Protein 6SEN (pdb70)

InterPro domains:
  IPR000818 TEA/ATTS domain [PF01285] (40-106)
  IPR000818 TEA/ATTS domain [PR00065] (43-57)
  IPR000818 TEA/ATTS domain [PR00065] (76-90)
  IPR000818 TEA/ATTS domain [PR00065] (91-105)
  IPR000818 TEA/ATTS domain [PS00554] (76-104)
  IPR000818 TEA/ATTS domain [PS51088] (36-112)
  IPR000818 TEA/ATTS domain [SM00426] (34-105)
  IPR016361 Transcriptional enhancer factor, metazoa [PIRSF002603] (3-434)
  IPR027255 Transcriptional enhancer factor TEF-3 (TEAD4) [PIRSF500722] (8-434)
  IPR038096 TEA/ATTS domain superfamily [G3DSA:6.10.20.40] (35-116)
  IPR041086 YAP binding domain [PF17725] (222-431)

Foldseek 3Di:
DFLFAQFKGWQKKWKWKWADPDPVDIDIDTFWMHNPPVAAEDACVVCQQLAADDCVTPVNLCVVDPLRQEKEKEKQTALDDDVMFIFMKIKMKGLDFFWKWKKKFKFFSRHGPDMIDIWGWDDDPNITMTMDPGHGDDPVVVVVSVVLVPDPDLVVSQVRQQRIKMWIWMARVVPRHTRHIYIYGYHHDPDPVGMDMGMHRYDD/DAQFFQFKFWQKKWKWKWADPDVPDIDIDTFAMDNPDDDPVPDPPFAEDEVVVCQQLAADDCVTDVNLCVVDDLRQEKEKEKQTALDDDVMFIFMKIKMKGLDFFWKKKKKFKFFRRHTDDMIDIWGWDDDPNITMTIDPGHTDDPVVVVLSVVLVVDPDQVVSQVRQQRIKMWIWMARVPPRRTRHIYIYGYGHDPDPVGMDMGMHRHDND/DPPVPDPDDPCVPPDD/DPPVVDPDDPCVPPDD

Solvent-accessible surface area: 21270 Å² total

Secondary structure (DSSP, 8-state):
--EE-SS-EEEEEEEEEEEEEETTEEEEEEEEEES---PPEEEGGGTGGGS--STTSHHHHHHHS-GGGEEEEEEEE------EEEEEEEEEEESS---EEEEEEEEETTEEEE--EEE--EEETTEEEEEEEEEEPPHHHHHHHHHHHTSS-HHHHHHHHTTEEEEEEEEETTT--EEEEEEEEEEE---TT--EEEEEEEE-/--SB-SS-EEEEEEEEEEEEEETTEEEEEEEEEES-SPP-----S--EEEGGGTGGGS--STTSHHHHHHHS-GGGEEEEEEEE------EEEEEEEEEEESS---EEEEEEEEETTEEEE--EEE--EEETTEEEEEEEEEEPPHHHHHHHHHHHHSS-HHHHHHHHTTEEEEEEEEETTT--EEEEEEEEEEE---SS--EEEEEEEE--/--GGGSS--GGGG---/--GGGSS--GGGG---

Structure (mmCIF, N/CA/C/O backbone):
data_6SEN
#
_entry.id   6SEN
#
_cell.length_a   66.490
_cell.length_b   132.070
_cell.length_c   62.020
_cell.angle_alpha   90.000
_cell.angle_beta   115.870
_cell.angle_gamma   90.000
#
_symmetry.space_group_name_H-M   'C 1 2 1'
#
loop_
_entity.id
_entity.type
_entity.pdbx_description
1 polymer 'Transcriptional enhancer factor TEF-3'
2 polymer 'Protein FAM181A'
3 non-polymer 'SULFATE ION'
4 water water
#
loop_
_atom_site.group_PDB
_atom_site.id
_atom_site.type_symbol
_atom_site.label_atom_id
_atom_site.label_alt_id
_atom_site.label_comp_id
_atom_site.label_asym_id
_atom_site.label_entity_id
_atom_site.label_seq_id
_atom_site.pdbx_PDB_ins_code
_atom_site.Cartn_x
_atom_site.Cartn_y
_atom_site.Cartn_z
_atom_site.occupancy
_atom_site.B_iso_or_equiv
_atom_site.auth_seq_id
_atom_site.auth_comp_id
_atom_site.auth_asym_id
_atom_site.auth_atom_id
_atom_site.pdbx_PDB_model_num
ATOM 1 N N . ARG A 1 3 ? -10.111 16.260 12.188 1.00 51.13 217 ARG A N 1
ATOM 2 C CA . ARG A 1 3 ? -8.968 15.359 12.072 1.00 50.55 217 ARG A CA 1
ATOM 3 C C . ARG A 1 3 ? -7.743 16.015 12.715 1.00 52.24 217 ARG A C 1
ATOM 4 O O . ARG A 1 3 ? -6.634 16.028 12.162 1.00 53.05 217 ARG A O 1
ATOM 6 N N . SER A 1 4 ? -7.951 16.524 13.930 1.00 44.50 218 SER A N 1
ATOM 7 C CA . SER A 1 4 ? -6.937 17.263 14.645 1.00 40.13 218 SER A CA 1
ATOM 8 C C . SER A 1 4 ? -6.633 16.807 16.055 1.00 34.37 218 SER A C 1
ATOM 9 O O . SER A 1 4 ? -7.432 16.137 16.717 1.00 30.76 218 SER A O 1
ATOM 12 N N . VAL A 1 5 ? -5.483 17.286 16.532 1.00 26.51 219 VAL A N 1
ATOM 13 C CA . VAL A 1 5 ? -5.007 17.065 17.894 1.00 25.74 219 VAL A CA 1
ATOM 14 C C . VAL A 1 5 ? -5.700 18.158 18.682 1.00 28.55 219 VAL A C 1
ATOM 15 O O . VAL A 1 5 ? -5.177 19.279 18.809 1.00 27.11 219 VAL A O 1
ATOM 19 N N . ALA A 1 6 ? -6.922 17.863 19.105 1.00 25.45 220 ALA A N 1
ATOM 20 C CA . ALA A 1 6 ? -7.775 18.816 19.808 1.00 24.89 220 ALA A CA 1
ATOM 21 C C . ALA A 1 6 ? -8.685 18.133 20.808 1.00 29.00 220 ALA A C 1
ATOM 22 O O . ALA A 1 6 ? -9.404 17.179 20.465 1.00 27.19 220 ALA A O 1
ATOM 24 N N . SER A 1 7 ? -8.653 18.622 22.067 1.00 25.86 221 SER A N 1
ATOM 25 C CA . SER A 1 7 ? -9.533 18.139 23.144 1.00 25.24 221 SER A CA 1
ATOM 26 C C . SER A 1 7 ? -10.692 19.152 23.248 1.00 29.73 221 SER A C 1
ATOM 27 O O . SER A 1 7 ? -10.916 19.886 22.297 1.00 28.73 221 SER A O 1
ATOM 30 N N . SER A 1 8 ? -11.402 19.213 24.390 1.00 27.05 222 SER A N 1
ATOM 31 C CA . SER A 1 8 ? -12.506 20.168 24.584 1.00 27.79 222 SER A CA 1
ATOM 32 C C . SER A 1 8 ? -11.968 21.584 24.720 1.00 33.49 222 SER A C 1
ATOM 33 O O . SER A 1 8 ? -12.626 22.529 24.301 1.00 33.66 222 SER A O 1
ATOM 36 N N . LYS A 1 9 ? -10.779 21.726 25.313 1.00 29.40 223 LYS A N 1
ATOM 37 C CA . LYS A 1 9 ? -10.248 23.040 25.638 1.00 29.10 223 LYS A CA 1
ATOM 38 C C . LYS A 1 9 ? -8.981 23.459 24.931 1.00 27.72 223 LYS A C 1
ATOM 39 O O . LYS A 1 9 ? -8.533 24.577 25.163 1.00 26.64 223 LYS A O 1
ATOM 45 N N . LEU A 1 10 ? -8.342 22.588 24.141 1.00 22.01 224 LEU A N 1
ATOM 46 C CA . LEU A 1 10 ? -7.073 22.986 23.523 1.00 21.99 224 LEU A CA 1
ATOM 47 C C . LEU A 1 10 ? -6.820 22.235 22.232 1.00 26.77 224 LEU A C 1
ATOM 48 O O . LEU A 1 10 ? -7.074 21.036 22.178 1.00 25.75 224 LEU A O 1
ATOM 53 N N . TRP A 1 11 ? -6.318 22.952 21.204 1.00 23.38 225 TRP A N 1
ATOM 54 C CA . TRP A 1 11 ? -6.040 22.415 19.867 1.00 24.69 225 TRP A CA 1
ATOM 55 C C . TRP A 1 11 ? -4.608 22.711 19.524 1.00 25.38 225 TRP A C 1
ATOM 56 O O . TRP A 1 11 ? -4.193 23.869 19.645 1.00 22.09 225 TRP A O 1
ATOM 67 N N . MET A 1 12 ? -3.840 21.686 19.142 1.00 21.81 226 MET A N 1
ATOM 68 C CA . MET A 1 12 ? -2.461 21.927 18.698 1.00 22.11 226 MET A CA 1
ATOM 69 C C . MET A 1 12 ? -2.520 22.114 17.193 1.00 26.28 226 MET A C 1
ATOM 70 O O . MET A 1 12 ? -2.748 21.131 16.462 1.00 26.27 226 MET A O 1
ATOM 75 N N . LEU A 1 13 ? -2.388 23.371 16.748 1.00 23.10 227 LEU A N 1
ATOM 76 C CA . LEU A 1 13 ? -2.464 23.761 15.325 1.00 25.84 227 LEU A CA 1
ATOM 77 C C . LEU A 1 13 ? -1.174 23.470 14.570 1.00 26.53 227 LEU A C 1
ATOM 78 O O . LEU A 1 13 ? -1.228 23.204 13.372 1.00 26.54 227 LEU A O 1
ATOM 83 N N A GLU A 1 14 ? -0.019 23.609 15.232 0.50 21.69 228 GLU A N 1
ATOM 84 N N B GLU A 1 14 ? -0.021 23.601 15.244 0.50 22.15 228 GLU A N 1
ATOM 85 C CA A GLU A 1 14 ? 1.278 23.432 14.575 0.50 20.49 228 GLU A CA 1
ATOM 86 C CA B GLU A 1 14 ? 1.295 23.470 14.619 0.50 21.24 228 GLU A CA 1
ATOM 87 C C A GLU A 1 14 ? 2.265 22.776 15.514 0.50 21.56 228 GLU A C 1
ATOM 88 C C B GLU A 1 14 ? 2.271 22.771 15.539 0.50 21.83 228 GLU A C 1
ATOM 89 O O A GLU A 1 14 ? 2.244 23.012 16.729 0.50 19.23 228 GLU A O 1
ATOM 90 O O B GLU A 1 14 ? 2.246 22.962 16.763 0.50 19.27 228 GLU A O 1
ATOM 101 N N . PHE A 1 15 ? 3.181 22.007 14.936 1.00 19.58 229 PHE A N 1
ATOM 102 C CA . PHE A 1 15 ? 4.240 21.350 15.673 1.00 19.06 229 PHE A CA 1
ATOM 103 C C . PHE A 1 15 ? 5.338 21.075 14.623 1.00 22.36 229 PHE A C 1
ATOM 104 O O . PHE A 1 15 ? 5.027 20.681 13.497 1.00 20.67 229 PHE A O 1
ATOM 112 N N . SER A 1 16 ? 6.574 21.345 14.976 1.00 20.46 230 SER A N 1
ATOM 113 C CA . SER A 1 16 ? 7.691 21.029 14.092 1.00 22.12 230 SER A CA 1
ATOM 114 C C . SER A 1 16 ? 8.963 20.899 14.906 1.00 25.14 230 SER A C 1
ATOM 115 O O . SER A 1 16 ? 9.114 21.540 15.946 1.00 23.88 230 SER A O 1
ATOM 118 N N . ALA A 1 17 ? 9.853 20.056 14.455 1.00 21.58 231 ALA A N 1
ATOM 119 C CA . ALA A 1 17 ? 11.190 19.916 15.024 1.00 20.51 231 ALA A CA 1
ATOM 120 C C . ALA A 1 17 ? 12.111 20.033 13.819 1.00 23.67 231 ALA A C 1
ATOM 121 O O . ALA A 1 17 ? 11.788 19.558 12.717 1.00 20.44 231 ALA A O 1
ATOM 123 N N . PHE A 1 18 ? 13.161 20.806 13.978 1.00 22.94 232 PHE A N 1
ATOM 124 C CA . PHE A 1 18 ? 13.978 21.178 12.844 1.00 22.99 232 PHE A CA 1
ATOM 125 C C . PHE A 1 18 ? 15.443 21.398 13.180 1.00 25.66 232 PHE A C 1
ATOM 126 O O . PHE A 1 18 ? 15.807 21.547 14.345 1.00 24.65 232 PHE A O 1
ATOM 134 N N . LEU A 1 19 ? 16.263 21.503 12.131 1.00 22.37 233 LEU A N 1
ATOM 135 C CA . LEU A 1 19 ? 17.676 21.890 12.205 1.00 22.86 233 LEU A CA 1
ATOM 136 C C . LEU A 1 19 ? 17.812 23.144 11.345 1.00 27.48 233 LEU A C 1
ATOM 137 O O . LEU A 1 19 ? 17.483 23.114 10.162 1.00 27.84 233 LEU A O 1
ATOM 142 N N . GLU A 1 20 ? 18.278 24.255 11.947 1.00 24.12 234 GLU A N 1
ATOM 143 C CA . GLU A 1 20 ? 18.541 25.494 11.228 1.00 25.52 234 GLU A CA 1
ATOM 144 C C . GLU A 1 20 ? 20.044 25.713 11.181 1.00 31.48 234 GLU A C 1
ATOM 145 O O . GLU A 1 20 ? 20.711 25.658 12.221 1.00 30.97 234 GLU A O 1
ATOM 151 N N . GLN A 1 21 ? 20.581 25.921 9.965 1.00 28.95 235 GLN A N 1
ATOM 152 C CA . GLN A 1 21 ? 21.986 26.193 9.736 1.00 29.82 235 GLN A CA 1
ATOM 153 C C . GLN A 1 21 ? 22.170 27.630 9.279 1.00 33.70 235 GLN A C 1
ATOM 154 O O . GLN A 1 21 ? 21.526 28.049 8.318 1.00 30.94 235 GLN A O 1
ATOM 160 N N . GLN A 1 22 ? 23.037 28.372 9.976 1.00 32.69 236 GLN A N 1
ATOM 161 C CA . GLN A 1 22 ? 23.335 29.759 9.623 1.00 33.55 236 GLN A CA 1
ATOM 162 C C . GLN A 1 22 ? 24.582 29.754 8.748 1.00 39.98 236 GLN A C 1
ATOM 163 O O . GLN A 1 22 ? 25.673 29.460 9.242 1.00 41.54 236 GLN A O 1
ATOM 169 N N . GLN A 1 23 ? 24.417 30.020 7.443 1.00 37.26 237 GLN A N 1
ATOM 170 C CA . GLN A 1 23 ? 25.519 30.059 6.473 1.00 39.34 237 GLN A CA 1
ATOM 171 C C . GLN A 1 23 ? 26.353 31.334 6.688 1.00 43.50 237 GLN A C 1
ATOM 172 O O . GLN A 1 23 ? 27.594 31.295 6.649 1.00 44.59 237 GLN A O 1
ATOM 178 N N . ASP A 1 24 ? 25.657 32.468 6.907 1.00 38.60 238 ASP A N 1
ATOM 179 C CA . ASP A 1 24 ? 26.226 33.785 7.210 1.00 38.19 238 ASP A CA 1
ATOM 180 C C . ASP A 1 24 ? 25.168 34.569 7.991 1.00 39.70 238 ASP A C 1
ATOM 181 O O . ASP A 1 24 ? 24.030 34.081 8.055 1.00 34.98 238 ASP A O 1
ATOM 186 N N . PRO A 1 25 ? 25.450 35.774 8.576 1.00 36.45 239 PRO A N 1
ATOM 187 C CA . PRO A 1 25 ? 24.395 36.444 9.353 1.00 35.42 239 PRO A CA 1
ATOM 188 C C . PRO A 1 25 ? 23.097 36.716 8.598 1.00 34.75 239 PRO A C 1
ATOM 189 O O . PRO A 1 25 ? 22.076 36.890 9.250 1.00 35.07 239 PRO A O 1
ATOM 193 N N . ASP A 1 26 ? 23.109 36.716 7.245 1.00 27.78 240 ASP A N 1
ATOM 194 C CA . ASP A 1 26 ? 21.858 36.947 6.485 1.00 25.24 240 ASP A CA 1
ATOM 195 C C . ASP A 1 26 ? 21.302 35.726 5.790 1.00 30.61 240 ASP A C 1
ATOM 196 O O . ASP A 1 26 ? 20.291 35.853 5.097 1.00 29.87 240 ASP A O 1
ATOM 201 N N . THR A 1 27 ? 21.901 34.539 5.993 1.00 27.51 241 THR A N 1
ATOM 202 C CA . THR A 1 27 ? 21.476 33.363 5.257 1.00 27.39 241 THR A CA 1
ATOM 203 C C . THR A 1 27 ? 21.289 32.191 6.193 1.00 29.41 241 THR A C 1
ATOM 204 O O . THR A 1 27 ? 22.242 31.791 6.874 1.00 28.79 241 THR A O 1
ATOM 208 N N . TYR A 1 28 ? 20.089 31.615 6.156 1.00 27.94 242 TYR A N 1
ATOM 209 C CA . TYR A 1 28 ? 19.693 30.483 6.985 1.00 27.47 242 TYR A CA 1
ATOM 210 C C . TYR A 1 28 ? 19.063 29.398 6.133 1.00 30.66 242 TYR A C 1
ATOM 211 O O . TYR A 1 28 ? 18.318 29.701 5.209 1.00 31.12 242 TYR A O 1
ATOM 220 N N . ASN A 1 29 ? 19.337 28.146 6.470 1.00 25.32 243 ASN A N 1
ATOM 221 C CA . ASN A 1 29 ? 18.729 26.976 5.803 1.00 25.20 243 ASN A CA 1
ATOM 222 C C . ASN A 1 29 ? 18.043 26.208 6.912 1.00 30.04 243 ASN A C 1
ATOM 223 O O . ASN A 1 29 ? 18.644 26.012 7.969 1.00 32.06 243 ASN A O 1
ATOM 228 N N . LYS A 1 30 ? 16.773 25.853 6.726 1.00 23.85 244 LYS A N 1
ATOM 229 C CA . LYS A 1 30 ? 16.049 25.133 7.769 1.00 22.87 244 LYS A CA 1
ATOM 230 C C . LYS A 1 30 ? 15.536 23.821 7.191 1.00 26.09 244 LYS A C 1
ATOM 231 O O . LYS A 1 30 ? 14.913 23.827 6.128 1.00 25.40 244 LYS A O 1
ATOM 237 N N . HIS A 1 31 ? 15.797 22.724 7.902 1.00 21.83 245 HIS A N 1
ATOM 238 C CA . HIS A 1 31 ? 15.343 21.372 7.517 1.00 20.60 245 HIS A CA 1
ATOM 239 C C . HIS A 1 31 ? 14.328 20.919 8.564 1.00 24.37 245 HIS A C 1
ATOM 240 O O . HIS A 1 31 ? 14.681 20.845 9.740 1.00 25.05 245 HIS A O 1
ATOM 247 N N . LEU A 1 32 ? 13.105 20.558 8.152 1.00 21.00 246 LEU A N 1
ATOM 248 C CA . LEU A 1 32 ? 12.104 20.062 9.095 1.00 20.62 246 LEU A CA 1
ATOM 249 C C . LEU A 1 32 ? 12.255 18.534 9.164 1.00 23.82 246 LEU A C 1
ATOM 250 O O . LEU A 1 32 ? 12.226 17.874 8.130 1.00 23.33 246 LEU A O 1
ATOM 255 N N . PHE A 1 33 ? 12.441 17.994 10.367 1.00 19.93 247 PHE A N 1
ATOM 256 C CA . PHE A 1 33 ? 12.441 16.549 10.596 1.00 19.78 247 PHE A CA 1
ATOM 257 C C . PHE A 1 33 ? 11.021 15.998 10.568 1.00 21.93 247 PHE A C 1
ATOM 258 O O . PHE A 1 33 ? 10.775 14.939 9.982 1.00 21.95 247 PHE A O 1
ATOM 266 N N . VAL A 1 34 ? 10.094 16.696 11.251 1.00 19.99 248 VAL A N 1
ATOM 267 C CA . VAL A 1 34 ? 8.687 16.285 11.400 1.00 19.85 248 VAL A CA 1
ATOM 268 C C . VAL A 1 34 ? 7.874 17.574 11.452 1.00 22.99 248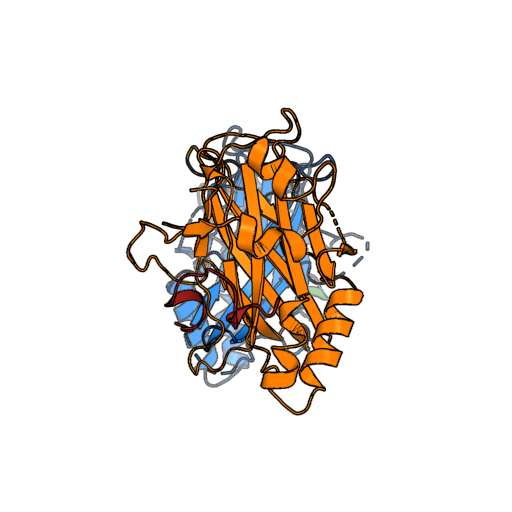 VAL A C 1
ATOM 269 O O . VAL A 1 34 ? 8.400 18.628 11.846 1.00 21.28 248 VAL A O 1
ATOM 273 N N . HIS A 1 35 ? 6.614 17.496 11.061 1.00 19.74 249 HIS A N 1
ATOM 274 C CA . HIS A 1 35 ? 5.758 18.684 11.107 1.00 20.02 249 HIS A CA 1
ATOM 275 C C . HIS A 1 35 ? 4.283 18.322 11.019 1.00 23.98 249 HIS A C 1
ATOM 276 O O . HIS A 1 35 ? 3.887 17.426 10.269 1.00 22.39 249 HIS A O 1
ATOM 283 N N . ILE A 1 36 ? 3.468 19.137 11.707 1.00 20.44 250 ILE A N 1
ATOM 284 C CA . ILE A 1 36 ? 2.014 19.078 11.641 1.00 19.68 250 ILE A CA 1
ATOM 285 C C . ILE A 1 36 ? 1.584 20.548 11.431 1.00 25.28 250 ILE A C 1
ATOM 286 O O . ILE A 1 36 ? 2.157 21.434 12.063 1.00 24.66 250 ILE A O 1
ATOM 291 N N . GLY A 1 37 ? 0.588 20.776 10.586 1.00 25.58 251 GLY A N 1
ATOM 292 C CA . GLY A 1 37 ? 0.005 22.119 10.423 1.00 27.77 251 GLY A CA 1
ATOM 293 C C . GLY A 1 37 ? 0.632 23.059 9.418 1.00 40.30 251 GLY A C 1
ATOM 294 O O . GLY A 1 37 ? 0.285 24.246 9.383 1.00 41.41 251 GLY A O 1
ATOM 295 N N . GLN A 1 38 ? 1.543 22.551 8.593 1.00 41.93 252 GLN A N 1
ATOM 296 C CA . GLN A 1 38 ? 2.224 23.342 7.562 1.00 44.95 252 GLN A CA 1
ATOM 297 C C . GLN A 1 38 ? 1.239 23.662 6.432 1.00 54.27 252 GLN A C 1
ATOM 298 O O . GLN A 1 38 ? 1.263 24.777 5.898 1.00 56.27 252 GLN A O 1
ATOM 304 N N . SER A 1 39 ? 0.347 22.701 6.112 1.00 51.59 253 SER A N 1
ATOM 305 C CA . SER A 1 39 ? -0.680 22.818 5.071 1.00 86.83 253 SER A CA 1
ATOM 306 C C . SER A 1 39 ? -1.913 21.980 5.420 1.00 113.37 253 SER A C 1
ATOM 307 O O . SER A 1 39 ? -2.681 22.338 6.311 1.00 73.86 253 SER A O 1
ATOM 310 N N . TYR A 1 47 ? -13.193 11.189 10.453 1.00 42.23 261 TYR A N 1
ATOM 311 C CA . TYR A 1 47 ? -12.885 10.940 11.859 1.00 40.90 261 TYR A CA 1
ATOM 312 C C . TYR A 1 47 ? -11.498 10.324 12.026 1.00 41.51 261 TYR A C 1
ATOM 313 O O . TYR A 1 47 ? -11.009 9.644 11.118 1.00 42.54 261 TYR A O 1
ATOM 322 N N . LEU A 1 48 ? -10.843 10.585 13.162 1.00 33.44 262 LEU A N 1
ATOM 323 C CA . LEU A 1 48 ? -9.514 10.018 13.396 1.00 30.02 262 LEU A CA 1
ATOM 324 C C . LEU A 1 48 ? -9.644 8.573 13.785 1.00 31.91 262 LEU A C 1
ATOM 325 O O . LEU A 1 48 ? -10.513 8.210 14.570 1.00 30.37 262 LEU A O 1
ATOM 330 N N . GLU A 1 49 ? -8.772 7.736 13.244 1.00 27.81 263 GLU A N 1
ATOM 331 C CA . GLU A 1 49 ? -8.757 6.334 13.625 1.00 28.32 263 GLU A CA 1
ATOM 332 C C . GLU A 1 49 ? -8.326 6.218 15.093 1.00 28.69 263 GLU A C 1
ATOM 333 O O . GLU A 1 49 ? -7.524 7.025 15.580 1.00 25.80 263 GLU A O 1
ATOM 339 N N . ALA A 1 50 ? -8.806 5.190 15.764 1.00 28.71 264 ALA A N 1
ATOM 340 C CA . ALA A 1 50 ? -8.432 4.968 17.160 1.00 29.39 264 ALA A CA 1
ATOM 341 C C . ALA A 1 50 ? -7.284 3.983 17.237 1.00 33.40 264 ALA A C 1
ATOM 342 O O . ALA A 1 50 ? -7.191 3.090 16.384 1.00 32.71 264 ALA A O 1
ATOM 344 N N . VAL A 1 51 ? -6.426 4.120 18.280 1.00 29.06 265 VAL A N 1
ATOM 345 C CA . VAL A 1 51 ? -5.376 3.170 18.649 1.00 28.49 265 VAL A CA 1
ATOM 346 C C . VAL A 1 51 ? -5.642 2.746 20.103 1.00 29.09 265 VAL A C 1
ATOM 347 O O . VAL A 1 51 ? -5.815 3.585 20.990 1.00 27.39 265 VAL A O 1
ATOM 351 N N . ASP A 1 52 ? -5.634 1.433 20.348 1.00 24.68 266 ASP A N 1
ATOM 352 C CA . ASP A 1 52 ? -5.843 0.892 21.680 1.00 24.84 266 ASP A CA 1
ATOM 353 C C . ASP A 1 52 ? -4.595 1.204 22.495 1.00 27.84 266 ASP A C 1
ATOM 354 O O . ASP A 1 52 ? -3.492 0.786 22.130 1.00 26.39 266 ASP A O 1
ATOM 359 N N . ILE A 1 53 ? -4.786 1.910 23.604 1.00 28.10 267 ILE A N 1
ATOM 360 C CA . ILE A 1 53 ? -3.685 2.383 24.470 1.00 30.17 267 ILE A CA 1
ATOM 361 C C . ILE A 1 53 ? -2.865 1.241 25.078 1.00 34.89 267 ILE A C 1
ATOM 362 O O . ILE A 1 53 ? -1.671 1.410 25.351 1.00 36.29 267 ILE A O 1
ATOM 367 N N . ARG A 1 54 ? -3.487 0.066 25.264 1.00 30.86 268 ARG A N 1
ATOM 368 C CA . ARG A 1 54 ? -2.845 -1.104 25.829 1.00 31.06 268 ARG A CA 1
ATOM 369 C C . ARG A 1 54 ? -1.762 -1.608 24.894 1.00 33.63 268 ARG A C 1
ATOM 370 O O . ARG A 1 54 ? -0.787 -2.200 25.337 1.00 35.28 268 ARG A O 1
ATOM 378 N N . GLN A 1 55 ? -1.880 -1.280 23.613 1.00 29.00 269 GLN A N 1
ATOM 379 C CA . GLN A 1 55 ? -0.911 -1.673 22.604 1.00 29.22 269 GLN A CA 1
ATOM 380 C C . GLN A 1 55 ? 0.396 -0.847 22.609 1.00 30.77 269 GLN A C 1
ATOM 381 O O . GLN A 1 55 ? 1.350 -1.238 21.944 1.00 30.91 269 GLN A O 1
ATOM 387 N N . ILE A 1 56 ? 0.404 0.322 23.271 1.00 28.01 270 ILE A N 1
ATOM 388 C CA . ILE A 1 56 ? 1.577 1.209 23.311 1.00 28.83 270 ILE A CA 1
ATOM 389 C C . ILE A 1 56 ? 2.055 1.531 24.721 1.00 35.43 270 ILE A C 1
ATOM 390 O O . ILE A 1 56 ? 3.070 2.230 24.841 1.00 32.32 270 ILE A O 1
ATOM 395 N N . TYR A 1 57 ? 1.317 1.097 25.783 1.00 34.15 271 TYR A N 1
ATOM 396 C CA . TYR A 1 57 ? 1.673 1.429 27.177 1.00 35.97 271 TYR A CA 1
ATOM 397 C C . TYR A 1 57 ? 3.190 1.234 27.504 1.00 39.77 271 TYR A C 1
ATOM 398 O O . TYR A 1 57 ? 3.801 2.156 28.036 1.00 39.97 271 TYR A O 1
ATOM 407 N N . ASP A 1 58 ? 3.794 0.097 27.108 1.00 34.36 272 ASP A N 1
ATOM 408 C CA . ASP A 1 58 ? 5.205 -0.255 27.393 1.00 34.24 272 ASP A CA 1
ATOM 409 C C . ASP A 1 58 ? 6.263 0.583 26.604 1.00 36.67 272 ASP A C 1
ATOM 410 O O . ASP A 1 58 ? 7.464 0.367 26.759 1.00 36.58 272 ASP A O 1
ATOM 415 N N . LYS A 1 59 ? 5.815 1.498 25.740 1.00 30.05 273 LYS A N 1
ATOM 416 C CA . LYS A 1 59 ? 6.731 2.341 24.969 1.00 28.19 273 LYS A CA 1
ATOM 417 C C . LYS A 1 59 ? 6.799 3.707 25.609 1.00 30.13 273 LYS A C 1
ATOM 418 O O . LYS A 1 59 ? 7.471 4.598 25.101 1.00 28.38 273 LYS A O 1
ATOM 424 N N . PHE A 1 60 ? 6.061 3.891 26.709 1.00 25.19 274 PHE A N 1
ATOM 425 C CA . PHE A 1 60 ? 5.985 5.162 27.416 1.00 25.96 274 PHE A CA 1
ATOM 426 C C . PHE A 1 60 ? 6.185 4.923 28.919 1.00 31.67 274 PHE A C 1
ATOM 427 O O . PHE A 1 60 ? 6.058 3.780 29.334 1.00 32.72 274 PHE A O 1
ATOM 435 N N . PRO A 1 61 ? 6.513 5.953 29.737 1.00 31.24 275 PRO A N 1
ATOM 436 C CA . PRO A 1 61 ? 6.677 5.721 31.197 1.00 31.33 275 PRO A CA 1
ATOM 437 C C . PRO A 1 61 ? 5.381 5.233 31.830 1.00 36.15 275 PRO A C 1
ATOM 438 O O . PRO A 1 61 ? 4.316 5.781 31.496 1.00 35.89 275 PRO A O 1
ATOM 442 N N . GLU A 1 62 ? 5.458 4.146 32.646 1.00 32.26 276 GLU A N 1
ATOM 443 C CA . GLU A 1 62 ? 4.317 3.516 33.322 1.00 33.25 276 GLU A CA 1
ATOM 444 C C . GLU A 1 62 ? 4.614 3.275 34.786 1.00 40.48 276 GLU A C 1
ATOM 445 O O . GLU A 1 62 ? 5.456 2.437 35.134 1.00 40.74 276 GLU A O 1
ATOM 451 N N . LYS A 1 63 ? 3.922 4.044 35.631 1.00 37.16 277 LYS A N 1
ATOM 452 C CA . LYS A 1 63 ? 4.013 4.151 37.090 1.00 39.22 277 LYS A CA 1
ATOM 453 C C . LYS A 1 63 ? 3.078 5.351 37.415 1.00 45.79 277 LYS A C 1
ATOM 454 O O . LYS A 1 63 ? 2.342 5.777 36.530 1.00 44.99 277 LYS A O 1
ATOM 456 N N . LYS A 1 64 ? 3.095 5.884 38.659 1.00 43.96 278 LYS A N 1
ATOM 457 C CA . LYS A 1 64 ? 2.292 7.054 39.045 1.00 43.48 278 LYS A CA 1
ATOM 458 C C . LYS A 1 64 ? 2.672 8.220 38.121 1.00 45.34 278 LYS A C 1
ATOM 459 O O . LYS A 1 64 ? 3.857 8.477 37.926 1.00 45.51 278 LYS A O 1
ATOM 461 N N . GLY A 1 65 ? 1.679 8.831 37.478 1.00 40.33 279 GLY A N 1
ATOM 462 C CA . GLY A 1 65 ? 1.910 9.929 36.533 1.00 38.93 279 GLY A CA 1
ATOM 463 C C . GLY A 1 65 ? 2.299 9.492 35.129 1.00 38.24 279 GLY A C 1
ATOM 464 O O . GLY A 1 65 ? 2.571 10.332 34.266 1.00 36.41 279 GLY A O 1
ATOM 465 N N . GLY A 1 66 ? 2.355 8.176 34.910 1.00 34.69 280 GLY A N 1
ATOM 466 C CA . GLY A 1 66 ? 2.673 7.594 33.616 1.00 32.65 280 GLY A CA 1
ATOM 467 C C . GLY A 1 66 ? 1.515 7.741 32.643 1.00 35.07 280 GLY A C 1
ATOM 468 O O . GLY A 1 66 ? 0.463 8.283 33.009 1.00 32.26 280 GLY A O 1
ATOM 469 N N . LEU A 1 67 ? 1.720 7.293 31.394 1.00 30.99 281 LEU A N 1
ATOM 470 C CA . LEU A 1 67 ? 0.691 7.413 30.358 1.00 29.67 281 LEU A CA 1
ATOM 471 C C . LEU A 1 67 ? -0.620 6.730 30.765 1.00 31.18 281 LEU A C 1
ATOM 472 O O . LEU A 1 67 ? -1.671 7.373 30.706 1.00 28.73 281 LEU A O 1
ATOM 477 N N . LYS A 1 68 ? -0.552 5.460 31.216 1.00 29.07 282 LYS A N 1
ATOM 478 C CA . LYS A 1 68 ? -1.749 4.727 31.629 1.00 29.57 282 LYS A CA 1
ATOM 479 C C . LYS A 1 68 ? -2.450 5.467 32.752 1.00 34.48 282 LYS A C 1
ATOM 480 O O . LYS A 1 68 ? -3.652 5.695 32.670 1.00 34.64 282 LYS A O 1
ATOM 486 N N . ASP A 1 69 ? -1.686 5.908 33.760 1.00 34.17 283 ASP A N 1
ATOM 487 C CA . ASP A 1 69 ? -2.188 6.655 34.897 1.00 34.71 283 ASP A CA 1
ATOM 488 C C . ASP A 1 69 ? -2.866 7.982 34.482 1.00 35.85 283 ASP A C 1
ATOM 489 O O . ASP A 1 69 ? -3.953 8.311 34.970 1.00 32.57 283 ASP A O 1
ATOM 494 N N . LEU A 1 70 ? -2.238 8.731 33.569 1.00 31.35 284 LEU A N 1
ATOM 495 C CA . LEU A 1 70 ? -2.846 9.961 33.066 1.00 29.84 284 LEU A CA 1
ATOM 496 C C . LEU A 1 70 ? -4.108 9.658 32.263 1.00 29.42 284 LEU A C 1
ATOM 497 O O . LEU A 1 70 ? -5.084 10.383 32.387 1.00 27.34 284 LEU A O 1
ATOM 502 N N . PHE A 1 71 ? -4.061 8.631 31.401 1.00 25.12 285 PHE A N 1
ATOM 503 C CA . PHE A 1 71 ? -5.202 8.234 30.581 1.00 24.90 285 PHE A CA 1
ATOM 504 C C . PHE A 1 71 ? -6.389 7.880 31.451 1.00 30.20 285 PHE A C 1
ATOM 505 O O . PHE A 1 71 ? -7.492 8.335 31.160 1.00 27.82 285 PHE A O 1
ATOM 513 N N . GLU A 1 72 ? -6.167 7.120 32.538 1.00 29.07 286 GLU A N 1
ATOM 514 C CA . GLU A 1 72 ? -7.233 6.757 33.477 1.00 30.29 286 GLU A CA 1
ATOM 515 C C . GLU A 1 72 ? -7.861 7.987 34.153 1.00 34.49 286 GLU A C 1
ATOM 516 O O . GLU A 1 72 ? -9.053 7.965 34.424 1.00 33.32 286 GLU A O 1
ATOM 522 N N A ARG A 1 73 ? -7.058 9.038 34.433 0.50 32.35 287 ARG A N 1
ATOM 523 N N B ARG A 1 73 ? -7.062 9.033 34.442 0.50 32.23 287 ARG A N 1
ATOM 524 C CA A ARG A 1 73 ? -7.529 10.278 35.059 0.50 32.38 287 ARG A CA 1
ATOM 525 C CA B ARG A 1 73 ? -7.560 10.262 35.060 0.50 32.18 287 ARG A CA 1
ATOM 526 C C A ARG A 1 73 ? -8.358 11.070 34.047 0.50 36.43 287 ARG A C 1
ATOM 527 C C B ARG A 1 73 ? -8.433 10.992 34.031 0.50 36.74 287 ARG A C 1
ATOM 528 O O A ARG A 1 73 ? -9.241 11.838 34.437 0.50 36.28 287 ARG A O 1
ATOM 529 O O B ARG A 1 73 ? -9.444 11.600 34.390 0.50 37.21 287 ARG A O 1
ATOM 544 N N . GLY A 1 74 ? -8.042 10.883 32.767 1.00 32.05 288 GLY A N 1
ATOM 545 C CA . GLY A 1 74 ? -8.726 11.519 31.656 1.00 32.02 288 GLY A CA 1
ATOM 546 C C . GLY A 1 74 ? -8.577 13.040 31.596 1.00 32.47 288 GLY A C 1
ATOM 547 O O . GLY A 1 74 ? -7.714 13.617 32.264 1.00 31.48 288 GLY A O 1
ATOM 548 N N . PRO A 1 75 ? -9.469 13.722 30.839 1.00 29.50 289 PRO A N 1
ATOM 549 C CA . PRO A 1 75 ? -10.535 13.136 30.007 1.00 30.01 289 PRO A CA 1
ATOM 550 C C . PRO A 1 75 ? -9.952 12.375 28.824 1.00 33.59 289 PRO A C 1
ATOM 551 O O . PRO A 1 75 ? -8.948 12.784 28.265 1.00 31.69 289 PRO A O 1
ATOM 555 N N . SER A 1 76 ? -10.596 11.280 28.445 1.00 33.59 290 SER A N 1
ATOM 556 C CA . SER A 1 76 ? -10.115 10.425 27.355 1.00 34.61 290 SER A CA 1
ATOM 557 C C . SER A 1 76 ? -10.034 11.133 25.969 1.00 36.76 290 SER A C 1
ATOM 558 O O . SER A 1 76 ? -9.122 10.800 25.208 1.00 37.57 290 SER A O 1
ATOM 561 N N . ASN A 1 77 ? -10.868 12.186 25.711 1.00 28.71 291 ASN A N 1
ATOM 562 C CA . ASN A 1 77 ? -10.834 12.947 24.442 1.00 27.54 291 ASN A CA 1
ATOM 563 C C . ASN A 1 77 ? -9.586 13.868 24.341 1.00 27.02 291 ASN A C 1
ATOM 564 O O . ASN A 1 77 ? -9.434 14.595 23.371 1.00 26.83 291 ASN A O 1
ATOM 569 N N . ALA A 1 78 ? -8.690 13.827 25.342 1.00 24.34 292 ALA A N 1
ATOM 570 C CA . ALA A 1 78 ? -7.493 14.674 25.329 1.00 23.44 292 ALA A CA 1
ATOM 571 C C . ALA A 1 78 ? -6.246 13.905 24.875 1.00 25.06 292 ALA A C 1
ATOM 572 O O . ALA A 1 78 ? -5.173 14.509 24.753 1.00 24.48 292 ALA A O 1
ATOM 574 N N . PHE A 1 79 ? -6.381 12.573 24.644 1.00 21.21 293 PHE A N 1
ATOM 575 C CA . PHE A 1 79 ? -5.236 11.686 24.377 1.00 22.05 293 PHE A CA 1
ATOM 576 C C . PHE A 1 79 ? -5.119 11.280 22.937 1.00 24.34 293 PHE A C 1
ATOM 577 O O . PHE A 1 79 ? -6.069 10.696 22.369 1.00 24.22 293 PHE A O 1
ATOM 585 N N . PHE A 1 80 ? -3.931 11.563 22.364 1.00 20.71 294 PHE A N 1
ATOM 586 C CA . PHE A 1 80 ? -3.628 11.299 20.963 1.00 19.66 294 PHE A CA 1
ATOM 587 C C . PHE A 1 80 ? -2.323 10.565 20.800 1.00 22.31 294 PHE A C 1
ATOM 588 O O . PHE A 1 80 ? -1.414 10.731 21.618 1.00 22.73 294 PHE A O 1
ATOM 596 N N . LEU A 1 81 ? -2.246 9.763 19.744 1.00 18.76 295 LEU A N 1
ATOM 597 C CA . LEU A 1 81 ? -0.995 9.097 19.365 1.00 19.85 295 LEU A CA 1
ATOM 598 C C . LEU A 1 81 ? -0.619 9.575 17.955 1.00 19.97 295 LEU A C 1
ATOM 599 O O . LEU A 1 81 ? -1.454 9.514 17.035 1.00 23.04 295 LEU A O 1
ATOM 604 N N . VAL A 1 82 ? 0.561 10.171 17.805 1.00 19.48 296 VAL A N 1
ATOM 605 C CA . VAL A 1 82 ? 1.001 10.618 16.502 1.00 18.14 296 VAL A CA 1
ATOM 606 C C . VAL A 1 82 ? 2.097 9.688 16.047 1.00 20.92 296 VAL A C 1
ATOM 607 O O . VAL A 1 82 ? 3.072 9.505 16.767 1.00 21.22 296 VAL A O 1
ATOM 611 N N . LYS A 1 83 ? 1.958 9.113 14.865 1.00 19.60 297 LYS A N 1
ATOM 612 C CA . LYS A 1 83 ? 3.084 8.350 14.327 1.00 19.50 297 LYS A CA 1
ATOM 613 C C . LYS A 1 83 ? 3.753 9.260 13.301 1.00 21.81 297 LYS A C 1
ATOM 614 O O . LYS A 1 83 ? 3.088 9.682 12.345 1.00 22.48 297 LYS A O 1
ATOM 620 N N . PHE A 1 84 ? 5.025 9.601 13.510 1.00 19.57 298 PHE A N 1
ATOM 621 C CA . PHE A 1 84 ? 5.766 10.406 12.530 1.00 18.70 298 PHE A CA 1
ATOM 622 C C . PHE A 1 84 ? 6.640 9.528 11.659 1.00 23.65 298 PHE A C 1
ATOM 623 O O . PHE A 1 84 ? 7.384 8.703 12.194 1.00 24.30 298 PHE A O 1
ATOM 631 N N . TRP A 1 85 ? 6.661 9.795 10.352 1.00 21.62 299 TRP A N 1
ATOM 632 C CA . TRP A 1 85 ? 7.670 9.263 9.436 1.00 22.67 299 TRP A CA 1
ATOM 633 C C . TRP A 1 85 ? 8.604 10.484 9.272 1.00 25.43 299 TRP A C 1
ATOM 634 O O . TRP A 1 85 ? 8.232 11.487 8.632 1.00 22.04 299 TRP A O 1
ATOM 645 N N . ALA A 1 86 ? 9.746 10.434 9.972 1.00 22.18 300 ALA A N 1
ATOM 646 C CA . ALA A 1 86 ? 10.718 11.529 10.023 1.00 22.15 300 ALA A CA 1
ATOM 647 C C . ALA A 1 86 ? 11.622 11.628 8.796 1.00 24.46 300 ALA A C 1
ATOM 648 O O . ALA A 1 86 ? 12.133 10.632 8.282 1.00 25.55 300 ALA A O 1
ATOM 650 N N . ASP A 1 87 ? 11.847 12.865 8.352 1.00 22.86 301 ASP A N 1
ATOM 651 C CA . ASP A 1 87 ? 12.729 13.125 7.218 1.00 23.56 301 ASP A CA 1
ATOM 652 C C . ASP A 1 87 ? 14.127 13.360 7.819 1.00 26.69 301 ASP A C 1
ATOM 653 O O . ASP A 1 87 ? 14.400 14.431 8.359 1.00 24.38 301 ASP A O 1
ATOM 658 N N . LEU A 1 88 ? 15.004 12.366 7.715 1.00 26.48 302 LEU A N 1
ATOM 659 C CA . LEU A 1 88 ? 16.352 12.452 8.278 1.00 29.24 302 LEU A CA 1
ATOM 660 C C . LEU A 1 88 ? 17.390 12.860 7.220 1.00 36.59 302 LEU A C 1
ATOM 661 O O . LEU A 1 88 ? 18.599 12.810 7.474 1.00 35.78 302 LEU A O 1
ATOM 666 N N . ASN A 1 89 ? 16.906 13.260 6.035 1.00 35.35 303 ASN A N 1
ATOM 667 C CA . ASN A 1 89 ? 17.768 13.591 4.906 1.00 37.44 303 ASN A CA 1
ATOM 668 C C . ASN A 1 89 ? 18.194 15.059 4.923 1.00 43.28 303 ASN A C 1
ATOM 669 O O . ASN A 1 89 ? 17.562 15.916 4.302 1.00 43.74 303 ASN A O 1
ATOM 674 N N . THR A 1 90 ? 19.259 15.348 5.674 1.00 41.74 304 THR A N 1
ATOM 675 C CA . THR A 1 90 ? 19.815 16.699 5.759 1.00 43.92 304 THR A CA 1
ATOM 676 C C . THR A 1 90 ? 21.349 16.657 5.587 1.00 50.77 304 THR A C 1
ATOM 677 O O . THR A 1 90 ? 21.958 15.608 5.801 1.00 51.79 304 THR A O 1
ATOM 681 N N . ASN A 1 91 ? 21.944 17.785 5.142 1.00 48.38 305 ASN A N 1
ATOM 682 C CA . ASN A 1 91 ? 23.382 17.939 4.920 1.00 86.04 305 ASN A CA 1
ATOM 683 C C . ASN A 1 91 ? 23.947 19.025 5.832 1.00 118.76 305 ASN A C 1
ATOM 684 O O . ASN A 1 91 ? 24.879 18.772 6.594 1.00 83.04 305 ASN A O 1
ATOM 686 N N . SER A 1 97 ? 27.190 26.797 14.061 1.00 47.21 311 SER A N 1
ATOM 687 C CA . SER A 1 97 ? 26.276 27.390 13.090 1.00 45.03 311 SER A CA 1
ATOM 688 C C . SER A 1 97 ? 24.962 26.581 12.969 1.00 45.11 311 SER A C 1
ATOM 689 O O . SER A 1 97 ? 24.070 27.005 12.238 1.00 46.50 311 SER A O 1
ATOM 692 N N . SER A 1 98 ? 24.841 25.453 13.710 1.00 36.03 312 SER A N 1
ATOM 693 C CA . SER A 1 98 ? 23.642 24.600 13.745 1.00 34.69 312 SER A CA 1
ATOM 694 C C . SER A 1 98 ? 22.804 24.927 14.973 1.00 35.77 312 SER A C 1
ATOM 695 O O . SER A 1 98 ? 23.335 25.210 16.045 1.00 35.95 312 SER A O 1
ATOM 698 N N . PHE A 1 99 ? 21.490 24.923 14.807 1.00 28.67 313 PHE A N 1
ATOM 699 C CA . PHE A 1 99 ? 20.570 25.138 15.909 1.00 27.37 313 PHE A CA 1
ATOM 700 C C . PHE A 1 99 ? 19.453 24.124 15.708 1.00 29.61 313 PHE A C 1
ATOM 701 O O . PHE A 1 99 ? 18.840 24.140 14.658 1.00 28.55 313 PHE A O 1
ATOM 709 N N . TYR A 1 100 ? 19.247 23.215 16.669 1.00 26.89 314 TYR A N 1
ATOM 710 C CA . TYR A 1 100 ? 18.176 22.232 16.662 1.00 26.26 314 TYR A CA 1
ATOM 711 C C . TYR A 1 100 ? 17.074 22.782 17.533 1.00 27.30 314 TYR A C 1
ATOM 712 O O . TYR A 1 100 ? 17.293 23.095 18.716 1.00 26.77 314 TYR A O 1
ATOM 721 N N . GLY A 1 101 ? 15.900 22.911 16.951 1.00 22.45 315 GLY A N 1
ATOM 722 C CA . GLY A 1 101 ? 14.781 23.479 17.694 1.00 22.97 315 GLY A CA 1
ATOM 723 C C . GLY A 1 101 ? 13.432 22.832 17.484 1.00 24.51 315 GLY A C 1
ATOM 724 O O . GLY A 1 101 ? 13.257 22.011 16.573 1.00 22.86 315 GLY A O 1
ATOM 725 N N A VAL A 1 102 ? 12.461 23.213 18.332 0.50 21.69 316 VAL A N 1
ATOM 726 N N B VAL A 1 102 ? 12.468 23.207 18.332 0.50 20.39 316 VAL A N 1
ATOM 727 C CA A VAL A 1 102 ? 11.063 22.747 18.267 0.50 22.82 316 VAL A CA 1
ATOM 728 C CA B VAL A 1 102 ? 11.086 22.717 18.272 0.50 20.94 316 VAL A CA 1
ATOM 729 C C A VAL A 1 102 ? 10.184 23.978 18.311 0.50 25.26 316 VAL A C 1
ATOM 730 C C B VAL A 1 102 ? 10.139 23.920 18.394 0.50 24.58 316 VAL A C 1
ATOM 731 O O A VAL A 1 102 ? 10.493 24.929 19.027 0.50 24.82 316 VAL A O 1
ATOM 732 O O B VAL A 1 102 ? 10.392 24.817 19.198 0.50 24.14 316 VAL A O 1
ATOM 739 N N . SER A 1 103 ? 9.057 23.926 17.609 1.00 21.32 317 SER A N 1
ATOM 740 C CA . SER A 1 103 ? 8.059 24.982 17.641 1.00 20.82 317 SER A CA 1
ATOM 741 C C . SER A 1 103 ? 6.690 24.316 17.727 1.00 25.33 317 SER A C 1
ATOM 742 O O . SER A 1 103 ? 6.508 23.177 17.289 1.00 25.07 317 SER A O 1
ATOM 745 N N . SER A 1 104 ? 5.772 24.979 18.402 1.00 22.07 318 SER A N 1
ATOM 746 C CA . SER A 1 104 ? 4.415 24.479 18.515 1.00 21.24 318 SER A CA 1
ATOM 747 C C . SER A 1 104 ? 3.490 25.634 18.802 1.00 22.34 318 SER A C 1
ATOM 748 O O . SER A 1 104 ? 3.925 26.692 19.282 1.00 22.68 318 SER A O 1
ATOM 751 N N . GLN A 1 105 ? 2.240 25.472 18.379 1.00 20.96 319 GLN A N 1
ATOM 752 C CA . GLN A 1 105 ? 1.211 26.492 18.568 1.00 20.98 319 GLN A CA 1
ATOM 753 C C . GLN A 1 105 ? -0.070 25.801 18.990 1.00 24.93 319 GLN A C 1
ATOM 754 O O . GLN A 1 105 ? -0.405 24.729 18.476 1.00 21.28 319 GLN A O 1
ATOM 760 N N . TYR A 1 106 ? -0.780 26.424 19.918 1.00 23.03 320 TYR A N 1
ATOM 761 C CA . TYR A 1 106 ? -2.055 25.906 20.426 1.00 22.61 320 TYR A CA 1
ATOM 762 C C . TYR A 1 106 ? -3.066 27.004 20.460 1.00 23.28 320 TYR A C 1
ATOM 763 O O . TYR A 1 106 ? -2.714 28.180 20.579 1.00 21.40 320 TYR A O 1
ATOM 772 N N . GLU A 1 107 ? -4.328 26.631 20.365 1.00 20.84 321 GLU A N 1
ATOM 773 C CA . GLU A 1 107 ? -5.403 27.618 20.519 1.00 21.78 321 GLU A CA 1
ATOM 774 C C . GLU A 1 107 ? -6.440 27.044 21.456 1.00 22.92 321 GLU A C 1
ATOM 775 O O . GLU A 1 107 ? -6.613 25.825 21.537 1.00 20.53 321 GLU A O 1
ATOM 781 N N . SER A 1 108 ? -7.092 27.938 22.190 1.00 21.30 322 SER A N 1
ATOM 782 C CA . SER A 1 108 ? -8.171 27.590 23.098 1.00 21.78 322 SER A CA 1
ATOM 783 C C . SER A 1 108 ? -9.243 28.682 23.098 1.00 27.87 322 SER A C 1
ATOM 784 O O . SER A 1 108 ? -8.912 29.862 22.948 1.00 26.54 322 SER A O 1
ATOM 787 N N . PRO A 1 109 ? -10.529 28.333 23.392 1.00 28.49 323 PRO A N 1
ATOM 788 C CA . PRO A 1 109 ? -11.524 29.392 23.627 1.00 29.18 323 PRO A CA 1
ATOM 789 C C . PRO A 1 109 ? -11.222 30.093 24.972 1.00 31.98 323 PRO A C 1
ATOM 790 O O . PRO A 1 109 ? -11.732 31.186 25.200 1.00 31.88 323 PRO A O 1
ATOM 794 N N . GLU A 1 110 ? -10.374 29.485 25.848 1.00 26.13 324 GLU A N 1
ATOM 795 C CA . GLU A 1 110 ? -10.085 30.043 27.175 1.00 26.47 324 GLU A CA 1
ATOM 796 C C . GLU A 1 110 ? -8.701 30.593 27.378 1.00 30.98 324 GLU A C 1
ATOM 797 O O . GLU A 1 110 ? -7.741 30.123 26.776 1.00 26.82 324 GLU A O 1
ATOM 803 N N . ASN A 1 111 ? -8.616 31.549 28.318 1.00 28.73 325 ASN A N 1
ATOM 804 C CA . ASN A 1 111 ? -7.407 32.215 28.753 1.00 28.94 325 ASN A CA 1
ATOM 805 C C . ASN A 1 111 ? -6.873 31.462 29.998 1.00 31.42 325 ASN A C 1
ATOM 806 O O . ASN A 1 111 ? -7.329 31.682 31.113 1.00 32.88 325 ASN A O 1
ATOM 811 N N . MET A 1 112 ? -5.922 30.583 29.799 1.00 26.65 326 MET A N 1
ATOM 812 C CA . MET A 1 112 ? -5.380 29.757 30.872 1.00 25.59 326 MET A CA 1
ATOM 813 C C . MET A 1 112 ? -3.879 29.934 30.996 1.00 30.13 326 MET A C 1
ATOM 814 O O . MET A 1 112 ? -3.204 30.358 30.039 1.00 28.17 326 MET A O 1
ATOM 819 N N . ILE A 1 113 ? -3.341 29.521 32.155 1.00 26.34 327 ILE A N 1
ATOM 820 C CA . ILE A 1 113 ? -1.897 29.413 32.351 1.00 25.64 327 ILE A CA 1
ATOM 821 C C . ILE A 1 113 ? -1.648 27.928 32.125 1.00 29.93 327 ILE A C 1
ATOM 822 O O . ILE A 1 113 ? -2.244 27.098 32.815 1.00 29.85 327 ILE A O 1
ATOM 827 N N . ILE A 1 114 ? -0.835 27.585 31.117 1.00 24.46 328 ILE A N 1
ATOM 828 C CA . ILE A 1 114 ? -0.636 26.174 30.809 1.00 24.72 328 ILE A CA 1
ATOM 829 C C . ILE A 1 114 ? 0.809 25.729 31.029 1.00 26.95 328 ILE A C 1
ATOM 830 O O . ILE A 1 114 ? 1.728 26.542 30.954 1.00 27.30 328 ILE A O 1
ATOM 835 N N A THR A 1 115 ? 1.024 24.440 31.254 0.50 20.54 329 THR A N 1
ATOM 836 N N B THR A 1 115 ? 0.964 24.445 31.364 0.50 22.94 329 THR A N 1
ATOM 837 C CA A THR A 1 115 ? 2.392 23.921 31.375 0.50 20.38 329 THR A CA 1
ATOM 838 C CA B THR A 1 115 ? 2.232 23.745 31.581 0.50 23.93 329 THR A CA 1
ATOM 839 C C A THR A 1 115 ? 2.518 22.759 30.431 0.50 24.43 329 THR A C 1
ATOM 840 C C B THR A 1 115 ? 2.377 22.796 30.395 0.50 27.16 329 THR A C 1
ATOM 841 O O A THR A 1 115 ? 1.721 21.815 30.515 0.50 23.22 329 THR A O 1
ATOM 842 O O B THR A 1 115 ? 1.425 22.089 30.051 0.50 24.54 329 THR A O 1
ATOM 849 N N A CYS A 1 116 ? 3.478 22.839 29.508 0.50 22.35 330 CYS A N 1
ATOM 850 N N B CYS A 1 116 ? 3.562 22.777 29.791 0.50 25.83 330 CYS A N 1
ATOM 851 C CA A CYS A 1 116 ? 3.754 21.739 28.607 0.50 22.96 330 CYS A CA 1
ATOM 852 C CA B CYS A 1 116 ? 3.895 21.923 28.662 0.50 26.54 330 CYS A CA 1
ATOM 853 C C A CYS A 1 116 ? 4.992 21.017 29.117 0.50 27.17 330 CYS A C 1
ATOM 854 C C B CYS A 1 116 ? 5.087 21.024 29.059 0.50 28.75 330 CYS A C 1
ATOM 855 O O A CYS A 1 116 ? 6.051 21.617 29.298 0.50 25.86 330 CYS A O 1
ATOM 856 O O B CYS A 1 116 ? 6.217 21.506 29.122 0.50 27.61 330 CYS A O 1
ATOM 861 N N . SER A 1 117 ? 4.826 19.742 29.389 1.00 24.80 331 SER A N 1
ATOM 862 C CA . SER A 1 117 ? 5.879 18.820 29.799 1.00 25.36 331 SER A CA 1
ATOM 863 C C . SER A 1 117 ? 6.179 17.892 28.619 1.00 30.85 331 SER A C 1
ATOM 864 O O . SER A 1 117 ? 5.253 17.383 27.954 1.00 29.87 331 SER A O 1
ATOM 867 N N . THR A 1 118 ? 7.460 17.734 28.304 1.00 25.56 332 THR A N 1
ATOM 868 C CA . THR A 1 118 ? 7.888 16.834 27.248 1.00 24.02 332 THR A CA 1
ATOM 869 C C . THR A 1 118 ? 8.832 15.853 27.861 1.00 29.94 332 THR A C 1
ATOM 870 O O . THR A 1 118 ? 9.875 16.266 28.406 1.00 29.21 332 THR A O 1
ATOM 874 N N . LYS A 1 119 ? 8.500 14.550 27.726 1.00 24.32 333 LYS A N 1
ATOM 875 C CA . LYS A 1 119 ? 9.303 13.462 28.235 1.00 24.02 333 LYS A CA 1
ATOM 876 C C . LYS A 1 119 ? 9.881 12.690 27.076 1.00 29.25 333 LYS A C 1
ATOM 877 O O . LYS A 1 119 ? 9.141 12.240 26.187 1.00 28.75 333 LYS A O 1
ATOM 883 N N . VAL A 1 120 ? 11.209 12.617 27.027 1.00 25.57 334 VAL A N 1
ATOM 884 C CA . VAL A 1 120 ? 11.909 11.843 25.998 1.00 26.22 334 VAL A CA 1
ATOM 885 C C . VAL A 1 120 ? 12.125 10.483 26.665 1.00 30.83 334 VAL A C 1
ATOM 886 O O . VAL A 1 120 ? 12.562 10.422 27.832 1.00 28.83 334 VAL A O 1
ATOM 890 N N . CYS A 1 121 ? 11.792 9.407 25.937 1.00 27.62 335 CYS A N 1
ATOM 891 C CA . CYS A 1 121 ? 11.876 8.059 26.475 1.00 29.32 335 CYS A CA 1
ATOM 892 C C . CYS A 1 121 ? 12.728 7.124 25.629 1.00 33.34 335 CYS A C 1
ATOM 893 O O . CYS A 1 121 ? 12.800 7.272 24.408 1.00 32.01 335 CYS A O 1
ATOM 896 N N . SER A 1 122 ? 13.367 6.147 26.305 1.00 28.66 336 SER A N 1
ATOM 897 C CA . SER A 1 122 ? 14.192 5.146 25.646 1.00 27.66 336 SER A CA 1
ATOM 898 C C . SER A 1 122 ? 13.754 3.831 26.229 1.00 30.22 336 SER A C 1
ATOM 899 O O . SER A 1 122 ? 13.847 3.654 27.447 1.00 29.31 336 SER A O 1
ATOM 902 N N . PHE A 1 123 ? 13.206 2.932 25.389 1.00 29.61 337 PHE A N 1
ATOM 903 C CA . PHE A 1 123 ? 12.661 1.620 25.826 1.00 29.36 337 PHE A CA 1
ATOM 904 C C . PHE A 1 123 ? 11.566 1.839 26.892 1.00 34.96 337 PHE A C 1
ATOM 905 O O . PHE A 1 123 ? 11.490 1.117 27.899 1.00 36.01 337 PHE A O 1
ATOM 913 N N . GLY A 1 124 ? 10.772 2.891 26.664 1.00 32.40 338 GLY A N 1
ATOM 914 C CA . GLY A 1 124 ? 9.646 3.282 27.501 1.00 32.75 338 GLY A CA 1
ATOM 915 C C . GLY A 1 124 ? 9.989 3.865 28.854 1.00 37.61 338 GLY A C 1
ATOM 916 O O . GLY A 1 124 ? 9.089 4.075 29.672 1.00 39.06 338 GLY A O 1
ATOM 917 N N . LYS A 1 125 ? 11.279 4.172 29.090 1.00 31.15 339 LYS A N 1
ATOM 918 C CA . LYS A 1 125 ? 11.699 4.766 30.349 1.00 31.79 339 LYS A CA 1
ATOM 919 C C . LYS A 1 125 ? 12.068 6.205 30.093 1.00 32.91 339 LYS A C 1
ATOM 920 O O . LYS A 1 125 ? 12.745 6.493 29.117 1.00 31.78 339 LYS A O 1
ATOM 926 N N . GLN A 1 126 ? 11.618 7.108 30.961 1.00 29.97 340 GLN A N 1
ATOM 927 C CA . GLN A 1 126 ? 11.919 8.525 30.841 1.00 30.35 340 GLN A CA 1
ATOM 928 C C . GLN A 1 126 ? 13.418 8.773 31.010 1.00 31.30 340 GLN A C 1
ATOM 929 O O . GLN A 1 126 ? 14.007 8.321 31.992 1.00 30.69 340 GLN A O 1
ATOM 935 N N . VAL A 1 127 ? 14.022 9.488 30.065 1.00 27.30 341 VAL A N 1
ATOM 936 C CA . VAL A 1 127 ? 15.440 9.826 30.185 1.00 27.68 341 VAL A CA 1
ATOM 937 C C . VAL A 1 127 ? 15.612 11.352 30.332 1.00 30.88 341 VAL A C 1
ATOM 938 O O . VAL A 1 127 ? 16.626 11.828 30.839 1.00 27.72 341 VAL A O 1
ATOM 942 N N . VAL A 1 128 ? 14.597 12.121 29.893 1.00 29.40 342 VAL A N 1
ATOM 943 C CA . VAL A 1 128 ? 14.641 13.586 29.978 1.00 30.49 342 VAL A CA 1
ATOM 944 C C . VAL A 1 128 ? 13.213 14.079 30.239 1.00 34.01 342 VAL A C 1
ATOM 945 O O . VAL A 1 128 ? 12.255 13.531 29.684 1.00 31.67 342 VAL A O 1
ATOM 949 N N . GLU A 1 129 ? 13.082 15.142 31.032 1.00 32.51 343 GLU A N 1
ATOM 950 C CA . GLU A 1 129 ? 11.808 15.839 31.204 1.00 32.43 343 GLU A CA 1
ATOM 951 C C . GLU A 1 129 ? 12.077 17.331 31.096 1.00 38.14 343 GLU A C 1
ATOM 952 O O . GLU A 1 129 ? 12.962 17.868 31.776 1.00 36.78 343 GLU A O 1
ATOM 982 N N . VAL A 1 131 ? 10.035 21.100 30.986 1.00 33.90 345 VAL A N 1
ATOM 983 C CA . VAL A 1 131 ? 8.761 21.717 31.330 1.00 35.12 345 VAL A CA 1
ATOM 984 C C . VAL A 1 131 ? 8.825 23.189 30.974 1.00 38.43 345 VAL A C 1
ATOM 985 O O . VAL A 1 131 ? 9.828 23.854 31.270 1.00 37.11 345 VAL A O 1
ATOM 989 N N . GLU A 1 132 ? 7.746 23.701 30.357 1.00 32.64 346 GLU A N 1
ATOM 990 C CA . GLU A 1 132 ? 7.647 25.115 29.987 1.00 32.71 346 GLU A CA 1
ATOM 991 C C . GLU A 1 132 ? 6.279 25.646 30.405 1.00 33.76 346 GLU A C 1
ATOM 992 O O . GLU A 1 132 ? 5.283 24.940 30.239 1.00 32.10 346 GLU A O 1
ATOM 998 N N . THR A 1 133 ? 6.232 26.855 30.961 1.00 28.78 347 THR A N 1
ATOM 999 C CA . THR A 1 133 ? 4.972 27.480 31.333 1.00 28.87 347 THR A CA 1
ATOM 1000 C C . THR A 1 133 ? 4.643 28.398 30.168 1.00 32.31 347 THR A C 1
ATOM 1001 O O . THR A 1 133 ? 5.508 29.141 29.705 1.00 31.54 347 THR A O 1
ATOM 1005 N N . GLU A 1 134 ? 3.410 28.311 29.651 1.00 28.62 348 GLU A N 1
ATOM 1006 C CA . GLU A 1 134 ? 3.006 29.166 28.542 1.00 26.87 348 GLU A CA 1
ATOM 1007 C C . GLU A 1 134 ? 1.807 30.028 28.905 1.00 27.79 348 GLU A C 1
ATOM 1008 O O . GLU A 1 134 ? 0.861 29.569 29.561 1.00 25.41 348 GLU A O 1
ATOM 1014 N N . TYR A 1 135 ? 1.842 31.255 28.440 1.00 24.52 349 TYR A N 1
ATOM 1015 C CA . TYR A 1 135 ? 0.776 32.219 28.687 1.00 24.54 349 TYR A CA 1
ATOM 1016 C C . TYR A 1 135 ? 0.021 32.528 27.392 1.00 26.42 349 TYR A C 1
ATOM 1017 O O . TYR A 1 135 ? 0.575 32.382 26.306 1.00 26.78 349 TYR A O 1
ATOM 1026 N N . ALA A 1 136 ? -1.248 32.923 27.510 1.00 23.18 350 ALA A N 1
ATOM 1027 C CA . ALA A 1 136 ? -2.118 33.188 26.377 1.00 23.27 350 ALA A CA 1
ATOM 1028 C C . ALA A 1 136 ? -1.931 34.571 25.762 1.00 27.50 350 ALA A C 1
ATOM 1029 O O . ALA A 1 136 ? -1.644 35.551 26.462 1.00 27.61 350 ALA A O 1
ATOM 1031 N N . ARG A 1 137 ? -2.201 34.666 24.461 1.00 22.86 351 ARG A N 1
ATOM 1032 C CA . ARG A 1 137 ? -2.332 35.954 23.781 1.00 23.55 351 ARG A CA 1
ATOM 1033 C C . ARG A 1 137 ? -3.728 35.927 23.139 1.00 28.84 351 ARG A C 1
ATOM 1034 O O . ARG A 1 137 ? -4.071 34.933 22.476 1.00 30.15 351 ARG A O 1
ATOM 1042 N N . TYR A 1 138 ? -4.510 36.974 23.336 1.00 25.59 352 TYR A N 1
ATOM 1043 C CA . TYR A 1 138 ? -5.816 37.098 22.701 1.00 27.91 352 TYR A CA 1
ATOM 1044 C C . TYR A 1 138 ? -5.597 37.193 21.193 1.00 35.96 352 TYR A C 1
ATOM 1045 O O . TYR A 1 138 ? -4.673 37.881 20.739 1.00 35.32 352 TYR A O 1
ATOM 1054 N N . GLU A 1 139 ? -6.433 36.475 20.428 1.00 37.50 353 GLU A N 1
ATOM 1055 C CA . GLU A 1 139 ? -6.357 36.385 18.969 1.00 40.24 353 GLU A CA 1
ATOM 1056 C C . GLU A 1 139 ? -7.722 36.053 18.407 1.00 47.27 353 GLU A C 1
ATOM 1057 O O . GLU A 1 139 ? -8.234 34.967 18.678 1.00 48.49 353 GLU A O 1
ATOM 1063 N N . ASN A 1 140 ? -8.312 36.982 17.634 1.00 45.24 354 ASN A N 1
ATOM 1064 C CA . ASN A 1 140 ? -9.576 36.794 16.909 1.00 45.42 354 ASN A CA 1
ATOM 1065 C C . ASN A 1 140 ? -10.695 36.093 17.707 1.00 49.28 354 ASN A C 1
ATOM 1066 O O . ASN A 1 140 ? -11.289 35.129 17.221 1.00 50.62 354 ASN A O 1
ATOM 1071 N N . GLY A 1 141 ? -10.931 36.538 18.932 1.00 44.50 355 GLY A N 1
ATOM 1072 C CA . GLY A 1 141 ? -11.955 35.949 19.786 1.00 44.26 355 GLY A CA 1
ATOM 1073 C C . GLY A 1 141 ? -11.506 34.774 20.636 1.00 47.10 355 GLY A C 1
ATOM 1074 O O . GLY A 1 141 ? -12.173 34.460 21.627 1.00 48.86 355 GLY A O 1
ATOM 1075 N N . HIS A 1 142 ? -10.363 34.142 20.290 1.00 39.01 356 HIS A N 1
ATOM 1076 C CA . HIS A 1 142 ? -9.806 33.012 21.043 1.00 36.81 356 HIS A CA 1
ATOM 1077 C C . HIS A 1 142 ? -8.409 33.306 21.656 1.00 36.33 356 HIS A C 1
ATOM 1078 O O . HIS A 1 142 ? -7.945 34.448 21.631 1.00 36.22 356 HIS A O 1
ATOM 1085 N N . TYR A 1 143 ? -7.770 32.286 22.243 1.00 27.90 357 TYR A N 1
ATOM 1086 C CA . TYR A 1 143 ? -6.468 32.451 22.883 1.00 25.00 357 TYR A CA 1
ATOM 1087 C C . TYR A 1 143 ? -5.448 31.584 22.221 1.00 27.32 357 TYR A C 1
ATOM 1088 O O . TYR A 1 143 ? -5.720 30.420 21.957 1.00 25.47 357 TYR A O 1
ATOM 1097 N N A SER A 1 144 ? -4.271 32.157 21.963 0.50 22.98 358 SER A N 1
ATOM 1098 N N B SER A 1 144 ? -4.271 32.155 21.926 0.50 23.43 358 SER A N 1
ATOM 1099 C CA A SER A 1 144 ? -3.158 31.496 21.315 0.50 21.31 358 SER A CA 1
ATOM 1100 C CA B SER A 1 144 ? -3.164 31.456 21.290 0.50 22.08 358 SER A CA 1
ATOM 1101 C C A SER A 1 144 ? -1.996 31.285 22.285 0.50 24.44 358 SER A C 1
ATOM 1102 C C B SER A 1 144 ? -1.995 31.285 22.257 0.50 24.79 358 SER A C 1
ATOM 1103 O O A SER A 1 144 ? -1.743 32.137 23.145 0.50 24.62 358 SER A O 1
ATOM 1104 O O B SER A 1 144 ? -1.746 32.157 23.099 0.50 24.99 358 SER A O 1
ATOM 1109 N N . TYR A 1 145 ? -1.292 30.158 22.137 1.00 21.02 359 TYR A N 1
ATOM 1110 C CA . TYR A 1 145 ? -0.141 29.771 22.975 1.00 21.19 359 TYR A CA 1
ATOM 1111 C C . TYR A 1 145 ? 0.900 29.328 21.960 1.00 25.74 359 TYR A C 1
ATOM 1112 O O . TYR A 1 145 ? 0.553 28.678 20.956 1.00 26.30 359 TYR A O 1
ATOM 1121 N N . ARG A 1 146 ? 2.157 29.681 22.206 1.00 22.94 360 ARG A N 1
ATOM 1122 C CA . ARG A 1 146 ? 3.190 29.343 21.259 1.00 24.93 360 ARG A CA 1
ATOM 1123 C C . ARG A 1 146 ? 4.505 29.095 21.930 1.00 29.87 360 ARG A C 1
ATOM 1124 O O . ARG A 1 146 ? 4.893 29.832 22.857 1.00 27.71 360 ARG A O 1
ATOM 1132 N N . ILE A 1 147 ? 5.188 28.045 21.461 1.00 27.92 361 ILE A N 1
ATOM 1133 C CA . ILE A 1 147 ? 6.550 27.707 21.843 1.00 29.95 361 ILE A CA 1
ATOM 1134 C C . ILE A 1 147 ? 7.305 27.986 20.556 1.00 32.55 361 ILE A C 1
ATOM 1135 O O . ILE A 1 147 ? 7.040 27.339 19.534 1.00 28.08 361 ILE A O 1
ATOM 1140 N N . HIS A 1 148 ? 8.158 29.020 20.560 1.00 31.21 362 HIS A N 1
ATOM 1141 C CA . HIS A 1 148 ? 8.866 29.381 19.333 1.00 33.09 362 HIS A CA 1
ATOM 1142 C C . HIS A 1 148 ? 10.329 29.104 19.453 1.00 34.81 362 HIS A C 1
ATOM 1143 O O . HIS A 1 148 ? 11.006 29.660 20.329 1.00 34.47 362 HIS A O 1
ATOM 1150 N N . ARG A 1 149 ? 10.816 28.224 18.584 1.00 31.14 363 ARG A N 1
ATOM 1151 C CA . ARG A 1 149 ? 12.225 27.841 18.488 1.00 30.27 363 ARG A CA 1
ATOM 1152 C C . ARG A 1 149 ? 12.814 27.463 19.850 1.00 32.65 363 ARG A C 1
ATOM 1153 O O . ARG A 1 149 ? 13.822 28.031 20.256 1.00 32.68 363 ARG A O 1
ATOM 1161 N N . SER A 1 150 ? 12.158 26.564 20.582 1.00 29.10 364 SER A N 1
ATOM 1162 C CA . SER A 1 150 ? 12.713 26.142 21.870 1.00 29.36 364 SER A CA 1
ATOM 1163 C C . SER A 1 150 ? 13.878 25.182 21.521 1.00 32.14 364 SER A C 1
ATOM 1164 O O . SER A 1 150 ? 13.721 24.349 20.616 1.00 29.75 364 SER A O 1
ATOM 1167 N N . PRO A 1 151 ? 15.053 25.309 22.164 1.00 29.66 365 PRO A N 1
ATOM 1168 C CA . PRO A 1 151 ? 16.167 24.397 21.812 1.00 29.49 365 PRO A CA 1
ATOM 1169 C C . PRO A 1 151 ? 15.871 22.929 22.144 1.00 32.90 365 PRO A C 1
ATOM 1170 O O . PRO A 1 151 ? 15.313 22.623 23.194 1.00 31.90 365 PRO A O 1
ATOM 1174 N N . LEU A 1 152 ? 16.199 22.022 21.216 1.00 29.23 366 LEU A N 1
ATOM 1175 C CA . LEU A 1 152 ? 16.095 20.576 21.438 1.00 30.09 366 LEU A CA 1
ATOM 1176 C C . LEU A 1 152 ? 17.185 20.263 22.513 1.00 32.95 366 LEU A C 1
ATOM 1177 O O . LEU A 1 152 ? 18.271 20.840 22.462 1.00 32.19 366 LEU A O 1
ATOM 1182 N N . CYS A 1 153 ? 16.891 19.383 23.476 1.00 32.20 367 CYS A N 1
ATOM 1183 C CA . CYS A 1 153 ? 17.871 19.033 24.506 1.00 34.45 367 CYS A CA 1
ATOM 1184 C C . CYS A 1 153 ? 19.044 18.274 23.889 1.00 35.50 367 CYS A C 1
ATOM 1185 O O . CYS A 1 153 ? 18.922 17.714 22.791 1.00 34.25 367 CYS A O 1
ATOM 1188 N N . GLU A 1 154 ? 20.169 18.265 24.595 1.00 32.42 368 GLU A N 1
ATOM 1189 C CA . GLU A 1 154 ? 21.397 17.619 24.143 1.00 31.47 368 GLU A CA 1
ATOM 1190 C C . GLU A 1 154 ? 21.211 16.137 23.880 1.00 34.26 368 GLU A C 1
ATOM 1191 O O . GLU A 1 154 ? 21.803 15.606 22.939 1.00 34.16 368 GLU A O 1
ATOM 1197 N N . TYR A 1 155 ? 20.341 15.480 24.682 1.00 31.14 369 TYR A N 1
ATOM 1198 C CA . TYR A 1 155 ? 20.066 14.066 24.511 1.00 31.02 369 TYR A CA 1
ATOM 1199 C C . TYR A 1 155 ? 19.525 13.835 23.108 1.00 34.10 369 TYR A C 1
ATOM 1200 O O . TYR A 1 155 ? 19.998 12.939 22.387 1.00 32.48 369 TYR A O 1
ATOM 1209 N N . MET A 1 156 ? 18.557 14.674 22.717 1.00 31.85 370 MET A N 1
ATOM 1210 C CA . MET A 1 156 ? 17.886 14.616 21.419 1.00 32.25 370 MET A CA 1
ATOM 1211 C C . MET A 1 156 ? 18.849 14.855 20.265 1.00 32.57 370 MET A C 1
ATOM 1212 O O . MET A 1 156 ? 18.863 14.075 19.304 1.00 31.07 370 MET A O 1
ATOM 1217 N N . ILE A 1 157 ? 19.676 15.893 20.385 1.00 29.57 371 ILE A N 1
ATOM 1218 C CA . ILE A 1 157 ? 20.714 16.229 19.402 1.00 29.91 371 ILE A CA 1
ATOM 1219 C C . ILE A 1 157 ? 21.646 15.016 19.216 1.00 35.34 371 ILE A C 1
ATOM 1220 O O . ILE A 1 157 ? 21.872 14.576 18.084 1.00 34.72 371 ILE A O 1
ATOM 1225 N N . ASN A 1 158 ? 22.127 14.429 20.338 1.00 32.84 372 ASN A N 1
ATOM 1226 C CA . ASN A 1 158 ? 23.012 13.244 20.275 1.00 31.05 372 ASN A CA 1
ATOM 1227 C C . ASN A 1 158 ? 22.312 12.051 19.595 1.00 33.29 372 ASN A C 1
ATOM 1228 O O . ASN A 1 158 ? 22.943 11.319 18.826 1.00 32.63 372 ASN A O 1
ATOM 1233 N N . PHE A 1 159 ? 21.017 11.877 19.876 1.00 29.45 373 PHE A N 1
ATOM 1234 C CA . PHE A 1 159 ? 20.212 10.796 19.317 1.00 29.98 373 PHE A CA 1
ATOM 1235 C C . PHE A 1 159 ? 20.111 10.929 17.785 1.00 32.88 373 PHE A C 1
ATOM 1236 O O . PHE A 1 159 ? 20.338 9.949 17.084 1.00 32.17 373 PHE A O 1
ATOM 1244 N N . ILE A 1 160 ? 19.832 12.145 17.285 1.00 31.28 374 ILE A N 1
ATOM 1245 C CA . ILE A 1 160 ? 19.764 12.412 15.838 1.00 31.65 374 ILE A CA 1
ATOM 1246 C C . ILE A 1 160 ? 21.107 12.075 15.152 1.00 37.66 374 ILE A C 1
ATOM 1247 O O . ILE A 1 160 ? 21.128 11.368 14.142 1.00 37.45 374 ILE A O 1
ATOM 1252 N N . HIS A 1 161 ? 22.213 12.488 15.770 1.00 36.73 375 HIS A N 1
ATOM 1253 C CA . HIS A 1 161 ? 23.567 12.228 15.273 1.00 38.93 375 HIS A CA 1
ATOM 1254 C C . HIS A 1 161 ? 23.850 10.733 15.164 1.00 42.79 375 HIS A C 1
ATOM 1255 O O . HIS A 1 161 ? 24.374 10.286 14.143 1.00 42.11 375 HIS A O 1
ATOM 1262 N N . LYS A 1 162 ? 23.450 9.964 16.196 1.00 39.38 376 LYS A N 1
ATOM 1263 C CA . LYS A 1 162 ? 23.626 8.517 16.287 1.00 39.75 376 LYS A CA 1
ATOM 1264 C C . LYS A 1 162 ? 22.893 7.782 15.146 1.00 45.09 376 LYS A C 1
ATOM 1265 O O . LYS A 1 162 ? 23.463 6.865 14.578 1.00 43.41 376 LYS A O 1
ATOM 1271 N N . LEU A 1 163 ? 21.632 8.182 14.819 1.00 42.72 377 LEU A N 1
ATOM 1272 C CA . LEU A 1 163 ? 20.836 7.554 13.759 1.00 42.80 377 LEU A CA 1
ATOM 1273 C C . LEU A 1 163 ? 21.494 7.648 12.391 1.00 51.04 377 LEU A C 1
ATOM 1274 O O . LEU A 1 163 ? 21.429 6.692 11.620 1.00 50.18 377 LEU A O 1
ATOM 1279 N N . LYS A 1 164 ? 22.106 8.802 12.091 1.00 52.15 378 LYS A N 1
ATOM 1280 C CA . LYS A 1 164 ? 22.799 9.085 10.834 1.00 54.62 378 LYS A CA 1
ATOM 1281 C C . LYS A 1 164 ? 24.065 8.210 10.649 1.00 64.79 378 LYS A C 1
ATOM 1282 O O . LYS A 1 164 ? 24.416 7.857 9.517 1.00 64.82 378 LYS A O 1
ATOM 1288 N N . HIS A 1 165 ? 24.730 7.851 11.760 1.00 65.00 379 HIS A N 1
ATOM 1289 C CA . HIS A 1 165 ? 25.964 7.070 11.725 1.00 66.31 379 HIS A CA 1
ATOM 1290 C C . HIS A 1 165 ? 25.716 5.562 11.879 1.00 71.43 379 HIS A C 1
ATOM 1291 O O . HIS A 1 165 ? 26.668 4.787 12.035 1.00 70.49 379 HIS A O 1
ATOM 1298 N N . LEU A 1 166 ? 24.439 5.139 11.749 1.00 69.75 380 LEU A N 1
ATOM 1299 C CA . LEU A 1 166 ? 24.055 3.726 11.742 1.00 70.37 380 LEU A CA 1
ATOM 1300 C C . LEU A 1 166 ? 24.316 3.198 10.314 1.00 76.51 380 LEU A C 1
ATOM 1301 O O . LEU A 1 166 ? 23.990 3.910 9.357 1.00 76.62 380 LEU A O 1
ATOM 1306 N N . PRO A 1 167 ? 24.898 1.983 10.139 1.00 73.92 381 PRO A N 1
ATOM 1307 C CA . PRO A 1 167 ? 25.171 1.482 8.773 1.00 74.22 381 PRO A CA 1
ATOM 1308 C C . PRO A 1 167 ? 23.973 1.442 7.808 1.00 78.86 381 PRO A C 1
ATOM 1309 O O . PRO A 1 167 ? 24.143 1.815 6.642 1.00 78.87 381 PRO A O 1
ATOM 1313 N N . GLU A 1 168 ? 22.770 1.033 8.287 1.00 74.75 382 GLU A N 1
ATOM 1314 C CA . GLU A 1 168 ? 21.570 0.930 7.446 1.00 74.21 382 GLU A CA 1
ATOM 1315 C C . GLU A 1 168 ? 20.308 1.572 8.033 1.00 77.34 382 GLU A C 1
ATOM 1316 O O . GLU A 1 168 ? 20.220 1.781 9.246 1.00 77.22 382 GLU A O 1
ATOM 1318 N N . LYS A 1 169 ? 19.317 1.858 7.158 1.00 72.44 383 LYS A N 1
ATOM 1319 C CA . LYS A 1 169 ? 18.029 2.443 7.539 1.00 71.25 383 LYS A CA 1
ATOM 1320 C C . LYS A 1 169 ? 17.108 1.382 8.142 1.00 71.91 383 LYS A C 1
ATOM 1321 O O . LYS A 1 169 ? 16.110 1.733 8.791 1.00 70.83 383 LYS A O 1
ATOM 1323 N N . TYR A 1 170 ? 17.451 0.079 7.931 1.00 65.69 384 TYR A N 1
ATOM 1324 C CA . TYR A 1 170 ? 16.735 -1.067 8.495 1.00 64.18 384 TYR A CA 1
ATOM 1325 C C . TYR A 1 170 ? 16.990 -1.041 9.999 1.00 64.78 384 TYR A C 1
ATOM 1326 O O . TYR A 1 170 ? 16.072 -1.289 10.793 1.00 64.69 384 TYR A O 1
ATOM 1328 N N . MET A 1 171 ? 18.243 -0.678 10.378 1.00 57.84 385 MET A N 1
ATOM 1329 C CA . MET A 1 171 ? 18.690 -0.511 11.756 1.00 55.56 385 MET A CA 1
ATOM 1330 C C . MET A 1 171 ? 18.033 0.747 12.349 1.00 53.51 385 MET A C 1
ATOM 1331 O O . MET A 1 171 ? 17.637 0.721 13.514 1.00 51.79 385 MET A O 1
ATOM 1333 N N . MET A 1 172 ? 17.896 1.832 11.537 1.00 46.46 386 MET A N 1
ATOM 1334 C CA . MET A 1 172 ? 17.271 3.097 11.978 1.00 44.06 386 MET A CA 1
ATOM 1335 C C . MET A 1 172 ? 15.854 2.864 12.518 1.00 42.69 386 MET A C 1
ATOM 1336 O O . MET A 1 172 ? 15.567 3.275 13.639 1.00 41.48 386 MET A O 1
ATOM 1341 N N . ASN A 1 173 ? 15.003 2.149 11.765 1.00 38.07 387 ASN A N 1
ATOM 1342 C CA . ASN A 1 173 ? 13.647 1.810 12.191 1.00 37.58 387 ASN A CA 1
ATOM 1343 C C . ASN A 1 173 ? 13.607 0.961 13.457 1.00 40.57 387 ASN A C 1
ATOM 1344 O O . ASN A 1 173 ? 12.802 1.241 14.334 1.00 37.74 387 ASN A O 1
ATOM 1349 N N . SER A 1 174 ? 14.517 -0.030 13.591 1.00 38.14 388 SER A N 1
ATOM 1350 C CA . SER A 1 174 ? 14.586 -0.835 14.810 1.00 38.75 388 SER A CA 1
ATOM 1351 C C . SER A 1 174 ? 14.989 0.029 16.028 1.00 41.71 388 SER A C 1
ATOM 1352 O O . SER A 1 174 ? 14.366 -0.095 17.084 1.00 41.98 388 SER A O 1
ATOM 1355 N N . VAL A 1 175 ? 15.975 0.948 15.852 1.00 37.94 389 VAL A N 1
ATOM 1356 C CA . VAL A 1 175 ? 16.430 1.896 16.888 1.00 37.56 389 VAL A CA 1
ATOM 1357 C C . VAL A 1 175 ? 15.271 2.870 17.240 1.00 38.48 389 VAL A C 1
ATOM 1358 O O . VAL A 1 175 ? 14.931 3.035 18.418 1.00 35.63 389 VAL A O 1
ATOM 1362 N N . LEU A 1 176 ? 14.605 3.416 16.207 1.00 34.71 390 LEU A N 1
ATOM 1363 C CA . LEU A 1 176 ? 13.470 4.339 16.378 1.00 33.22 390 LEU A CA 1
ATOM 1364 C C . LEU A 1 176 ? 12.273 3.722 17.075 1.00 35.22 390 LEU A C 1
ATOM 1365 O O . LEU A 1 176 ? 11.507 4.442 17.729 1.00 33.28 390 LEU A O 1
ATOM 1370 N N . GLU A 1 177 ? 12.122 2.393 16.982 1.00 32.70 391 GLU A N 1
ATOM 1371 C CA . GLU A 1 177 ? 11.030 1.695 17.655 1.00 33.77 391 GLU A CA 1
ATOM 1372 C C . GLU A 1 177 ? 11.056 1.844 19.171 1.00 36.59 391 GLU A C 1
ATOM 1373 O O . GLU A 1 177 ? 10.006 1.725 19.803 1.00 37.28 391 GLU A O 1
ATOM 1379 N N . ASN A 1 178 ? 12.245 2.094 19.747 1.00 31.24 392 ASN A N 1
ATOM 1380 C CA . ASN A 1 178 ? 12.423 2.240 21.188 1.00 31.15 392 ASN A CA 1
ATOM 1381 C C . ASN A 1 178 ? 12.682 3.703 21.602 1.00 32.91 392 ASN A C 1
ATOM 1382 O O . ASN A 1 178 ? 13.033 3.968 22.747 1.00 33.37 392 ASN A O 1
ATOM 1387 N N . PHE A 1 179 ? 12.462 4.649 20.676 1.00 27.82 393 PHE A N 1
ATOM 1388 C CA . PHE A 1 179 ? 12.580 6.076 20.932 1.00 26.91 393 PHE A CA 1
ATOM 1389 C C . PHE A 1 179 ? 11.178 6.676 20.853 1.00 28.71 393 PHE A C 1
ATOM 1390 O O . PHE A 1 179 ? 10.519 6.621 19.794 1.00 26.85 393 PHE A O 1
ATOM 1398 N N . THR A 1 180 ? 10.724 7.269 21.949 1.00 23.97 394 THR A N 1
ATOM 1399 C CA . THR A 1 180 ? 9.389 7.888 21.922 1.00 23.48 394 THR A CA 1
ATOM 1400 C C . THR A 1 180 ? 9.394 9.190 22.677 1.00 26.17 394 THR A C 1
ATOM 1401 O O . THR A 1 180 ? 10.262 9.407 23.519 1.00 25.48 394 THR A O 1
ATOM 1405 N N . ILE A 1 181 ? 8.368 10.009 22.453 1.00 22.06 395 ILE A N 1
ATOM 1406 C CA . ILE A 1 181 ? 8.200 11.278 23.162 1.00 21.84 395 ILE A CA 1
ATOM 1407 C C . ILE A 1 181 ? 6.777 11.320 23.681 1.00 23.97 395 ILE A C 1
ATOM 1408 O O . ILE A 1 181 ? 5.838 10.979 22.954 1.00 20.84 395 ILE A O 1
ATOM 1413 N N . LEU A 1 182 ? 6.607 11.801 24.909 1.00 22.44 396 LEU A N 1
ATOM 1414 C CA . LEU A 1 182 ? 5.287 12.006 25.496 1.00 21.62 396 LEU A CA 1
ATOM 1415 C C . LEU A 1 182 ? 5.154 13.457 25.891 1.00 25.88 396 LEU A C 1
ATOM 1416 O O . LEU A 1 182 ? 5.958 13.966 26.687 1.00 23.46 396 LEU A O 1
ATOM 1421 N N A GLN A 1 183 ? 4.142 14.141 25.330 0.50 23.12 397 GLN A N 1
ATOM 1422 N N B GLN A 1 183 ? 4.132 14.123 25.355 0.50 22.28 397 GLN A N 1
ATOM 1423 C CA A GLN A 1 183 ? 3.878 15.552 25.606 0.50 23.30 397 GLN A CA 1
ATOM 1424 C CA B GLN A 1 183 ? 3.874 15.502 25.726 0.50 22.06 397 GLN A CA 1
ATOM 1425 C C A GLN A 1 183 ? 2.559 15.682 26.393 0.50 27.12 397 GLN A C 1
ATOM 1426 C C B GLN A 1 183 ? 2.577 15.569 26.489 0.50 25.82 397 GLN A C 1
ATOM 1427 O O A GLN A 1 183 ? 1.523 15.195 25.927 0.50 26.11 397 GLN A O 1
ATOM 1428 O O B GLN A 1 183 ? 1.590 14.909 26.133 0.50 23.66 397 GLN A O 1
ATOM 1439 N N . VAL A 1 184 ? 2.616 16.307 27.591 1.00 23.31 398 VAL A N 1
ATOM 1440 C CA . VAL A 1 184 ? 1.466 16.501 28.476 1.00 22.78 398 VAL A CA 1
ATOM 1441 C C . VAL A 1 184 ? 1.287 18.007 28.687 1.00 25.08 398 VAL A C 1
ATOM 1442 O O . VAL A 1 184 ? 2.195 18.683 29.206 1.00 23.97 398 VAL A O 1
ATOM 1446 N N . VAL A 1 185 ? 0.098 18.497 28.324 1.00 21.38 399 VAL A N 1
ATOM 1447 C CA . VAL A 1 185 ? -0.239 19.908 28.438 1.00 21.80 399 VAL A CA 1
ATOM 1448 C C . VAL A 1 185 ? -1.311 19.997 29.493 1.00 25.32 399 VAL A C 1
ATOM 1449 O O . VAL A 1 185 ? -2.375 19.416 29.336 1.00 24.59 399 VAL A O 1
ATOM 1453 N N . THR A 1 186 ? -1.034 20.746 30.541 1.00 24.34 400 THR A N 1
ATOM 1454 C CA . THR A 1 186 ? -1.901 20.839 31.704 1.00 24.56 400 THR A CA 1
ATOM 1455 C C . THR A 1 186 ? -2.308 22.275 31.994 1.00 28.05 400 THR A C 1
ATOM 1456 O O . THR A 1 186 ? -1.521 23.195 31.755 1.00 25.96 400 THR A O 1
ATOM 1460 N N . ASN A 1 187 ? -3.534 22.464 32.536 1.00 27.57 401 ASN A N 1
ATOM 1461 C CA . ASN A 1 187 ? -3.982 23.776 33.012 1.00 27.52 401 ASN A CA 1
ATOM 1462 C C . ASN A 1 187 ? -3.273 23.866 34.354 1.00 34.51 401 ASN A C 1
ATOM 1463 O O . ASN A 1 187 ? -3.530 23.028 35.211 1.00 35.03 401 ASN A O 1
ATOM 1468 N N . ARG A 1 188 ? -2.343 24.831 34.524 1.00 33.03 402 ARG A N 1
ATOM 1469 C CA . ARG A 1 188 ? -1.565 24.963 35.765 1.00 34.70 402 ARG A CA 1
ATOM 1470 C C . ARG A 1 188 ? -2.423 25.208 37.023 1.00 41.89 402 ARG A C 1
ATOM 1471 O O . ARG A 1 188 ? -2.049 24.743 38.096 1.00 42.60 402 ARG A O 1
ATOM 1479 N N . ASP A 1 189 ? -3.550 25.918 36.890 1.00 39.95 403 ASP A N 1
ATOM 1480 C CA . ASP A 1 189 ? -4.406 26.259 38.032 1.00 41.06 403 ASP A CA 1
ATOM 1481 C C . ASP A 1 189 ? -5.444 25.180 38.398 1.00 46.44 403 ASP A C 1
ATOM 1482 O O . ASP A 1 189 ? -5.857 25.130 39.555 1.00 47.36 403 ASP A O 1
ATOM 1487 N N . THR A 1 190 ? -5.872 24.329 37.448 1.00 43.01 404 THR A N 1
ATOM 1488 C CA . THR A 1 190 ? -6.874 23.285 37.748 1.00 41.94 404 THR A CA 1
ATOM 1489 C C . THR A 1 190 ? -6.263 21.881 37.733 1.00 44.73 404 THR A C 1
ATOM 1490 O O . THR A 1 190 ? -6.917 20.919 38.150 1.00 43.80 404 THR A O 1
ATOM 1494 N N . GLN A 1 191 ? -5.026 21.757 37.196 1.00 40.79 405 GLN A N 1
ATOM 1495 C CA . GLN A 1 191 ? -4.291 20.494 36.998 1.00 39.37 405 GLN A CA 1
ATOM 1496 C C . GLN A 1 191 ? -4.986 19.549 35.983 1.00 38.76 405 GLN A C 1
ATOM 1497 O O . GLN A 1 191 ? -4.589 18.396 35.862 1.00 38.81 405 GLN A O 1
ATOM 1503 N N . GLU A 1 192 ? -5.974 20.061 35.223 1.00 32.27 406 GLU A N 1
ATOM 1504 C CA . GLU A 1 192 ? -6.669 19.336 34.170 1.00 30.80 406 GLU A CA 1
ATOM 1505 C C . GLU A 1 192 ? -5.691 19.033 33.012 1.00 30.60 406 GLU A C 1
ATOM 1506 O O . GLU A 1 192 ? -4.928 19.917 32.596 1.00 29.21 406 GLU A O 1
ATOM 1512 N N . THR A 1 193 ? -5.758 17.806 32.479 1.00 26.38 407 THR A N 1
ATOM 1513 C CA . THR A 1 193 ? -4.998 17.417 31.297 1.00 25.93 407 THR A CA 1
ATOM 1514 C C . THR A 1 193 ? -5.734 18.004 30.101 1.00 29.01 407 THR A C 1
ATOM 1515 O O . THR A 1 193 ? -6.853 17.592 29.756 1.00 30.12 407 THR A O 1
ATOM 1519 N N . LEU A 1 194 ? -5.084 18.960 29.463 1.00 23.82 408 LEU A N 1
ATOM 1520 C CA . LEU A 1 194 ? -5.634 19.637 28.287 1.00 22.31 408 LEU A CA 1
ATOM 1521 C C . LEU A 1 194 ? -5.328 18.849 27.035 1.00 23.78 408 LEU A C 1
ATOM 1522 O O . LEU A 1 194 ? -6.184 18.744 26.177 1.00 23.06 408 LEU A O 1
ATOM 1527 N N . LEU A 1 195 ? -4.132 18.294 26.918 1.00 21.02 409 LEU A N 1
ATOM 1528 C CA . LEU A 1 195 ? -3.769 17.439 25.790 1.00 22.02 409 LEU A CA 1
ATOM 1529 C C . LEU A 1 195 ? -2.682 16.529 26.236 1.00 24.86 409 LEU A C 1
ATOM 1530 O O . LEU A 1 195 ? -1.810 16.917 27.005 1.00 21.84 409 LEU A O 1
ATOM 1535 N N . CYS A 1 196 ? -2.677 15.343 25.686 1.00 22.53 410 CYS A N 1
ATOM 1536 C CA . CYS A 1 196 ? -1.589 14.400 25.908 1.00 22.23 410 CYS A CA 1
ATOM 1537 C C . CYS A 1 196 ? -1.301 13.733 24.577 1.00 25.96 410 CYS A C 1
ATOM 1538 O O . CYS A 1 196 ? -2.183 13.103 23.995 1.00 26.81 410 CYS A O 1
ATOM 1541 N N . ILE A 1 197 ? -0.109 13.933 24.057 1.00 20.52 411 ILE A N 1
ATOM 1542 C CA . ILE A 1 197 ? 0.262 13.379 22.746 1.00 19.74 411 ILE A CA 1
ATOM 1543 C C . ILE A 1 197 ? 1.451 12.449 22.920 1.00 22.16 411 ILE A C 1
ATOM 1544 O O . ILE A 1 197 ? 2.513 12.863 23.407 1.00 20.35 411 ILE A O 1
ATOM 1549 N N . ALA A 1 198 ? 1.263 11.216 22.521 1.00 21.25 412 ALA A N 1
ATOM 1550 C CA . ALA A 1 198 ? 2.303 10.208 22.561 1.00 21.36 412 ALA A CA 1
ATOM 1551 C C . ALA A 1 198 ? 2.827 10.122 21.112 1.00 24.93 412 ALA A C 1
ATOM 1552 O O . ALA A 1 198 ? 2.038 10.060 20.152 1.00 24.58 412 ALA A O 1
ATOM 1554 N N . TYR A 1 199 ? 4.145 10.221 20.944 1.00 20.95 413 TYR A N 1
ATOM 1555 C CA . TYR A 1 199 ? 4.766 10.238 19.604 1.00 19.10 413 TYR A CA 1
ATOM 1556 C C . TYR A 1 199 ? 5.625 9.009 19.409 1.00 22.20 413 TYR A C 1
ATOM 1557 O O . TYR A 1 199 ? 6.442 8.667 20.280 1.00 20.72 413 TYR A O 1
ATOM 1566 N N . VAL A 1 200 ? 5.435 8.357 18.262 1.00 20.58 414 VAL A N 1
ATOM 1567 C CA . VAL A 1 200 ? 6.194 7.195 17.787 1.00 21.40 414 VAL A CA 1
ATOM 1568 C C . VAL A 1 200 ? 6.763 7.526 16.416 1.00 23.10 414 VAL A C 1
ATOM 1569 O O . VAL A 1 200 ? 6.216 8.358 15.693 1.00 22.90 414 VAL A O 1
ATOM 1573 N N . PHE A 1 201 ? 7.854 6.870 16.058 1.00 20.38 415 PHE A N 1
ATOM 1574 C CA . PHE A 1 201 ? 8.627 7.224 14.899 1.00 19.93 415 PHE A CA 1
ATOM 1575 C C . PHE A 1 201 ? 9.072 6.091 14.013 1.00 27.56 415 PHE A C 1
ATOM 1576 O O . PHE A 1 201 ? 9.378 5.005 14.490 1.00 27.19 415 PHE A O 1
ATOM 1584 N N . GLU A 1 202 ? 9.252 6.431 12.731 1.00 23.03 416 GLU A N 1
ATOM 1585 C CA . GLU A 1 202 ? 9.789 5.567 11.693 1.00 23.44 416 GLU A CA 1
ATOM 1586 C C . GLU A 1 202 ? 10.505 6.539 10.770 1.00 29.98 416 GLU A C 1
ATOM 1587 O O . GLU A 1 202 ? 10.209 7.740 10.809 1.00 28.44 416 GLU A O 1
ATOM 1593 N N . VAL A 1 203 ? 11.423 6.028 9.929 1.00 28.13 417 VAL A N 1
ATOM 1594 C CA . VAL A 1 203 ? 12.147 6.851 8.962 1.00 28.61 417 VAL A CA 1
ATOM 1595 C C . VAL A 1 203 ? 11.211 7.008 7.791 1.00 29.24 417 VAL A C 1
ATOM 1596 O O . VAL A 1 203 ? 10.600 6.040 7.376 1.00 27.83 417 VAL A O 1
ATOM 1600 N N . SER A 1 204 ? 11.102 8.211 7.257 1.00 26.48 418 SER A N 1
ATOM 1601 C CA . SER A 1 204 ? 10.272 8.429 6.079 1.00 27.13 418 SER A CA 1
ATOM 1602 C C . SER A 1 204 ? 10.918 7.869 4.803 1.00 34.98 418 SER A C 1
ATOM 1603 O O . SER A 1 204 ? 12.133 7.945 4.643 1.00 34.78 418 SER A O 1
ATOM 1606 N N . ALA A 1 205 ? 10.089 7.375 3.873 1.00 34.27 419 ALA A N 1
ATOM 1607 C CA . ALA A 1 205 ? 10.536 6.934 2.544 1.00 35.69 419 ALA A CA 1
ATOM 1608 C C . ALA A 1 205 ? 9.775 7.766 1.488 1.00 40.49 419 ALA A C 1
ATOM 1609 O O . ALA A 1 205 ? 9.836 7.457 0.298 1.00 41.38 419 ALA A O 1
ATOM 1611 N N . SER A 1 206 ? 9.034 8.808 1.929 1.00 36.11 420 SER A N 1
ATOM 1612 C CA . SER A 1 206 ? 8.249 9.650 1.025 1.00 35.02 420 SER A CA 1
ATOM 1613 C C . SER A 1 206 ? 9.118 10.538 0.152 1.00 40.26 420 SER A C 1
A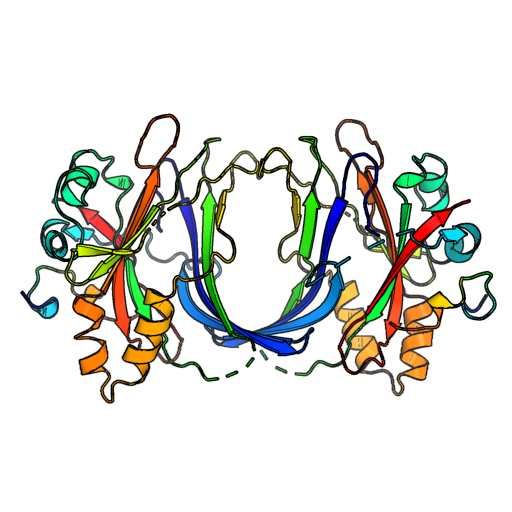TOM 1614 O O . SER A 1 206 ? 10.106 11.111 0.631 1.00 39.38 420 SER A O 1
ATOM 1617 N N . GLU A 1 207 ? 8.709 10.723 -1.112 1.00 37.71 421 GLU A N 1
ATOM 1618 C CA . GLU A 1 207 ? 9.414 11.660 -2.002 1.00 38.54 421 GLU A CA 1
ATOM 1619 C C . GLU A 1 207 ? 8.901 13.097 -1.719 1.00 42.57 421 GLU A C 1
ATOM 1620 O O . GLU A 1 207 ? 9.449 14.050 -2.268 1.00 43.19 421 GLU A O 1
ATOM 1626 N N . HIS A 1 208 ? 7.856 13.240 -0.851 1.00 36.81 422 HIS A N 1
ATOM 1627 C CA . HIS A 1 208 ? 7.203 14.509 -0.481 1.00 36.80 422 HIS A CA 1
ATOM 1628 C C . HIS A 1 208 ? 7.526 14.984 0.950 1.00 38.50 422 HIS A C 1
ATOM 1629 O O . HIS A 1 208 ? 6.801 15.814 1.510 1.00 37.77 422 HIS A O 1
ATOM 1636 N N . GLY A 1 209 ? 8.604 14.457 1.517 1.00 33.92 423 GLY A N 1
ATOM 1637 C CA . GLY A 1 209 ? 9.059 14.821 2.855 1.00 32.07 423 GLY A CA 1
ATOM 1638 C C . GLY A 1 209 ? 8.379 14.072 3.989 1.00 31.37 423 GLY A C 1
ATOM 1639 O O . GLY A 1 209 ? 7.681 13.075 3.765 1.00 31.25 423 GLY A O 1
ATOM 1640 N N . ALA A 1 210 ? 8.596 14.549 5.227 1.00 25.16 424 ALA A N 1
ATOM 1641 C CA . ALA A 1 210 ? 8.063 13.934 6.442 1.00 22.58 424 ALA A CA 1
ATOM 1642 C C . ALA A 1 210 ? 6.542 13.777 6.402 1.00 25.53 424 ALA A C 1
ATOM 1643 O O . ALA A 1 210 ? 5.830 14.619 5.838 1.00 24.91 424 ALA A O 1
ATOM 1645 N N . GLN A 1 211 ? 6.051 12.713 7.024 1.00 21.32 425 GLN A N 1
ATOM 1646 C CA . GLN A 1 211 ? 4.621 12.403 7.065 1.00 22.11 425 GLN A CA 1
ATOM 1647 C C . GLN A 1 211 ? 4.158 12.043 8.468 1.00 23.03 425 GLN A C 1
ATOM 1648 O O . GLN A 1 211 ? 4.980 11.822 9.365 1.00 21.74 425 GLN A O 1
ATOM 1654 N N . HIS A 1 212 ? 2.826 11.983 8.670 1.00 21.81 426 HIS A N 1
ATOM 1655 C CA . HIS A 1 212 ? 2.295 11.604 9.958 1.00 22.27 426 HIS A CA 1
ATOM 1656 C C . HIS A 1 212 ? 0.907 11.000 9.843 1.00 26.11 426 HIS A C 1
ATOM 1657 O O . HIS A 1 212 ? 0.194 11.231 8.853 1.00 23.92 426 HIS A O 1
ATOM 1664 N N . HIS A 1 213 ? 0.536 10.227 10.866 1.00 24.62 427 HIS A N 1
ATOM 1665 C CA . HIS A 1 213 ? -0.812 9.711 11.057 1.00 24.30 427 HIS A CA 1
ATOM 1666 C C . HIS A 1 213 ? -1.133 10.122 12.495 1.00 23.93 427 HIS A C 1
ATOM 1667 O O . HIS A 1 213 ? -0.329 9.905 13.402 1.00 22.89 427 HIS A O 1
ATOM 1674 N N . ILE A 1 214 ? -2.283 10.746 12.679 1.00 21.41 428 ILE A N 1
ATOM 1675 C CA . ILE A 1 214 ? -2.782 11.144 13.996 1.00 20.55 428 ILE A CA 1
ATOM 1676 C C . ILE A 1 214 ? -3.908 10.167 14.373 1.00 22.62 428 ILE A C 1
ATOM 1677 O O . ILE A 1 214 ? -4.880 10.019 13.619 1.00 21.72 428 ILE A O 1
ATOM 1682 N N . TYR A 1 215 ? -3.822 9.585 15.580 1.00 19.42 429 TYR A N 1
ATOM 1683 C CA . TYR A 1 215 ? -4.849 8.673 16.086 1.00 18.84 429 TYR A CA 1
ATOM 1684 C C . TYR A 1 215 ? -5.379 9.152 17.430 1.00 22.43 429 TYR A C 1
ATOM 1685 O O . TYR A 1 215 ? -4.654 9.785 18.202 1.00 22.73 429 TYR A O 1
ATOM 1694 N N . ARG A 1 216 ? -6.607 8.754 17.751 1.00 20.11 430 ARG A N 1
ATOM 1695 C CA . ARG A 1 216 ? -7.151 8.973 19.075 1.00 20.54 430 ARG A CA 1
ATOM 1696 C C . ARG A 1 216 ? -6.721 7.750 19.908 1.00 25.43 430 ARG A C 1
ATOM 1697 O O . ARG A 1 216 ? -6.743 6.625 19.412 1.00 25.55 430 ARG A O 1
ATOM 1705 N N . LEU A 1 217 ? -6.324 7.957 21.163 1.00 21.55 431 LEU A N 1
ATOM 1706 C CA . LEU A 1 217 ? -5.988 6.841 22.025 1.00 21.54 431 LEU A CA 1
ATOM 1707 C C . LEU A 1 217 ? -7.262 6.423 22.756 1.00 25.09 431 LEU A C 1
ATOM 1708 O O . LEU A 1 217 ? -7.992 7.292 23.238 1.00 24.71 431 LEU A O 1
ATOM 1713 N N . VAL A 1 218 ? -7.543 5.130 22.794 1.00 24.48 432 VAL A N 1
ATOM 1714 C CA . VAL A 1 218 ? -8.739 4.572 23.458 1.00 26.21 432 VAL A CA 1
ATOM 1715 C C . VAL A 1 218 ? -8.368 3.417 24.397 1.00 31.67 432 VAL A C 1
ATOM 1716 O O . VAL A 1 218 ? -7.320 2.806 24.209 1.00 31.22 432 VAL A O 1
ATOM 1720 N N . LYS A 1 219 ? -9.222 3.107 25.392 1.00 31.23 433 LYS A N 1
ATOM 1721 C CA . LYS A 1 219 ? -8.903 2.002 26.314 1.00 46.39 433 LYS A CA 1
ATOM 1722 C C . LYS A 1 219 ? -9.431 0.672 25.819 1.00 74.47 433 LYS A C 1
ATOM 1723 O O . LYS A 1 219 ? -10.616 0.570 25.551 1.00 41.78 433 LYS A O 1
ATOM 1729 N N . ARG B 1 3 ? 20.175 52.389 24.576 1.00 48.96 217 ARG B N 1
ATOM 1730 C CA . ARG B 1 3 ? 21.011 51.380 23.935 1.00 49.62 217 ARG B CA 1
ATOM 1731 C C . ARG B 1 3 ? 20.511 50.965 22.571 1.00 52.41 217 ARG B C 1
ATOM 1732 O O . ARG B 1 3 ? 21.300 50.723 21.654 1.00 53.02 217 ARG B O 1
ATOM 1734 N N . SER B 1 4 ? 19.189 50.814 22.465 1.00 45.55 218 SER B N 1
ATOM 1735 C CA . SER B 1 4 ? 18.520 50.299 21.297 1.00 41.65 218 SER B CA 1
ATOM 1736 C C . SER B 1 4 ? 17.192 51.040 21.088 1.00 37.90 218 SER B C 1
ATOM 1737 O O . SER B 1 4 ? 17.017 52.164 21.565 1.00 35.27 218 SER B O 1
ATOM 1740 N N . VAL B 1 5 ? 16.262 50.411 20.379 1.00 31.32 219 VAL B N 1
ATOM 1741 C CA . VAL B 1 5 ? 15.007 51.062 20.079 1.00 28.62 219 VAL B CA 1
ATOM 1742 C C . VAL B 1 5 ? 14.044 50.777 21.225 1.00 29.30 219 VAL B C 1
ATOM 1743 O O . VAL B 1 5 ? 13.421 49.707 21.280 1.00 25.33 219 VAL B O 1
ATOM 1747 N N . ALA B 1 6 ? 14.017 51.698 22.196 1.00 24.29 220 ALA B N 1
ATOM 1748 C CA . ALA B 1 6 ? 13.154 51.581 23.365 1.00 23.67 220 ALA B CA 1
ATOM 1749 C C . ALA B 1 6 ? 12.786 52.938 23.860 1.00 26.61 220 ALA B C 1
ATOM 1750 O O . ALA B 1 6 ? 13.661 53.791 24.054 1.00 24.45 220 ALA B O 1
ATOM 1752 N N . SER B 1 7 ? 11.496 53.111 24.136 1.00 21.81 221 SER B N 1
ATOM 1753 C CA . SER B 1 7 ? 10.971 54.301 24.776 1.00 20.41 221 SER B CA 1
ATOM 1754 C C . SER B 1 7 ? 10.807 53.937 26.262 1.00 26.53 221 SER B C 1
ATOM 1755 O O . SER B 1 7 ? 11.345 52.906 26.689 1.00 28.13 221 SER B O 1
ATOM 1758 N N . SER B 1 8 ? 10.069 54.750 27.051 1.00 23.59 222 SER B N 1
ATOM 1759 C CA . SER B 1 8 ? 9.783 54.390 28.442 1.00 25.29 222 SER B CA 1
ATOM 1760 C C . SER B 1 8 ? 8.780 53.243 28.521 1.00 30.27 222 SER B C 1
ATOM 1761 O O . SER B 1 8 ? 8.701 52.596 29.571 1.00 31.34 222 SER B O 1
ATOM 1764 N N . LYS B 1 9 ? 7.957 53.041 27.454 1.00 24.63 223 LYS B N 1
ATOM 1765 C CA . LYS B 1 9 ? 6.867 52.079 27.514 1.00 24.30 223 LYS B CA 1
ATOM 1766 C C . LYS B 1 9 ? 6.960 50.928 26.545 1.00 26.94 223 LYS B C 1
ATOM 1767 O O . LYS B 1 9 ? 6.127 50.030 26.632 1.00 26.07 223 LYS B O 1
ATOM 1773 N N . LEU B 1 10 ? 7.876 50.960 25.573 1.00 23.04 224 LEU B N 1
ATOM 1774 C CA . LEU B 1 10 ? 7.932 49.863 24.600 1.00 21.97 224 LEU B CA 1
ATOM 1775 C C . LEU B 1 10 ? 9.343 49.703 24.041 1.00 24.99 224 LEU B C 1
ATOM 1776 O O . LEU B 1 10 ? 9.977 50.693 23.661 1.00 23.52 224 LEU B O 1
ATOM 1781 N N . TRP B 1 11 ? 9.813 48.446 23.987 1.00 22.77 225 TRP B N 1
ATOM 1782 C CA . TRP B 1 11 ? 11.146 48.091 23.460 1.00 25.18 225 TRP B CA 1
ATOM 1783 C C . TRP B 1 11 ? 10.979 47.250 22.184 1.00 25.66 225 TRP B C 1
ATOM 1784 O O . TRP B 1 11 ? 10.202 46.309 22.213 1.00 23.67 225 TRP B O 1
ATOM 1795 N N . MET B 1 12 ? 11.650 47.597 21.066 1.00 21.64 226 MET B N 1
ATOM 1796 C CA . MET B 1 12 ? 11.585 46.772 19.871 1.00 22.17 226 MET B CA 1
ATOM 1797 C C . MET B 1 12 ? 12.805 45.876 19.985 1.00 26.23 226 MET B C 1
ATOM 1798 O O . MET B 1 12 ? 13.945 46.360 19.933 1.00 27.56 226 MET B O 1
ATOM 1803 N N . LEU B 1 13 ? 12.567 44.604 20.245 1.00 22.58 227 LEU B N 1
ATOM 1804 C CA . LEU B 1 13 ? 13.661 43.636 20.471 1.00 24.83 227 LEU B CA 1
ATOM 1805 C C . LEU B 1 13 ? 14.223 43.055 19.180 1.00 28.77 227 LEU B C 1
ATOM 1806 O O . LEU B 1 13 ? 15.398 42.670 19.121 1.00 29.10 227 LEU B O 1
ATOM 1811 N N . GLU B 1 14 ? 13.359 42.902 18.177 1.00 23.79 228 GLU B N 1
ATOM 1812 C CA . GLU B 1 14 ? 13.749 42.288 16.896 1.00 23.22 228 GLU B CA 1
ATOM 1813 C C . GLU B 1 14 ? 12.974 42.937 15.776 1.00 23.89 228 GLU B C 1
ATOM 1814 O O . GLU B 1 14 ? 11.814 43.322 15.943 1.00 22.66 228 GLU B O 1
ATOM 1820 N N . PHE B 1 15 ? 13.594 43.013 14.620 1.00 20.46 229 PHE B N 1
ATOM 1821 C CA . PHE B 1 15 ? 12.971 43.502 13.394 1.00 21.56 229 PHE B CA 1
ATOM 1822 C C . PHE B 1 15 ? 13.724 42.813 12.285 1.00 24.80 229 PHE B C 1
ATOM 1823 O O . PHE B 1 15 ? 14.952 42.753 12.359 1.00 25.45 229 PHE B O 1
ATOM 1831 N N . SER B 1 16 ? 13.012 42.303 11.266 1.00 20.79 230 SER B N 1
ATOM 1832 C CA . SER B 1 16 ? 13.670 41.707 10.093 1.00 19.96 230 SER B CA 1
ATOM 1833 C C . SER B 1 16 ? 12.763 41.675 8.896 1.00 26.00 230 SER B C 1
ATOM 1834 O O . SER B 1 16 ? 11.556 41.523 9.056 1.00 26.47 230 SER B O 1
ATOM 1837 N N . ALA B 1 17 ? 13.335 41.829 7.702 1.00 23.26 231 ALA B N 1
ATOM 1838 C CA . ALA B 1 17 ? 12.613 41.760 6.431 1.00 21.93 231 ALA B CA 1
ATOM 1839 C C . ALA B 1 17 ? 13.376 40.708 5.656 1.00 24.22 231 ALA B C 1
ATOM 1840 O O . ALA B 1 17 ? 14.586 40.685 5.681 1.00 22.72 231 ALA B O 1
ATOM 1842 N N . PHE B 1 18 ? 12.661 39.802 5.018 1.00 21.96 232 PHE B N 1
ATOM 1843 C CA . PHE B 1 18 ? 13.315 38.647 4.453 1.00 21.60 232 PHE B CA 1
ATOM 1844 C C . PHE B 1 18 ? 12.618 38.069 3.249 1.00 25.17 232 PHE B C 1
ATOM 1845 O O . PHE B 1 18 ? 11.437 38.339 2.987 1.00 24.42 232 PHE B O 1
ATOM 1853 N N . LEU B 1 19 ? 13.347 37.220 2.544 1.00 22.50 233 LEU B N 1
ATOM 1854 C CA . LEU B 1 19 ? 12.804 36.427 1.444 1.00 23.20 233 LEU B CA 1
ATOM 1855 C C . LEU B 1 19 ? 13.096 34.951 1.844 1.00 28.00 233 LEU B C 1
ATOM 1856 O O . LEU B 1 19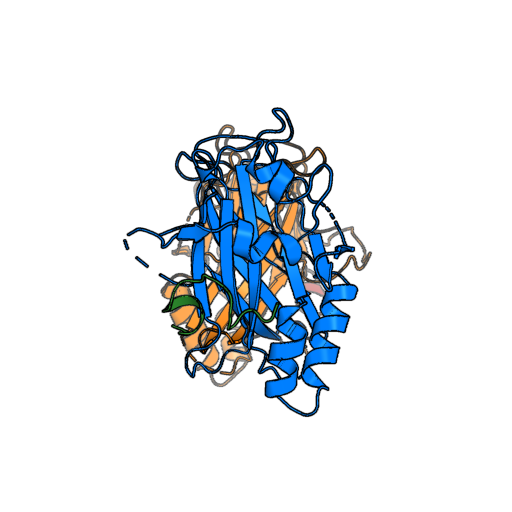 ? 14.245 34.598 2.122 1.00 26.57 233 LEU B O 1
ATOM 1861 N N . GLU B 1 20 ? 12.047 34.141 1.908 1.00 25.17 234 GLU B N 1
ATOM 1862 C CA . GLU B 1 20 ? 12.113 32.722 2.244 1.00 26.83 234 GLU B CA 1
ATOM 1863 C C . GLU B 1 20 ? 11.700 31.932 1.037 1.00 32.44 234 GLU B C 1
ATOM 1864 O O . GLU B 1 20 ? 10.661 32.232 0.424 1.00 32.43 234 GLU B O 1
ATOM 1870 N N . GLN B 1 21 ? 12.529 30.942 0.656 1.00 29.17 235 GLN B N 1
ATOM 1871 C CA . GLN B 1 21 ? 12.250 30.121 -0.500 1.00 29.46 235 GLN B CA 1
ATOM 1872 C C . GLN B 1 21 ? 12.090 28.695 -0.024 1.00 37.20 235 GLN B C 1
ATOM 1873 O O . GLN B 1 21 ? 12.907 28.226 0.779 1.00 35.75 235 GLN B O 1
ATOM 1879 N N . GLN B 1 22 ? 10.975 28.074 -0.431 1.00 36.13 236 GLN B N 1
ATOM 1880 C CA . GLN B 1 22 ? 10.601 26.706 -0.091 1.00 39.01 236 GLN B CA 1
ATOM 1881 C C . GLN B 1 22 ? 11.079 25.819 -1.219 1.00 47.20 236 GLN B C 1
ATOM 1882 O O . GLN B 1 22 ? 10.496 25.830 -2.310 1.00 46.94 236 GLN B O 1
ATOM 1888 N N . GLN B 1 23 ? 12.194 25.109 -0.978 1.00 45.92 237 GLN B N 1
ATOM 1889 C CA . GLN B 1 23 ? 12.809 24.190 -1.933 1.00 46.86 237 GLN B CA 1
ATOM 1890 C C . GLN B 1 23 ? 11.908 22.926 -2.052 1.00 51.41 237 GLN B C 1
ATOM 1891 O O . GLN B 1 23 ? 11.584 22.497 -3.168 1.00 52.43 237 GLN B O 1
ATOM 1897 N N . ASP B 1 24 ? 11.457 22.376 -0.898 1.00 46.31 238 ASP B N 1
ATOM 1898 C CA . ASP B 1 24 ? 10.545 21.215 -0.798 1.00 45.23 238 ASP B CA 1
ATOM 1899 C C . ASP B 1 24 ? 9.714 21.301 0.511 1.00 45.61 238 ASP B C 1
ATOM 1900 O O . ASP B 1 24 ? 9.979 22.219 1.269 1.00 43.14 238 ASP B O 1
ATOM 1905 N N . PRO B 1 25 ? 8.745 20.392 0.857 1.00 41.37 239 PRO B N 1
ATOM 1906 C CA . PRO B 1 25 ? 8.008 20.590 2.120 1.00 40.01 239 PRO B CA 1
ATOM 1907 C C . PRO B 1 25 ? 8.885 20.609 3.359 1.00 38.95 239 PRO B C 1
ATOM 1908 O O . PRO B 1 25 ? 8.463 21.196 4.362 1.00 38.68 239 PRO B O 1
ATOM 1912 N N . ASP B 1 26 ? 10.139 20.066 3.285 1.00 31.09 240 ASP B N 1
ATOM 1913 C CA . ASP B 1 26 ? 10.966 20.136 4.499 1.00 27.35 240 ASP B CA 1
ATOM 1914 C C . ASP B 1 26 ? 12.167 21.029 4.455 1.00 30.83 240 ASP B C 1
ATOM 1915 O O . ASP B 1 26 ? 12.839 21.107 5.476 1.00 29.59 240 ASP B O 1
ATOM 1920 N N . THR B 1 27 ? 12.415 21.762 3.356 1.00 27.07 241 THR B N 1
ATOM 1921 C CA . THR B 1 27 ? 13.635 22.573 3.272 1.00 26.62 241 THR B CA 1
ATOM 1922 C C . THR B 1 27 ? 13.333 24.021 2.907 1.00 30.25 241 THR B C 1
ATOM 1923 O O . THR B 1 27 ? 12.645 24.268 1.918 1.00 30.91 241 THR B O 1
ATOM 1927 N N . TYR B 1 28 ? 13.824 24.952 3.708 1.00 27.78 242 TYR B N 1
ATOM 1928 C CA . TYR B 1 28 ? 13.580 26.377 3.487 1.00 27.70 242 TYR B CA 1
ATOM 1929 C C . TYR B 1 28 ? 14.906 27.128 3.522 1.00 31.88 242 TYR B C 1
ATOM 1930 O O . TYR B 1 28 ? 15.759 26.781 4.321 1.00 32.64 242 TYR B O 1
ATOM 1939 N N . ASN B 1 29 ? 15.069 28.147 2.672 1.00 27.53 243 ASN B N 1
ATOM 1940 C CA . ASN B 1 29 ? 16.243 29.009 2.670 1.00 26.28 243 ASN B CA 1
ATOM 1941 C C . ASN B 1 29 ? 15.691 30.387 2.975 1.00 30.51 243 ASN B C 1
ATOM 1942 O O . ASN B 1 29 ? 14.703 30.799 2.360 1.00 32.44 243 ASN B O 1
ATOM 1947 N N . LYS B 1 30 ? 16.316 31.101 3.890 1.00 25.17 244 LYS B N 1
ATOM 1948 C CA . LYS B 1 30 ? 15.852 32.433 4.272 1.00 22.66 244 LYS B CA 1
ATOM 1949 C C . LYS B 1 30 ? 16.994 33.406 4.118 1.00 27.61 244 LYS B C 1
ATOM 1950 O O . LYS B 1 30 ? 18.101 33.139 4.599 1.00 26.96 244 LYS B O 1
ATOM 1956 N N . HIS B 1 31 ? 16.716 34.515 3.409 1.00 22.62 245 HIS B N 1
ATOM 1957 C CA . HIS B 1 31 ? 17.690 35.579 3.210 1.00 22.66 245 HIS B CA 1
ATOM 1958 C C . HIS B 1 31 ? 17.164 36.805 3.928 1.00 25.64 245 HIS B C 1
ATOM 1959 O O . HIS B 1 31 ? 16.058 37.259 3.621 1.00 23.51 245 HIS B O 1
ATOM 1966 N N . LEU B 1 32 ? 17.974 37.375 4.805 1.00 22.77 246 LEU B N 1
ATOM 1967 C CA . LEU B 1 32 ? 17.619 38.606 5.504 1.00 21.85 246 LEU B CA 1
ATOM 1968 C C . LEU B 1 32 ? 18.093 39.819 4.721 1.00 25.34 246 LEU B C 1
ATOM 1969 O O . LEU B 1 32 ? 19.283 39.943 4.451 1.00 26.12 246 LEU B O 1
ATOM 1974 N N . PHE B 1 33 ? 17.177 40.728 4.374 1.00 22.93 247 PHE B N 1
ATOM 1975 C CA . PHE B 1 33 ? 17.576 41.971 3.679 1.00 21.88 247 PHE B CA 1
ATOM 1976 C C . PHE B 1 33 ? 18.137 42.963 4.720 1.00 24.52 247 PHE B C 1
ATOM 1977 O O . PHE B 1 33 ? 19.117 43.678 4.470 1.00 22.31 247 PHE B O 1
ATOM 1985 N N . VAL B 1 34 ? 17.441 43.054 5.859 1.00 20.74 248 VAL B N 1
ATOM 1986 C CA . VAL B 1 34 ? 17.772 43.947 6.976 1.00 20.97 248 VAL B CA 1
ATOM 1987 C C . VAL B 1 34 ? 17.385 43.235 8.244 1.00 23.15 248 VAL B C 1
ATOM 1988 O O . VAL B 1 34 ? 16.470 42.375 8.218 1.00 23.24 248 VAL B O 1
ATOM 1992 N N . HIS B 1 35 ? 18.054 43.575 9.367 1.00 19.74 249 HIS B N 1
ATOM 1993 C CA . HIS B 1 35 ? 17.710 42.967 10.655 1.00 20.25 249 HIS B CA 1
ATOM 1994 C C . HIS B 1 35 ? 18.265 43.735 11.852 1.00 23.59 249 HIS B C 1
ATOM 1995 O O . HIS B 1 35 ? 19.312 44.369 11.763 1.00 23.69 249 HIS B O 1
ATOM 2002 N N . ILE B 1 36 ? 17.533 43.682 12.968 1.00 18.46 250 ILE B N 1
ATOM 2003 C CA . ILE B 1 36 ? 17.947 44.254 14.260 1.00 19.62 250 ILE B CA 1
ATOM 2004 C C . ILE B 1 36 ? 17.644 43.176 15.311 1.00 24.02 250 ILE B C 1
ATOM 2005 O O . ILE B 1 36 ? 16.566 42.593 15.256 1.00 24.29 250 ILE B O 1
ATOM 2010 N N . GLY B 1 37 ? 18.539 42.998 16.284 1.00 23.57 251 GLY B N 1
ATOM 2011 C CA . GLY B 1 37 ? 18.321 42.087 17.403 1.00 25.39 251 GLY B CA 1
ATOM 2012 C C . GLY B 1 37 ? 18.607 40.622 17.184 1.00 32.97 251 GLY B C 1
ATOM 2013 O O . GLY B 1 37 ? 18.270 39.808 18.045 1.00 33.37 251 GLY B O 1
ATOM 2014 N N . GLN B 1 38 ? 19.221 40.259 16.046 1.00 30.33 252 GLN B N 1
ATOM 2015 C CA . GLN B 1 38 ? 19.531 38.842 15.746 1.00 32.68 252 GLN B CA 1
ATOM 2016 C C . GLN B 1 38 ? 20.651 38.310 16.684 1.00 39.40 252 GLN B C 1
ATOM 2017 O O . GLN B 1 38 ? 20.599 37.164 17.122 1.00 39.21 252 GLN B O 1
ATOM 2023 N N . SER B 1 39 ? 21.636 39.142 16.995 1.00 38.89 253 SER B N 1
ATOM 2024 C CA . SER B 1 39 ? 22.782 38.725 17.800 1.00 40.99 253 SER B CA 1
ATOM 2025 C C . SER B 1 39 ? 22.598 38.886 19.305 1.00 49.21 253 SER B C 1
ATOM 2026 O O . SER B 1 39 ? 21.783 39.708 19.758 1.00 47.79 253 SER B O 1
ATOM 2029 N N . SER B 1 40 ? 23.415 38.124 20.086 1.00 47.88 254 SER B N 1
ATOM 2030 C CA . SER B 1 40 ? 23.460 38.183 21.555 1.00 48.46 254 SER B CA 1
ATOM 2031 C C . SER B 1 40 ? 23.923 39.595 21.989 1.00 53.30 254 SER B C 1
ATOM 2032 O O . SER B 1 40 ? 24.487 40.299 21.136 1.00 51.29 254 SER B O 1
ATOM 2035 N N . PRO B 1 41 ? 23.691 40.064 23.255 1.00 51.90 255 PRO B N 1
ATOM 2036 C CA . PRO B 1 41 ? 24.134 41.430 23.613 1.00 51.34 255 PRO B CA 1
ATOM 2037 C C . PRO B 1 41 ? 25.614 41.677 23.325 1.00 54.51 255 PRO B C 1
ATOM 2038 O O . PRO B 1 41 ? 26.459 40.817 23.584 1.00 54.63 255 PRO B O 1
ATOM 2042 N N . SER B 1 42 ? 25.897 42.816 22.687 1.00 50.04 256 SER B N 1
ATOM 2043 C CA . SER B 1 42 ? 27.237 43.241 22.276 1.00 49.41 256 SER B CA 1
ATOM 2044 C C . SER B 1 42 ? 27.857 44.181 23.311 1.00 49.59 256 SER B C 1
ATOM 2045 O O . SER B 1 42 ? 29.073 44.415 23.294 1.00 48.38 256 SER B O 1
ATOM 2048 N N . TYR B 1 43 ? 27.008 44.750 24.190 1.00 44.45 257 TYR B N 1
ATOM 2049 C CA . TYR B 1 43 ? 27.405 45.707 25.239 1.00 43.83 257 TYR B CA 1
ATOM 2050 C C . TYR B 1 43 ? 28.119 46.926 24.659 1.00 48.48 257 TYR B C 1
ATOM 2051 O O . TYR B 1 43 ? 28.905 47.579 25.356 1.00 48.06 257 TYR B O 1
ATOM 2060 N N . SER B 1 44 ? 27.788 47.259 23.389 1.00 44.83 258 SER B N 1
ATOM 2061 C CA . SER B 1 44 ? 28.303 48.423 22.662 1.00 44.44 258 SER B CA 1
ATOM 2062 C C . SER B 1 44 ? 27.801 49.675 23.368 1.00 45.98 258 SER B C 1
ATOM 2063 O O . SER B 1 44 ? 26.849 49.590 24.141 1.00 46.36 258 SER B O 1
ATOM 2066 N N . ASP B 1 45 ? 28.455 50.817 23.151 1.00 41.08 259 ASP B N 1
ATOM 2067 C CA . ASP B 1 45 ? 28.062 52.097 23.757 1.00 39.72 259 ASP B CA 1
ATOM 2068 C C . ASP B 1 45 ? 26.516 52.290 23.677 1.00 42.85 259 ASP B C 1
ATOM 2069 O O . ASP B 1 45 ? 25.991 52.461 22.573 1.00 43.00 259 ASP B O 1
ATOM 2074 N N . PRO B 1 46 ? 25.777 52.259 24.822 1.00 38.06 260 PRO B N 1
ATOM 2075 C CA . PRO B 1 46 ? 24.304 52.408 24.755 1.00 36.85 260 PRO B CA 1
ATOM 2076 C C . PRO B 1 46 ? 23.791 53.846 24.582 1.00 39.38 260 PRO B C 1
ATOM 2077 O O . PRO B 1 46 ? 22.578 54.073 24.531 1.00 39.35 260 PRO B O 1
ATOM 2081 N N . TYR B 1 47 ? 24.693 54.820 24.518 1.00 33.91 261 TYR B N 1
ATOM 2082 C CA . TYR B 1 47 ? 24.301 56.218 24.403 1.00 32.57 261 TYR B CA 1
ATOM 2083 C C . TYR B 1 47 ? 24.280 56.537 22.923 1.00 34.05 261 TYR B C 1
ATOM 2084 O O . TYR B 1 47 ? 25.323 56.599 22.280 1.00 33.25 261 TYR B O 1
ATOM 2093 N N . LEU B 1 48 ? 23.076 56.581 22.364 1.00 27.06 262 LEU B N 1
ATOM 2094 C CA . LEU B 1 48 ? 22.888 56.772 20.925 1.00 25.23 262 LEU B CA 1
ATOM 2095 C C . LEU B 1 48 ? 23.199 58.162 20.444 1.00 27.90 262 LEU B C 1
ATOM 2096 O O . LEU B 1 48 ? 22.945 59.157 21.131 1.00 25.92 262 LEU B O 1
ATOM 2101 N N . GLU B 1 49 ? 23.717 58.227 19.218 1.00 25.37 263 GLU B N 1
ATOM 2102 C CA . GLU B 1 49 ? 23.925 59.473 18.476 1.00 25.28 263 GLU B CA 1
ATOM 2103 C C . GLU B 1 49 ? 22.540 60.023 18.077 1.00 26.30 263 GLU B C 1
ATOM 2104 O O . GLU B 1 49 ? 21.592 59.250 17.909 1.00 23.92 263 GLU B O 1
ATOM 2110 N N . ALA B 1 50 ? 22.457 61.330 17.831 1.00 25.62 264 ALA B N 1
ATOM 2111 C CA . ALA B 1 50 ? 21.224 61.961 17.419 1.00 26.29 264 ALA B CA 1
ATOM 2112 C C . ALA B 1 50 ? 21.251 62.348 15.944 1.00 29.89 264 ALA B C 1
ATOM 2113 O O . ALA B 1 50 ? 22.312 62.649 15.379 1.00 29.55 264 ALA B O 1
ATOM 2115 N N . VAL B 1 51 ? 20.068 62.370 15.343 1.00 26.77 265 VAL B N 1
ATOM 2116 C CA . VAL B 1 51 ? 19.834 62.898 14.009 1.00 26.21 265 VAL B CA 1
ATOM 2117 C C . VAL B 1 51 ? 18.750 63.961 14.176 1.00 28.96 265 VAL B C 1
ATOM 2118 O O . VAL B 1 51 ? 17.711 63.707 14.802 1.00 25.75 265 VAL B O 1
ATOM 2122 N N . ASP B 1 52 ? 19.010 65.166 13.637 1.00 24.73 266 ASP B N 1
ATOM 2123 C CA . ASP B 1 52 ? 18.051 66.252 13.748 1.00 24.87 266 ASP B CA 1
ATOM 2124 C C . ASP B 1 52 ? 16.881 66.008 12.827 1.00 28.18 266 ASP B C 1
ATOM 2125 O O . ASP B 1 52 ? 17.040 65.866 11.601 1.00 26.43 266 ASP B O 1
ATOM 2130 N N . ILE B 1 53 ? 15.673 65.995 13.415 1.00 28.50 267 ILE B N 1
ATOM 2131 C CA . ILE B 1 53 ? 14.474 65.672 12.651 1.00 30.57 267 ILE B CA 1
ATOM 2132 C C . ILE B 1 53 ? 14.267 66.662 11.480 1.00 34.31 267 ILE B C 1
ATOM 2133 O O . ILE B 1 53 ? 13.838 66.233 10.432 1.00 33.07 267 ILE B O 1
ATOM 2138 N N . ARG B 1 54 ? 14.710 67.930 11.606 1.00 34.15 268 ARG B N 1
ATOM 2139 C CA . ARG B 1 54 ? 14.618 68.907 10.512 1.00 34.26 268 ARG B CA 1
ATOM 2140 C C . ARG B 1 54 ? 15.338 68.469 9.218 1.00 38.31 268 ARG B C 1
ATOM 2141 O O . ARG B 1 54 ? 14.928 68.873 8.126 1.00 39.49 268 ARG B O 1
ATOM 2149 N N . GLN B 1 55 ? 16.373 67.621 9.327 1.00 32.43 269 GLN B N 1
ATOM 2150 C CA . GLN B 1 55 ? 17.132 67.107 8.175 1.00 31.61 269 GLN B CA 1
ATOM 2151 C C . GLN B 1 55 ? 16.427 66.005 7.373 1.00 38.21 269 GLN B C 1
ATOM 2152 O O . GLN B 1 55 ? 16.894 65.651 6.284 1.00 39.15 269 GLN B O 1
ATOM 2158 N N . ILE B 1 56 ? 15.342 65.431 7.901 1.00 34.90 270 ILE B N 1
ATOM 2159 C CA . ILE B 1 56 ? 14.678 64.324 7.225 1.00 34.50 270 ILE B CA 1
ATOM 2160 C C . ILE B 1 56 ? 13.167 64.524 6.995 1.00 40.45 270 ILE B C 1
ATOM 2161 O O . ILE B 1 56 ? 12.528 63.622 6.442 1.00 38.68 270 ILE B O 1
ATOM 2166 N N . TYR B 1 57 ? 12.611 65.687 7.401 1.00 39.94 271 TYR B N 1
ATOM 2167 C CA . TYR B 1 57 ? 11.191 66.041 7.244 1.00 41.23 271 TYR B CA 1
ATOM 2168 C C . TYR B 1 57 ? 10.635 65.658 5.847 1.00 43.25 271 TYR B C 1
ATOM 2169 O O . TYR B 1 57 ? 9.618 64.967 5.768 1.00 43.49 271 TYR B O 1
ATOM 2178 N N . ASP B 1 58 ? 11.319 66.074 4.761 1.00 37.37 272 ASP B N 1
ATOM 2179 C CA . ASP B 1 58 ? 10.865 65.881 3.366 1.00 36.85 272 ASP B CA 1
ATOM 2180 C C . ASP B 1 58 ? 10.932 64.428 2.841 1.00 37.51 272 ASP B C 1
ATOM 2181 O O . ASP B 1 58 ? 10.497 64.160 1.712 1.00 33.76 272 ASP B O 1
ATOM 2186 N N . LYS B 1 59 ? 11.477 63.503 3.644 1.00 34.04 273 LYS B N 1
ATOM 2187 C CA . LYS B 1 59 ? 11.583 62.087 3.262 1.00 32.65 273 LYS B CA 1
ATOM 2188 C C . LYS B 1 59 ? 10.442 61.283 3.873 1.00 36.37 273 LYS B C 1
ATOM 2189 O O . LYS B 1 59 ? 10.341 60.079 3.652 1.00 34.96 273 LYS B O 1
ATOM 2195 N N . PHE B 1 60 ? 9.581 61.958 4.634 1.00 32.56 274 PHE B N 1
ATOM 2196 C CA . PHE B 1 60 ? 8.462 61.321 5.325 1.00 31.15 274 PHE B CA 1
ATOM 2197 C C . PHE B 1 60 ? 7.197 62.139 5.116 1.00 38.94 274 PHE B C 1
ATOM 2198 O O . PHE B 1 60 ? 7.311 63.295 4.735 1.00 40.70 274 PHE B O 1
ATOM 2206 N N . PRO B 1 61 ? 5.995 61.557 5.335 1.00 40.91 275 PRO B N 1
ATOM 2207 C CA . PRO B 1 61 ? 4.744 62.339 5.194 1.00 41.91 275 PRO B CA 1
ATOM 2208 C C . PRO B 1 61 ? 4.759 63.553 6.117 1.00 49.88 275 PRO B C 1
ATOM 2209 O O . PRO B 1 61 ? 5.182 63.405 7.274 1.00 48.74 275 PRO B O 1
ATOM 2213 N N . GLU B 1 62 ? 4.374 64.760 5.598 1.00 49.78 276 GLU B N 1
ATOM 2214 C CA . GLU B 1 62 ? 4.428 65.999 6.378 1.00 51.41 276 GLU B CA 1
ATOM 2215 C C . GLU B 1 62 ? 3.183 66.881 6.304 1.00 60.88 276 GLU B C 1
ATOM 2216 O O . GLU B 1 62 ? 3.154 67.890 5.588 1.00 62.68 276 GLU B O 1
ATOM 2222 N N . LYS B 1 63 ? 2.172 66.520 7.086 1.00 58.73 277 LYS B N 1
ATOM 2223 C CA . LYS B 1 63 ? 0.924 67.274 7.258 1.00 58.59 277 LYS B CA 1
ATOM 2224 C C . LYS B 1 63 ? 0.366 66.807 8.611 1.00 60.75 277 LYS B C 1
ATOM 2225 O O . LYS B 1 63 ? 1.155 66.356 9.458 1.00 59.87 277 LYS B O 1
ATOM 2227 N N . LYS B 1 64 ? -0.955 66.923 8.837 1.00 55.07 278 LYS B N 1
ATOM 2228 C CA . LYS B 1 64 ? -1.568 66.465 10.082 1.00 53.70 278 LYS B CA 1
ATOM 2229 C C . LYS B 1 64 ? -1.304 64.951 10.236 1.00 55.24 278 LYS B C 1
ATOM 2230 O O . LYS B 1 64 ? -1.584 64.172 9.320 1.00 55.19 278 LYS B O 1
ATOM 2232 N N . GLY B 1 65 ? -0.667 64.571 11.339 1.00 48.80 279 GLY B N 1
ATOM 2233 C CA . GLY B 1 65 ? -0.335 63.173 11.603 1.00 46.27 279 GLY B CA 1
ATOM 2234 C C . GLY B 1 65 ? 0.969 62.706 10.979 1.00 44.73 279 GLY B C 1
ATOM 2235 O O . GLY B 1 65 ? 1.335 61.534 11.108 1.00 42.29 279 GLY B O 1
ATOM 2236 N N . GLY B 1 66 ? 1.649 63.611 10.287 1.00 39.90 280 GLY B N 1
ATOM 2237 C CA . GLY B 1 66 ? 2.948 63.356 9.674 1.00 38.53 280 GLY B CA 1
ATOM 2238 C C . GLY B 1 66 ? 4.051 63.294 10.726 1.00 40.13 280 GLY B C 1
ATOM 2239 O O . GLY B 1 66 ? 3.779 63.382 11.930 1.00 37.82 280 GLY B O 1
ATOM 2240 N N . LEU B 1 67 ? 5.307 63.159 10.284 1.00 35.54 281 LEU B N 1
ATOM 2241 C CA . LEU B 1 67 ? 6.434 62.981 11.209 1.00 33.56 281 LEU B CA 1
ATOM 2242 C C . LEU B 1 67 ? 6.652 64.139 12.165 1.00 34.88 281 LEU B C 1
ATOM 2243 O O . LEU B 1 67 ? 6.726 63.898 13.370 1.00 32.46 281 LEU B O 1
ATOM 2248 N N . LYS B 1 68 ? 6.736 65.381 11.646 1.00 32.92 282 LYS B N 1
ATOM 2249 C CA . LYS B 1 68 ? 6.934 66.595 12.453 1.00 34.39 282 LYS B CA 1
ATOM 2250 C C . LYS B 1 68 ? 5.834 66.695 13.528 1.00 38.63 282 LYS B C 1
ATOM 2251 O O . LYS B 1 68 ? 6.147 66.882 14.699 1.00 37.49 282 LYS B O 1
ATOM 2257 N N . ASP B 1 69 ? 4.570 66.488 13.141 1.00 36.97 283 ASP B N 1
ATOM 2258 C CA . ASP B 1 69 ? 3.436 66.547 14.061 1.00 37.06 283 ASP B CA 1
ATOM 2259 C C . ASP B 1 69 ? 3.503 65.503 15.187 1.00 37.28 283 ASP B C 1
ATOM 2260 O O . ASP B 1 69 ? 3.351 65.859 16.362 1.00 35.60 283 ASP B O 1
ATOM 2265 N N . LEU B 1 70 ? 3.728 64.221 14.825 1.00 29.88 284 LEU B N 1
ATOM 2266 C CA . LEU B 1 70 ? 3.879 63.152 15.797 1.00 28.01 284 LEU B CA 1
ATOM 2267 C C . LEU B 1 70 ? 5.018 63.525 16.746 1.00 29.92 284 LEU B C 1
ATOM 2268 O O . LEU B 1 70 ? 4.886 63.353 17.951 1.00 30.80 284 LEU B O 1
ATOM 2273 N N . PHE B 1 71 ? 6.136 63.998 16.195 1.00 24.84 285 PHE B N 1
ATOM 2274 C CA . PHE B 1 71 ? 7.311 64.339 17.005 1.00 24.80 285 PHE B CA 1
ATOM 2275 C C . PHE B 1 71 ? 6.988 65.488 17.978 1.00 30.35 285 PHE B C 1
ATOM 2276 O O . PHE B 1 71 ? 7.252 65.357 19.167 1.00 28.98 285 PHE B O 1
ATOM 2284 N N . GLU B 1 72 ? 6.366 66.579 17.489 1.00 31.21 286 GLU B N 1
ATOM 2285 C CA . GLU B 1 72 ? 6.020 67.728 18.345 1.00 32.72 286 GLU B CA 1
ATOM 2286 C C . GLU B 1 72 ? 5.006 67.293 19.440 1.00 38.10 286 GLU B C 1
ATOM 2287 O O . GLU B 1 72 ? 5.020 67.853 20.527 1.00 39.34 286 GLU B O 1
ATOM 2293 N N . ARG B 1 73 ? 4.192 66.257 19.169 1.00 34.67 287 ARG B N 1
ATOM 2294 C CA . ARG B 1 73 ? 3.226 65.710 20.127 1.00 35.16 287 ARG B CA 1
ATOM 2295 C C . ARG B 1 73 ? 3.924 64.832 21.187 1.00 39.52 287 ARG B C 1
ATOM 2296 O O . ARG B 1 73 ? 3.418 64.694 22.301 1.00 40.27 287 ARG B O 1
ATOM 2304 N N . GLY B 1 74 ? 5.077 64.267 20.824 1.00 34.10 288 GLY B N 1
ATOM 2305 C CA . GLY B 1 74 ? 5.943 63.509 21.729 1.00 33.71 288 GLY B CA 1
ATOM 2306 C C . GLY B 1 74 ? 5.418 62.159 22.168 1.00 35.27 288 GLY B C 1
ATOM 2307 O O . GLY B 1 74 ? 4.413 61.692 21.618 1.00 33.80 288 GLY B O 1
ATOM 2308 N N . PRO B 1 75 ? 6.061 61.509 23.181 1.00 30.38 289 PRO B N 1
ATOM 2309 C CA . PRO B 1 75 ? 7.277 61.942 23.919 1.00 30.05 289 PRO B CA 1
ATOM 2310 C C . PRO B 1 75 ? 8.528 61.823 23.055 1.00 31.95 289 PRO B C 1
ATOM 2311 O O . PRO B 1 75 ? 8.600 60.908 22.259 1.00 30.36 289 PRO B O 1
ATOM 2315 N N . SER B 1 76 ? 9.528 62.727 23.225 1.00 31.77 290 SER B N 1
ATOM 2316 C CA . SER B 1 76 ? 10.749 62.727 22.394 1.00 31.33 290 SER B CA 1
ATOM 2317 C C . SER B 1 76 ? 11.523 61.414 22.421 1.00 32.93 290 SER B C 1
ATOM 2318 O O . SER B 1 76 ? 12.023 60.990 21.360 1.00 31.45 290 SER B O 1
ATOM 2321 N N . ASN B 1 77 ? 11.557 60.726 23.597 1.00 29.42 291 ASN B N 1
ATOM 2322 C CA . ASN B 1 77 ? 12.254 59.442 23.747 1.00 27.52 291 ASN B CA 1
ATOM 2323 C C . ASN B 1 77 ? 11.591 58.252 22.985 1.00 26.72 291 ASN B C 1
ATOM 2324 O O . ASN B 1 77 ? 12.113 57.138 23.066 1.00 26.02 291 ASN B O 1
ATOM 2329 N N . ALA B 1 78 ? 10.451 58.476 22.277 1.00 23.68 292 ALA B N 1
ATOM 2330 C CA . ALA B 1 78 ? 9.811 57.390 21.503 1.00 22.35 292 ALA B CA 1
ATOM 2331 C C . ALA B 1 78 ? 10.298 57.432 20.031 1.00 22.91 292 ALA B C 1
ATOM 2332 O O . ALA B 1 78 ? 9.996 56.535 19.268 1.00 21.82 292 ALA B O 1
ATOM 2334 N N . PHE B 1 79 ? 11.094 58.469 19.644 1.00 19.81 293 PHE B N 1
ATOM 2335 C CA . PHE B 1 79 ? 11.439 58.676 18.238 1.00 19.96 293 PHE B CA 1
ATOM 2336 C C . PHE B 1 79 ? 12.857 58.286 17.854 1.00 23.11 293 PHE B C 1
ATOM 2337 O O . PHE B 1 79 ? 13.825 58.830 18.402 1.00 21.40 293 PHE B O 1
ATOM 2345 N N . PHE B 1 80 ? 12.956 57.401 16.858 1.00 19.21 294 PHE B N 1
ATOM 2346 C CA . PHE B 1 80 ? 14.255 56.901 16.399 1.00 18.78 294 PHE B CA 1
ATOM 2347 C C . PHE B 1 80 ? 14.384 56.944 14.908 1.00 22.51 294 PHE B C 1
ATOM 2348 O O . PHE B 1 80 ? 13.389 56.936 14.200 1.00 22.69 294 PHE B O 1
ATOM 2356 N N A LEU B 1 81 ? 15.630 56.987 14.418 0.50 20.11 295 LEU B N 1
ATOM 2357 N N B LEU B 1 81 ? 15.625 56.975 14.424 0.50 19.25 295 LEU B N 1
ATOM 2358 C CA A LEU B 1 81 ? 15.917 56.927 12.993 0.50 20.74 295 LEU B CA 1
ATOM 2359 C CA B LEU B 1 81 ? 15.894 56.888 13.004 0.50 19.48 295 LEU B CA 1
ATOM 2360 C C A LEU B 1 81 ? 16.890 55.779 12.803 0.50 24.19 295 LEU B C 1
ATOM 2361 C C B LEU B 1 81 ? 16.854 55.734 12.847 0.50 23.39 295 LEU B C 1
ATOM 2362 O O A LEU B 1 81 ? 17.958 55.769 13.437 0.50 25.18 295 LEU B O 1
ATOM 2363 O O B LEU B 1 81 ? 17.882 55.681 13.536 0.50 24.18 295 LEU B O 1
ATOM 2372 N N . VAL B 1 82 ? 16.527 54.797 11.963 1.00 20.48 296 VAL B N 1
ATOM 2373 C CA . VAL B 1 82 ? 17.440 53.674 11.748 1.00 19.65 296 VAL B CA 1
ATOM 2374 C C . VAL B 1 82 ? 17.947 53.789 10.310 1.00 22.79 296 VAL B C 1
ATOM 2375 O O . VAL B 1 82 ? 17.139 53.920 9.393 1.00 22.99 296 VAL B O 1
ATOM 2379 N N . LYS B 1 83 ? 19.263 53.740 10.110 1.00 19.31 297 LYS B N 1
ATOM 2380 C CA . LYS B 1 83 ? 19.795 53.709 8.749 1.00 18.44 297 LYS B CA 1
ATOM 2381 C C . LYS B 1 83 ? 20.165 52.261 8.538 1.00 21.89 297 LYS B C 1
ATOM 2382 O O . LYS B 1 83 ? 20.967 51.711 9.305 1.00 21.35 297 LYS B O 1
ATOM 2388 N N . PHE B 1 84 ? 19.602 51.645 7.492 1.00 20.11 298 PHE B N 1
ATOM 2389 C CA . PHE B 1 84 ? 19.941 50.278 7.135 1.00 19.25 298 PHE B CA 1
ATOM 2390 C C . PHE B 1 84 ? 20.808 50.279 5.897 1.00 23.95 298 PHE B C 1
ATOM 2391 O O . PHE B 1 84 ? 20.509 50.980 4.928 1.00 22.52 298 PHE B O 1
ATOM 2399 N N . TRP B 1 85 ? 21.839 49.429 5.901 1.00 23.31 299 TRP B N 1
ATOM 2400 C CA . TRP B 1 85 ? 22.625 49.068 4.734 1.00 21.82 299 TRP B CA 1
ATOM 2401 C C . TRP B 1 85 ? 22.071 47.661 4.382 1.00 25.20 299 TRP B C 1
ATOM 2402 O O . TRP B 1 85 ? 22.368 46.672 5.070 1.00 23.69 299 TRP B O 1
ATOM 2413 N N . ALA B 1 86 ? 21.172 47.598 3.381 1.00 22.75 300 ALA B N 1
ATOM 2414 C CA . ALA B 1 86 ? 20.458 46.354 3.029 1.00 21.98 300 ALA B CA 1
ATO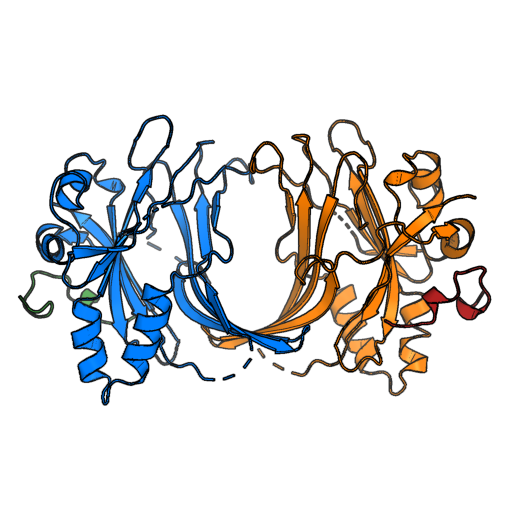M 2415 C C . ALA B 1 86 ? 21.295 45.403 2.208 1.00 26.87 300 ALA B C 1
ATOM 2416 O O . ALA B 1 86 ? 22.083 45.820 1.356 1.00 25.03 300 ALA B O 1
ATOM 2418 N N . ASP B 1 87 ? 21.098 44.114 2.460 1.00 25.45 301 ASP B N 1
ATOM 2419 C CA . ASP B 1 87 ? 21.811 43.057 1.744 1.00 26.12 301 ASP B CA 1
ATOM 2420 C C . ASP B 1 87 ? 20.891 42.590 0.637 1.00 30.46 301 ASP B C 1
ATOM 2421 O O . ASP B 1 87 ? 19.909 41.902 0.899 1.00 28.54 301 ASP B O 1
ATOM 2426 N N . LEU B 1 88 ? 21.164 43.025 -0.585 1.00 30.70 302 LEU B N 1
ATOM 2427 C CA . LEU B 1 88 ? 20.329 42.675 -1.729 1.00 33.06 302 LEU B CA 1
ATOM 2428 C C . LEU B 1 88 ? 20.864 41.428 -2.482 1.00 39.69 302 LEU B C 1
ATOM 2429 O O . LEU B 1 88 ? 20.331 41.078 -3.536 1.00 40.37 302 LEU B O 1
ATOM 2434 N N . ASN B 1 89 ? 21.906 40.767 -1.943 1.00 38.36 303 ASN B N 1
ATOM 2435 C CA . ASN B 1 89 ? 22.531 39.601 -2.579 1.00 40.66 303 ASN B CA 1
ATOM 2436 C C . ASN B 1 89 ? 21.778 38.297 -2.277 1.00 46.79 303 ASN B C 1
ATOM 2437 O O . ASN B 1 89 ? 22.118 37.553 -1.348 1.00 44.85 303 ASN B O 1
ATOM 2442 N N . THR B 1 90 ? 20.723 38.051 -3.057 1.00 46.09 304 THR B N 1
ATOM 2443 C CA . THR B 1 90 ? 19.926 36.836 -2.918 1.00 47.65 304 THR B CA 1
ATOM 2444 C C . THR B 1 90 ? 20.010 36.027 -4.218 1.00 54.00 304 THR B C 1
ATOM 2445 O O . THR B 1 90 ? 20.304 36.593 -5.270 1.00 55.36 304 THR B O 1
ATOM 2449 N N . ASN B 1 91 ? 19.824 34.696 -4.118 1.00 51.07 305 ASN B N 1
ATOM 2450 C CA . ASN B 1 91 ? 19.880 33.738 -5.227 1.00 80.62 305 ASN B CA 1
ATOM 2451 C C . ASN B 1 91 ? 18.917 32.581 -4.988 1.00 102.06 305 ASN B C 1
ATOM 2452 O O . ASN B 1 91 ? 17.766 32.802 -4.619 1.00 60.69 305 ASN B O 1
ATOM 2457 N N . SER B 1 97 ? 7.019 29.496 -4.811 1.00 47.31 311 SER B N 1
ATOM 2458 C CA . SER B 1 97 ? 7.856 29.011 -3.711 1.00 46.08 311 SER B CA 1
ATOM 2459 C C . SER B 1 97 ? 8.569 30.159 -2.953 1.00 47.19 311 SER B C 1
ATOM 2460 O O . SER B 1 97 ? 9.333 29.894 -2.021 1.00 47.34 311 SER B O 1
ATOM 2463 N N . SER B 1 98 ? 8.326 31.421 -3.346 1.00 40.67 312 SER B N 1
ATOM 2464 C CA . SER B 1 98 ? 8.932 32.577 -2.669 1.00 39.92 312 SER B CA 1
ATOM 2465 C C . SER B 1 98 ? 7.942 33.214 -1.701 1.00 40.28 312 SER B C 1
ATOM 2466 O O . SER B 1 98 ? 6.756 33.336 -2.025 1.00 41.10 312 SER B O 1
ATOM 2469 N N . PHE B 1 99 ? 8.430 33.613 -0.511 1.00 33.65 313 PHE B N 1
ATOM 2470 C CA . PHE B 1 99 ? 7.639 34.337 0.479 1.00 31.63 313 PHE B CA 1
ATOM 2471 C C . PHE B 1 99 ? 8.460 35.542 0.993 1.00 32.10 313 PHE B C 1
ATOM 2472 O O . PHE B 1 99 ? 9.511 35.337 1.599 1.00 30.02 313 PHE B O 1
ATOM 2480 N N . TYR B 1 100 ? 7.971 36.778 0.756 1.00 29.72 314 TYR B N 1
ATOM 2481 C CA . TYR B 1 100 ? 8.613 38.021 1.241 1.00 27.57 314 TYR B CA 1
ATOM 2482 C C . TYR B 1 100 ? 7.859 38.439 2.488 1.00 30.15 314 TYR B C 1
ATOM 2483 O O . TYR B 1 100 ? 6.642 38.610 2.451 1.00 29.98 314 TYR B O 1
ATOM 2492 N N . GLY B 1 101 ? 8.564 38.565 3.601 1.00 25.47 315 GLY B N 1
ATOM 2493 C CA . GLY B 1 101 ? 7.885 38.921 4.835 1.00 24.68 315 GLY B CA 1
ATOM 2494 C C . GLY B 1 101 ? 8.676 39.842 5.723 1.00 25.97 315 GLY B C 1
ATOM 2495 O O . GLY B 1 101 ? 9.849 40.134 5.465 1.00 24.01 315 GLY B O 1
ATOM 2496 N N . VAL B 1 102 ? 7.996 40.347 6.748 1.00 23.63 316 VAL B N 1
ATOM 2497 C CA . VAL B 1 102 ? 8.561 41.183 7.797 1.00 23.42 316 VAL B CA 1
ATOM 2498 C C . VAL B 1 102 ? 8.090 40.638 9.151 1.00 27.28 316 VAL B C 1
ATOM 2499 O O . VAL B 1 102 ? 6.923 40.251 9.292 1.00 26.60 316 VAL B O 1
ATOM 2503 N N . SER B 1 103 ? 9.012 40.567 10.123 1.00 23.04 317 SER B N 1
ATOM 2504 C CA . SER B 1 103 ? 8.692 40.116 11.478 1.00 22.59 317 SER B CA 1
ATOM 2505 C C . SER B 1 103 ? 9.286 41.129 12.468 1.00 26.18 317 SER B C 1
ATOM 2506 O O . SER B 1 103 ? 10.332 41.749 12.188 1.00 25.63 317 SER B O 1
ATOM 2509 N N . SER B 1 104 ? 8.612 41.312 13.613 1.00 21.63 318 SER B N 1
ATOM 2510 C CA . SER B 1 104 ? 9.120 42.171 14.682 1.00 21.09 318 SER B CA 1
ATOM 2511 C C . SER B 1 104 ? 8.581 41.697 16.009 1.00 26.06 318 SER B C 1
ATOM 2512 O O . SER B 1 104 ? 7.582 40.934 16.050 1.00 23.11 318 SER B O 1
ATOM 2515 N N . GLN B 1 105 ? 9.307 42.044 17.082 1.00 23.01 319 GLN B N 1
ATOM 2516 C CA . GLN B 1 105 ? 9.005 41.589 18.437 1.00 23.56 319 GLN B CA 1
ATOM 2517 C C . GLN B 1 105 ? 9.231 42.736 19.391 1.00 26.17 319 GLN B C 1
ATOM 2518 O O . GLN B 1 105 ? 10.221 43.458 19.253 1.00 23.63 319 GLN B O 1
ATOM 2524 N N . TYR B 1 106 ? 8.341 42.880 20.386 1.00 21.25 320 TYR B N 1
ATOM 2525 C CA . TYR B 1 106 ? 8.439 44.017 21.320 1.00 22.18 320 TYR B CA 1
ATOM 2526 C C . TYR B 1 106 ? 8.192 43.537 22.724 1.00 25.48 320 TYR B C 1
ATOM 2527 O O . TYR B 1 106 ? 7.548 42.494 22.911 1.00 25.51 320 TYR B O 1
ATOM 2536 N N . GLU B 1 107 ? 8.651 44.328 23.701 1.00 21.52 321 GLU B N 1
ATOM 2537 C CA . GLU B 1 107 ? 8.436 44.097 25.133 1.00 22.58 321 GLU B CA 1
ATOM 2538 C C . GLU B 1 107 ? 8.029 45.399 25.798 1.00 25.51 321 GLU B C 1
ATOM 2539 O O . GLU B 1 107 ? 8.466 46.483 25.402 1.00 23.89 321 GLU B O 1
ATOM 2545 N N A SER B 1 108 ? 7.210 45.283 26.842 0.50 22.68 322 SER B N 1
ATOM 2546 N N B SER B 1 108 ? 7.212 45.287 26.845 0.50 23.57 322 SER B N 1
ATOM 2547 C CA A SER B 1 108 ? 6.728 46.421 27.593 0.50 21.81 322 SER B CA 1
ATOM 2548 C CA B SER B 1 108 ? 6.747 46.435 27.596 0.50 23.19 322 SER B CA 1
ATOM 2549 C C A SER B 1 108 ? 6.470 46.042 29.038 0.50 27.29 322 SER B C 1
ATOM 2550 C C B SER B 1 108 ? 6.477 46.047 29.037 0.50 27.90 322 SER B C 1
ATOM 2551 O O A SER B 1 108 ? 5.993 44.929 29.281 0.50 26.51 322 SER B O 1
ATOM 2552 O O B SER B 1 108 ? 6.002 44.932 29.273 0.50 27.12 322 SER B O 1
ATOM 2557 N N . PRO B 1 109 ? 6.655 46.979 30.004 1.00 26.28 323 PRO B N 1
ATOM 2558 C CA . PRO B 1 109 ? 6.312 46.655 31.409 1.00 27.50 323 PRO B CA 1
ATOM 2559 C C . PRO B 1 109 ? 4.785 46.628 31.608 1.00 32.11 323 PRO B C 1
ATOM 2560 O O . PRO B 1 109 ? 4.296 46.016 32.544 1.00 32.94 323 PRO B O 1
ATOM 2564 N N . GLU B 1 110 ? 4.038 47.259 30.687 1.00 29.62 324 GLU B N 1
ATOM 2565 C CA . GLU B 1 110 ? 2.585 47.400 30.739 1.00 30.28 324 GLU B CA 1
ATOM 2566 C C . GLU B 1 110 ? 1.825 46.485 29.799 1.00 33.08 324 GLU B C 1
ATOM 2567 O O . GLU B 1 110 ? 2.289 46.170 28.705 1.00 30.55 324 GLU B O 1
ATOM 2573 N N . ASN B 1 111 ? 0.602 46.112 30.207 1.00 30.29 325 ASN B N 1
ATOM 2574 C CA . ASN B 1 111 ? -0.279 45.315 29.384 1.00 29.41 325 ASN B CA 1
ATOM 2575 C C . ASN B 1 111 ? -1.137 46.297 28.604 1.00 32.28 325 ASN B C 1
ATOM 2576 O O . ASN B 1 111 ? -1.933 47.035 29.193 1.00 32.05 325 ASN B O 1
ATOM 2581 N N . MET B 1 112 ? -0.952 46.327 27.282 1.00 27.81 326 MET B N 1
ATOM 2582 C CA . MET B 1 112 ? -1.665 47.252 26.385 1.00 25.65 326 MET B CA 1
ATOM 2583 C C . MET B 1 112 ? -2.195 46.579 25.148 1.00 30.97 326 MET B C 1
ATOM 2584 O O . MET B 1 112 ? -1.726 45.516 24.752 1.00 29.43 326 MET B O 1
ATOM 2589 N N . ILE B 1 113 ? -3.123 47.247 24.481 1.00 29.04 327 ILE B N 1
ATOM 2590 C CA . ILE B 1 113 ? -3.552 46.844 23.150 1.00 28.12 327 ILE B CA 1
ATOM 2591 C C . ILE B 1 113 ? -2.840 47.881 22.300 1.00 30.30 327 ILE B C 1
ATOM 2592 O O . ILE B 1 113 ? -3.011 49.083 22.532 1.00 30.12 327 ILE B O 1
ATOM 2597 N N . ILE B 1 114 ? -1.980 47.427 21.383 1.00 25.72 328 ILE B N 1
ATOM 2598 C CA . ILE B 1 114 ? -1.181 48.338 20.554 1.00 24.88 328 ILE B CA 1
ATOM 2599 C C . ILE B 1 114 ? -1.593 48.260 19.103 1.00 29.54 328 ILE B C 1
ATOM 2600 O O . ILE B 1 114 ? -2.125 47.244 18.655 1.00 29.23 328 ILE B O 1
ATOM 2605 N N . THR B 1 115 ? -1.374 49.344 18.386 1.00 25.94 329 THR B N 1
ATOM 2606 C CA . THR B 1 115 ? -1.602 49.396 16.948 1.00 25.74 329 THR B CA 1
ATOM 2607 C C . THR B 1 115 ? -0.230 49.679 16.309 1.00 29.10 329 THR B C 1
ATOM 2608 O O . THR B 1 115 ? 0.454 50.632 16.710 1.00 27.55 329 THR B O 1
ATOM 2612 N N A CYS B 1 116 ? 0.185 48.842 15.352 0.50 24.86 330 CYS B N 1
ATOM 2613 N N B CYS B 1 116 ? 0.147 48.876 15.321 0.50 26.23 330 CYS B N 1
ATOM 2614 C CA A CYS B 1 116 ? 1.421 49.092 14.618 0.50 24.84 330 CYS B CA 1
ATOM 2615 C CA B CYS B 1 116 ? 1.426 49.005 14.634 0.50 26.95 330 CYS B CA 1
ATOM 2616 C C A CYS B 1 116 ? 1.069 49.470 13.203 0.50 28.53 330 CYS B C 1
ATOM 2617 C C B CYS B 1 116 ? 1.187 49.400 13.170 0.50 29.75 330 CYS B C 1
ATOM 2618 O O A CYS B 1 116 ? 0.391 48.717 12.493 0.50 28.11 330 CYS B O 1
ATOM 2619 O O B CYS B 1 116 ? 0.681 48.591 12.388 0.50 29.84 330 CYS B O 1
ATOM 2624 N N . SER B 1 117 ? 1.467 50.672 12.832 1.00 25.07 331 SER B N 1
ATOM 2625 C CA . SER B 1 117 ? 1.281 51.217 11.489 1.00 25.91 331 SER B CA 1
ATOM 2626 C C . SER B 1 117 ? 2.646 51.277 10.819 1.00 31.12 331 SER B C 1
ATOM 2627 O O . SER B 1 117 ? 3.595 51.844 11.387 1.00 28.55 331 SER B O 1
ATOM 2630 N N . THR B 1 118 ? 2.734 50.730 9.607 1.00 25.85 332 THR B N 1
ATOM 2631 C CA . THR B 1 118 ? 3.949 50.775 8.807 1.00 23.66 332 THR B CA 1
ATOM 2632 C C . THR B 1 118 ? 3.617 51.441 7.494 1.00 30.05 332 THR B C 1
ATOM 2633 O O . THR B 1 118 ? 2.778 50.935 6.748 1.00 30.19 332 THR B O 1
ATOM 2637 N N . LYS B 1 119 ? 4.258 52.580 7.210 1.00 26.10 333 LYS B N 1
ATOM 2638 C CA . LYS B 1 119 ? 4.009 53.338 5.973 1.00 26.15 333 LYS B CA 1
ATOM 2639 C C . LYS B 1 119 ? 5.259 53.335 5.102 1.00 31.05 333 LYS B C 1
ATOM 2640 O O . LYS B 1 119 ? 6.341 53.673 5.589 1.00 28.79 333 LYS B O 1
ATOM 2646 N N . VAL B 1 120 ? 5.115 52.926 3.837 1.00 27.45 334 VAL B N 1
ATOM 2647 C CA . VAL B 1 120 ? 6.203 52.949 2.857 1.00 27.90 334 VAL B CA 1
ATOM 2648 C C . VAL B 1 120 ? 6.002 54.242 2.072 1.00 31.91 334 VAL B C 1
ATOM 2649 O O . VAL B 1 120 ? 4.879 54.518 1.630 1.00 31.26 334 VAL B O 1
ATOM 2653 N N . CYS B 1 121 ? 7.053 55.037 1.937 1.00 29.62 335 CYS B N 1
ATOM 2654 C CA . CYS B 1 121 ? 7.019 56.344 1.265 1.00 33.63 335 CYS B CA 1
ATOM 2655 C C . CYS B 1 121 ? 7.973 56.442 0.107 1.00 39.62 335 CYS B C 1
ATOM 2656 O O . CYS B 1 121 ? 9.106 55.932 0.181 1.00 37.08 335 CYS B O 1
ATOM 2659 N N . SER B 1 122 ? 7.534 57.228 -0.912 1.00 37.85 336 SER B N 1
ATOM 2660 C CA . SER B 1 122 ? 8.243 57.605 -2.133 1.00 39.19 336 SER B CA 1
ATOM 2661 C C . SER B 1 122 ? 8.379 59.140 -2.161 1.00 47.62 336 SER B C 1
ATOM 2662 O O . SER B 1 122 ? 7.361 59.832 -2.318 1.00 46.69 336 SER B O 1
ATOM 2665 N N . PHE B 1 123 ? 9.621 59.676 -2.002 1.00 47.48 337 PHE B N 1
ATOM 2666 C CA . PHE B 1 123 ? 9.887 61.134 -1.998 1.00 48.77 337 PHE B CA 1
ATOM 2667 C C . PHE B 1 123 ? 9.089 61.826 -0.865 1.00 52.87 337 PHE B C 1
ATOM 2668 O O . PHE B 1 123 ? 8.534 62.907 -1.058 1.00 53.40 337 PHE B O 1
ATOM 2676 N N . GLY B 1 124 ? 8.999 61.164 0.284 1.00 47.94 338 GLY B N 1
ATOM 2677 C CA . GLY B 1 124 ? 8.283 61.677 1.446 1.00 46.93 338 GLY B CA 1
ATOM 2678 C C . GLY B 1 124 ? 6.774 61.625 1.373 1.00 48.18 338 GLY B C 1
ATOM 2679 O O . GLY B 1 124 ? 6.099 62.225 2.206 1.00 48.37 338 GLY B O 1
ATOM 2680 N N . LYS B 1 125 ? 6.231 60.912 0.384 1.00 41.49 339 LYS B N 1
ATOM 2681 C CA . LYS B 1 125 ? 4.799 60.790 0.201 1.00 40.66 339 LYS B CA 1
ATOM 2682 C C . LYS B 1 125 ? 4.425 59.345 0.493 1.00 43.32 339 LYS B C 1
ATOM 2683 O O . LYS B 1 125 ? 5.042 58.430 -0.074 1.00 40.81 339 LYS B O 1
ATOM 2685 N N . GLN B 1 126 ? 3.422 59.127 1.366 1.00 40.66 340 GLN B N 1
ATOM 2686 C CA . GLN B 1 126 ? 2.988 57.754 1.677 1.00 40.66 340 GLN B CA 1
ATOM 2687 C C . GLN B 1 126 ? 2.438 57.136 0.427 1.00 41.57 340 GLN B C 1
ATOM 2688 O O . GLN B 1 126 ? 1.652 57.768 -0.273 1.00 43.83 340 GLN B O 1
ATOM 2694 N N . VAL B 1 127 ? 2.860 55.912 0.137 1.00 38.41 341 VAL B N 1
ATOM 2695 C CA . VAL B 1 127 ? 2.398 55.177 -1.038 1.00 39.45 341 VAL B CA 1
ATOM 2696 C C . VAL B 1 127 ? 1.759 53.879 -0.633 1.00 42.47 341 VAL B C 1
ATOM 2697 O O . VAL B 1 127 ? 0.905 53.390 -1.368 1.00 42.38 341 VAL B O 1
ATOM 2701 N N . VAL B 1 128 ? 2.167 53.304 0.525 1.00 35.72 342 VAL B N 1
ATOM 2702 C CA . VAL B 1 128 ? 1.664 52.008 1.005 1.00 34.55 342 VAL B CA 1
ATOM 2703 C C . VAL B 1 128 ? 1.564 51.958 2.564 1.00 38.04 342 VAL B C 1
ATOM 2704 O O . VAL B 1 128 ? 2.340 52.618 3.233 1.00 35.59 342 VAL B O 1
ATOM 2708 N N . GLU B 1 129 ? 0.563 51.245 3.110 1.00 33.72 343 GLU B N 1
ATOM 2709 C CA . GLU B 1 129 ? 0.379 51.134 4.556 1.00 32.84 343 GLU B CA 1
ATOM 2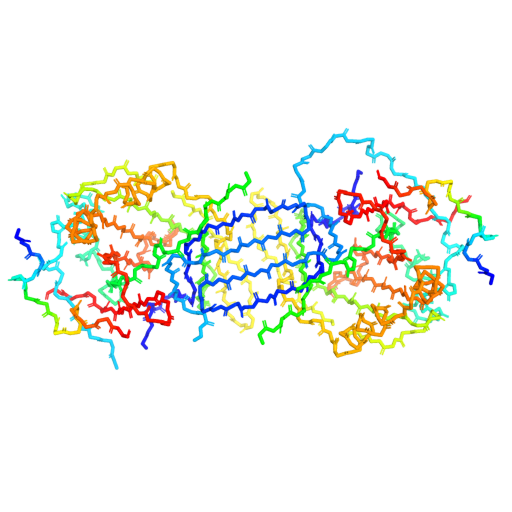710 C C . GLU B 1 129 ? -0.078 49.749 4.999 1.00 34.21 343 GLU B C 1
ATOM 2711 O O . GLU B 1 129 ? -1.021 49.197 4.417 1.00 32.16 343 GLU B O 1
ATOM 2741 N N . VAL B 1 131 ? -1.399 48.025 8.680 1.00 30.88 345 VAL B N 1
ATOM 2742 C CA . VAL B 1 131 ? -1.823 48.400 10.041 1.00 31.99 345 VAL B CA 1
ATOM 2743 C C . VAL B 1 131 ? -2.245 47.125 10.741 1.00 35.48 345 VAL B C 1
ATOM 2744 O O . VAL B 1 131 ? -3.118 46.421 10.235 1.00 35.40 345 VAL B O 1
ATOM 2748 N N . GLU B 1 132 ? -1.664 46.843 11.898 1.00 31.65 346 GLU B N 1
ATOM 2749 C CA . GLU B 1 132 ? -1.944 45.636 12.681 1.00 33.15 346 GLU B CA 1
ATOM 2750 C C . GLU B 1 132 ? -2.270 45.969 14.135 1.00 36.44 346 GLU B C 1
ATOM 2751 O O . GLU B 1 132 ? -1.581 46.788 14.732 1.00 35.49 346 GLU B O 1
ATOM 2757 N N . THR B 1 133 ? -3.298 45.325 14.711 1.00 32.20 347 THR B N 1
ATOM 2758 C CA . THR B 1 133 ? -3.620 45.470 16.131 1.00 31.55 347 THR B CA 1
ATOM 2759 C C . THR B 1 133 ? -2.935 44.285 16.806 1.00 34.40 347 THR B C 1
ATOM 2760 O O . THR B 1 133 ? -3.070 43.157 16.319 1.00 32.80 347 THR B O 1
ATOM 2764 N N . GLU B 1 134 ? -2.207 44.541 17.913 1.00 29.65 348 GLU B N 1
ATOM 2765 C CA . GLU B 1 134 ? -1.459 43.509 18.626 1.00 28.44 348 GLU B CA 1
ATOM 2766 C C . GLU B 1 134 ? -1.822 43.450 20.101 1.00 29.13 348 GLU B C 1
ATOM 2767 O O . GLU B 1 134 ? -1.966 44.478 20.758 1.00 28.12 348 GLU B O 1
ATOM 2773 N N . TYR B 1 135 ? -1.969 42.231 20.609 1.00 26.72 349 TYR B N 1
ATOM 2774 C CA . TYR B 1 135 ? -2.304 41.984 22.014 1.00 26.18 349 TYR B CA 1
ATOM 2775 C C . TYR B 1 135 ? -1.087 41.407 22.737 1.00 27.24 349 TYR B C 1
ATOM 2776 O O . TYR B 1 135 ? -0.232 40.764 22.129 1.00 24.50 349 TYR B O 1
ATOM 2785 N N . ALA B 1 136 ? -1.029 41.623 24.034 1.00 26.09 350 ALA B N 1
ATOM 2786 C CA . ALA B 1 136 ? 0.082 41.182 24.858 1.00 26.32 350 ALA B CA 1
ATOM 2787 C C . ALA B 1 136 ? 0.034 39.722 25.267 1.00 26.35 350 ALA B C 1
ATOM 2788 O O . ALA B 1 136 ? -1.029 39.116 25.425 1.00 25.37 350 ALA B O 1
ATOM 2790 N N . ARG B 1 137 ? 1.214 39.201 25.530 1.00 22.88 351 ARG B N 1
ATOM 2791 C CA . ARG B 1 137 ? 1.411 37.914 26.150 1.00 23.02 351 ARG B CA 1
ATOM 2792 C C . ARG B 1 137 ? 2.274 38.156 27.414 1.00 27.08 351 ARG B C 1
ATOM 2793 O O . ARG B 1 137 ? 3.368 38.736 27.318 1.00 26.52 351 ARG B O 1
ATOM 2801 N N . TYR B 1 138 ? 1.786 37.708 28.564 1.00 25.12 352 TYR B N 1
ATOM 2802 C CA . TYR B 1 138 ? 2.523 37.808 29.817 1.00 28.43 352 TYR B CA 1
ATOM 2803 C C . TYR B 1 138 ? 3.816 36.985 29.690 1.00 32.12 352 TYR B C 1
ATOM 2804 O O . TYR B 1 138 ? 3.795 35.855 29.213 1.00 29.01 352 TYR B O 1
ATOM 2813 N N . GLU B 1 139 ? 4.934 37.582 30.111 1.00 31.86 353 GLU B N 1
ATOM 2814 C CA . GLU B 1 139 ? 6.249 36.964 30.046 1.00 34.05 353 GLU B CA 1
ATOM 2815 C C . GLU B 1 139 ? 7.109 37.509 31.196 1.00 41.00 353 GLU B C 1
ATOM 2816 O O . GLU B 1 139 ? 7.517 38.668 31.154 1.00 38.43 353 GLU B O 1
ATOM 2822 N N . ASN B 1 140 ? 7.332 36.683 32.229 1.00 41.34 354 ASN B N 1
ATOM 2823 C CA . ASN B 1 140 ? 8.181 36.992 33.392 1.00 42.92 354 ASN B CA 1
ATOM 2824 C C . ASN B 1 140 ? 7.925 38.377 34.049 1.00 48.12 354 ASN B C 1
ATOM 2825 O O . ASN B 1 140 ? 8.876 39.122 34.285 1.00 50.05 354 ASN B O 1
ATOM 2830 N N . GLY B 1 141 ? 6.665 38.706 34.335 1.00 43.42 355 GLY B N 1
ATOM 2831 C CA . GLY B 1 141 ? 6.314 39.980 34.970 1.00 42.58 355 GLY B CA 1
ATOM 2832 C C . GLY B 1 141 ? 6.059 41.138 34.019 1.00 44.24 355 GLY B C 1
ATOM 2833 O O . GLY B 1 141 ? 5.490 42.165 34.420 1.00 43.59 355 GLY B O 1
ATOM 2834 N N . HIS B 1 142 ? 6.515 40.999 32.763 1.00 37.79 356 HIS B N 1
ATOM 2835 C CA . HIS B 1 142 ? 6.306 41.995 31.710 1.00 35.31 356 HIS B CA 1
ATOM 2836 C C . HIS B 1 142 ? 5.463 41.405 30.556 1.00 33.23 356 HIS B C 1
ATOM 2837 O O . HIS B 1 142 ? 4.898 40.315 30.714 1.00 32.20 356 HIS B O 1
ATOM 2844 N N . TYR B 1 143 ? 5.342 42.143 29.433 1.00 25.43 357 TYR B N 1
ATOM 2845 C CA . TYR B 1 143 ? 4.459 41.792 28.332 1.00 24.74 357 TYR B CA 1
ATOM 2846 C C . TYR B 1 143 ? 5.167 41.809 27.008 1.00 27.13 357 TYR B C 1
ATOM 2847 O O . TYR B 1 143 ? 5.895 42.741 26.721 1.00 27.54 357 TYR B O 1
ATOM 2856 N N A SER B 1 144 ? 4.925 40.774 26.197 0.50 23.70 358 SER B N 1
ATOM 2857 N N B SER B 1 144 ? 4.953 40.763 26.193 0.50 23.62 358 SER B N 1
ATOM 2858 C CA A SER B 1 144 ? 5.512 40.614 24.890 0.50 22.34 358 SER B CA 1
ATOM 2859 C CA B SER B 1 144 ? 5.548 40.644 24.878 0.50 22.29 358 SER B CA 1
ATOM 2860 C C A SER B 1 144 ? 4.472 40.817 23.775 0.50 26.00 358 SER B C 1
ATOM 2861 C C B SER B 1 144 ? 4.489 40.831 23.780 0.50 26.02 358 SER B C 1
ATOM 2862 O O A SER B 1 144 ? 3.293 40.480 23.942 0.50 23.38 358 SER B O 1
ATOM 2863 O O B SER B 1 144 ? 3.312 40.498 23.966 0.50 23.46 358 SER B O 1
ATOM 2868 N N . TYR B 1 145 ? 4.930 41.346 22.627 1.00 23.44 359 TYR B N 1
ATOM 2869 C CA . TYR B 1 145 ? 4.085 41.596 21.455 1.00 23.73 359 TYR B CA 1
ATOM 2870 C C . TYR B 1 145 ? 4.844 41.083 20.253 1.00 28.18 359 TYR B C 1
ATOM 2871 O O . TYR B 1 145 ? 6.059 41.213 20.196 1.00 26.13 359 TYR B O 1
ATOM 2880 N N . ARG B 1 146 ? 4.140 40.467 19.313 1.00 26.64 360 ARG B N 1
ATOM 2881 C CA . ARG B 1 146 ? 4.821 39.897 18.164 1.00 26.41 360 ARG B CA 1
ATOM 2882 C C . ARG B 1 146 ? 4.035 40.148 16.889 1.00 29.07 360 ARG B C 1
ATOM 2883 O O . ARG B 1 146 ? 2.823 39.913 16.868 1.00 27.86 360 ARG B O 1
ATOM 2891 N N . ILE B 1 147 ? 4.737 40.570 15.825 1.00 25.40 361 ILE B N 1
ATOM 2892 C CA . ILE B 1 147 ? 4.204 40.631 14.448 1.00 27.08 361 ILE B CA 1
ATOM 2893 C C . ILE B 1 147 ? 5.044 39.579 13.709 1.00 31.26 361 ILE B C 1
ATOM 2894 O O . ILE B 1 147 ? 6.233 39.787 13.495 1.00 31.29 361 ILE B O 1
ATOM 2899 N N . HIS B 1 148 ? 4.472 38.414 13.420 1.00 28.68 362 HIS B N 1
ATOM 2900 C CA . HIS B 1 148 ? 5.242 37.330 12.826 1.00 30.39 362 HIS B CA 1
ATOM 2901 C C . HIS B 1 148 ? 4.895 37.108 11.369 1.00 31.99 362 HIS B C 1
ATOM 2902 O O . HIS B 1 148 ? 3.742 36.833 11.058 1.00 31.58 362 HIS B O 1
ATOM 2909 N N . ARG B 1 149 ? 5.902 37.193 10.485 1.00 27.48 363 ARG B N 1
ATOM 2910 C CA . ARG B 1 149 ? 5.785 36.889 9.054 1.00 26.44 363 ARG B CA 1
ATOM 2911 C C . ARG B 1 149 ? 4.629 37.595 8.383 1.00 31.41 363 ARG B C 1
ATOM 2912 O O . ARG B 1 149 ? 3.771 36.948 7.786 1.00 32.22 363 ARG B O 1
ATOM 2920 N N . SER B 1 150 ? 4.573 38.906 8.515 1.00 29.36 364 SER B N 1
ATOM 2921 C CA . SER B 1 150 ? 3.554 39.687 7.853 1.00 31.05 364 SER B CA 1
ATOM 2922 C C . SER B 1 150 ? 4.016 39.770 6.374 1.00 33.78 364 SER B C 1
ATOM 2923 O O . SER B 1 150 ? 5.169 40.124 6.122 1.00 31.57 364 SER B O 1
ATOM 2926 N N . PRO B 1 151 ? 3.173 39.359 5.404 1.00 32.10 365 PRO B N 1
ATOM 2927 C CA . PRO B 1 151 ? 3.616 39.376 3.992 1.00 32.66 365 PRO B CA 1
ATOM 2928 C C . PRO B 1 151 ? 3.916 40.798 3.480 1.00 38.70 365 PRO B C 1
ATOM 2929 O O . PRO B 1 151 ? 3.161 41.730 3.767 1.00 38.06 365 PRO B O 1
ATOM 2933 N N . LEU B 1 152 ? 5.036 40.967 2.747 1.00 34.90 366 LEU B N 1
ATOM 2934 C CA . LEU B 1 152 ? 5.367 42.257 2.143 1.00 36.73 366 LEU B CA 1
ATOM 2935 C C . LEU B 1 152 ? 4.320 42.504 1.063 1.00 43.53 366 LEU B C 1
ATOM 2936 O O . LEU B 1 152 ? 3.905 41.560 0.386 1.00 42.43 366 LEU B O 1
ATOM 2941 N N A CYS B 1 153 ? 3.894 43.759 0.907 0.50 42.35 367 CYS B N 1
ATOM 2942 N N B CYS B 1 153 ? 3.844 43.755 0.941 0.50 41.08 367 CYS B N 1
ATOM 2943 C CA A CYS B 1 153 ? 2.913 44.124 -0.115 0.50 43.38 367 CYS B CA 1
ATOM 2944 C CA B CYS B 1 153 ? 2.841 44.091 -0.075 0.50 41.50 367 CYS B CA 1
ATOM 2945 C C A CYS B 1 153 ? 3.543 44.007 -1.506 0.50 45.80 367 CYS B C 1
ATOM 2946 C C B CYS B 1 153 ? 3.494 44.165 -1.466 0.50 44.91 367 CYS B C 1
ATOM 2947 O O A CYS B 1 153 ? 4.773 43.951 -1.640 0.50 44.92 367 CYS B O 1
ATOM 2948 O O B CYS B 1 153 ? 4.714 44.336 -1.559 0.50 44.00 367 CYS B O 1
ATOM 2953 N N . GLU B 1 154 ? 2.690 43.970 -2.532 1.00 41.49 368 GLU B N 1
ATOM 2954 C CA . GLU B 1 154 ? 3.099 43.906 -3.939 1.00 40.80 368 GLU B CA 1
ATOM 2955 C C . GLU B 1 154 ? 4.100 45.015 -4.351 1.00 44.24 368 GLU B C 1
ATOM 2956 O O . GLU B 1 154 ? 5.064 44.728 -5.064 1.00 43.97 368 GLU B O 1
ATOM 2962 N N . TYR B 1 155 ? 3.872 46.262 -3.892 1.00 40.43 369 TYR B N 1
ATOM 2963 C CA . TYR B 1 155 ? 4.729 47.403 -4.218 1.00 40.28 369 TYR B CA 1
ATOM 2964 C C . TYR B 1 155 ? 6.194 47.127 -3.803 1.00 42.28 369 TYR B C 1
ATOM 2965 O O . TYR B 1 155 ? 7.111 47.434 -4.573 1.00 40.65 369 TYR B O 1
ATOM 2974 N N . MET B 1 156 ? 6.386 46.533 -2.602 1.00 36.08 370 MET B N 1
ATOM 2975 C CA . MET B 1 156 ? 7.693 46.187 -2.025 1.00 35.29 370 MET B CA 1
ATOM 2976 C C . MET B 1 156 ? 8.445 45.154 -2.839 1.00 37.60 370 MET B C 1
ATOM 2977 O O . MET B 1 156 ? 9.626 45.364 -3.118 1.00 36.99 370 MET B O 1
ATOM 2982 N N . ILE B 1 157 ? 7.767 44.052 -3.221 1.00 34.70 371 ILE B N 1
ATOM 2983 C CA . ILE B 1 157 ? 8.331 42.961 -4.032 1.00 35.73 371 ILE B CA 1
ATOM 2984 C C . ILE B 1 157 ? 8.799 43.500 -5.396 1.00 41.93 371 ILE B C 1
ATOM 2985 O O . ILE B 1 157 ? 9.942 43.260 -5.796 1.00 40.61 371 ILE B O 1
ATOM 2990 N N . ASN B 1 158 ? 7.912 44.268 -6.072 1.00 40.70 372 ASN B N 1
ATOM 2991 C CA . ASN B 1 158 ? 8.145 44.926 -7.360 1.00 40.54 372 ASN B CA 1
ATOM 2992 C C . ASN B 1 158 ? 9.350 45.878 -7.212 1.00 43.22 372 ASN B C 1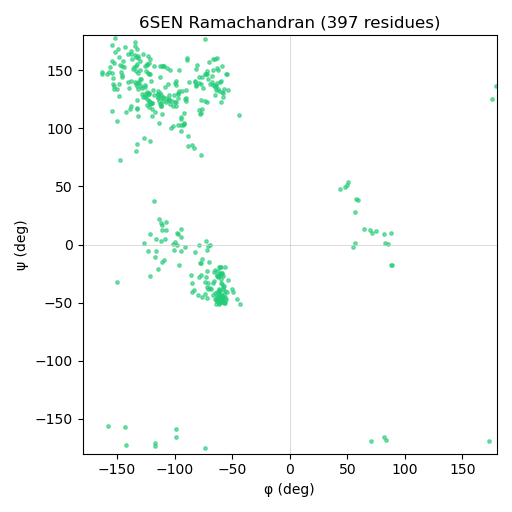
ATOM 2993 O O . ASN B 1 158 ? 10.247 45.834 -8.043 1.00 43.22 372 ASN B O 1
ATOM 2998 N N . PHE B 1 159 ? 9.389 46.685 -6.118 1.00 38.01 373 PHE B N 1
ATOM 2999 C CA . PHE B 1 159 ? 10.470 47.628 -5.817 1.00 37.40 373 PHE B CA 1
ATOM 3000 C C . PHE B 1 159 ? 11.848 46.931 -5.683 1.00 40.39 373 PHE B C 1
ATOM 3001 O O . PHE B 1 159 ? 12.816 47.370 -6.304 1.00 39.42 373 PHE B O 1
ATOM 3009 N N . ILE B 1 160 ? 11.914 45.852 -4.892 1.00 35.90 374 ILE B N 1
ATOM 3010 C CA . ILE B 1 160 ? 13.122 45.045 -4.685 1.00 36.42 374 ILE B CA 1
ATOM 3011 C C . ILE B 1 160 ? 13.633 44.485 -6.042 1.00 45.08 374 ILE B C 1
ATOM 3012 O O . ILE B 1 160 ? 14.829 44.597 -6.349 1.00 43.94 374 ILE B O 1
ATOM 3017 N N . HIS B 1 161 ? 12.710 43.952 -6.862 1.00 45.94 375 HIS B N 1
ATOM 3018 C CA . HIS B 1 161 ? 13.024 43.402 -8.191 1.00 46.97 375 HIS B CA 1
ATOM 3019 C C . HIS B 1 161 ? 13.638 44.474 -9.092 1.00 49.75 375 HIS B C 1
ATOM 3020 O O . HIS B 1 161 ? 14.711 44.242 -9.646 1.00 49.35 375 HIS B O 1
ATOM 3027 N N . LYS B 1 162 ? 13.009 45.667 -9.169 1.00 46.25 376 LYS B N 1
ATOM 3028 C CA . LYS B 1 162 ? 13.488 46.804 -9.981 1.00 46.24 376 LYS B CA 1
ATOM 3029 C C . LYS B 1 162 ? 14.866 47.295 -9.527 1.00 49.89 376 LYS B C 1
ATOM 3030 O O . LYS B 1 162 ? 15.687 47.679 -10.360 1.00 49.54 376 LYS B O 1
ATOM 3036 N N . LEU B 1 163 ? 15.101 47.307 -8.201 1.00 45.31 377 LEU B N 1
ATOM 3037 C CA . LEU B 1 163 ? 16.358 47.734 -7.593 1.00 44.92 377 LEU B CA 1
ATOM 3038 C C . LEU B 1 163 ? 17.528 46.805 -8.001 1.00 49.91 377 LEU B C 1
ATOM 3039 O O . LEU B 1 163 ? 18.526 47.291 -8.525 1.00 47.08 377 LEU B O 1
ATOM 3044 N N . LYS B 1 164 ? 17.359 45.479 -7.839 1.00 50.87 378 LYS B N 1
ATOM 3045 C CA . LYS B 1 164 ? 18.333 44.442 -8.222 1.00 52.82 378 LYS B CA 1
ATOM 3046 C C . LYS B 1 164 ? 18.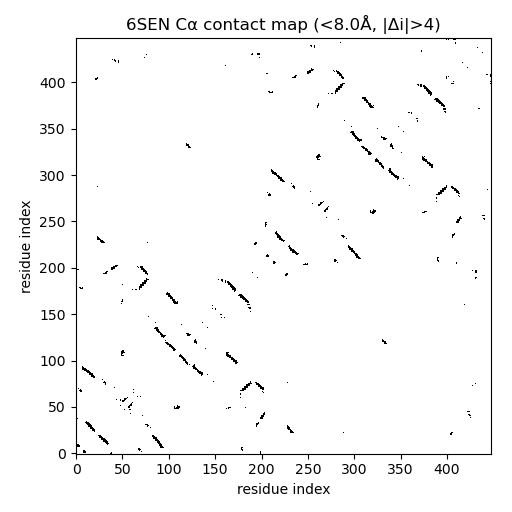632 44.448 -9.738 1.00 61.42 378 LYS B C 1
ATOM 3047 O O . LYS B 1 164 ? 19.711 44.009 -10.144 1.00 62.18 378 LYS B O 1
ATOM 3053 N N . HIS B 1 165 ? 17.680 44.948 -10.559 1.00 59.88 379 HIS B N 1
ATOM 3054 C CA . HIS B 1 165 ? 17.801 45.055 -12.017 1.00 60.67 379 HIS B CA 1
ATOM 3055 C C . HIS B 1 165 ? 18.772 46.156 -12.439 1.00 64.14 379 HIS B C 1
ATOM 3056 O O . HIS B 1 165 ? 19.340 46.057 -13.526 1.00 63.68 379 HIS B O 1
ATOM 3063 N N . LEU B 1 166 ? 18.946 47.215 -11.605 1.00 60.53 380 LEU B N 1
ATOM 3064 C CA . LEU B 1 166 ? 19.838 48.342 -11.919 1.00 60.44 380 LEU B CA 1
ATOM 3065 C C . LEU B 1 166 ? 21.307 47.879 -12.019 1.00 66.00 380 LEU B C 1
ATOM 3066 O O . LEU B 1 166 ? 21.713 46.997 -11.251 1.00 65.00 380 LEU B O 1
ATOM 3071 N N . PRO B 1 167 ? 22.084 48.385 -13.011 1.00 64.73 381 PRO B N 1
ATOM 3072 C CA . PRO B 1 167 ? 23.467 47.898 -13.181 1.00 65.09 381 PRO B CA 1
ATOM 3073 C C . PRO B 1 167 ? 24.485 48.370 -12.146 1.00 68.65 381 PRO B C 1
ATOM 3074 O O . PRO B 1 167 ? 25.431 47.634 -11.864 1.00 68.64 381 PRO B O 1
ATOM 3078 N N . GLU B 1 168 ? 24.315 49.594 -11.610 1.00 64.13 382 GLU B N 1
ATOM 3079 C CA . GLU B 1 168 ? 25.250 50.205 -10.657 1.00 63.14 382 GLU B CA 1
ATOM 3080 C C . GLU B 1 168 ? 24.681 50.375 -9.258 1.00 63.92 382 GLU B C 1
ATOM 3081 O O . GLU B 1 168 ? 23.503 50.699 -9.111 1.00 64.47 382 GLU B O 1
ATOM 3087 N N . LYS B 1 169 ? 25.543 50.198 -8.234 1.00 56.58 383 LYS B N 1
ATOM 3088 C CA . LYS B 1 169 ? 25.218 50.351 -6.816 1.00 55.22 383 LYS B CA 1
ATOM 3089 C C . LYS B 1 169 ? 24.886 51.810 -6.477 1.00 55.62 383 LYS B C 1
ATOM 3090 O O . LYS B 1 169 ? 24.042 52.059 -5.610 1.00 54.11 383 LYS B O 1
ATOM 3096 N N . TYR B 1 170 ? 25.541 52.767 -7.170 1.00 50.93 384 TYR B N 1
ATOM 3097 C CA . TYR B 1 170 ? 25.316 54.200 -7.012 1.00 49.61 384 TYR B CA 1
ATOM 3098 C C . TYR B 1 170 ? 23.874 54.508 -7.426 1.00 51.46 384 TYR B C 1
ATOM 3099 O O . TYR B 1 170 ? 23.197 55.282 -6.751 1.00 51.60 384 TYR B O 1
ATOM 3101 N N . MET B 1 171 ? 23.399 53.861 -8.518 1.00 47.69 385 MET B N 1
ATOM 3102 C CA . MET B 1 171 ? 22.041 54.016 -9.053 1.00 48.07 385 MET B CA 1
ATOM 3103 C C . MET B 1 171 ? 21.021 53.538 -8.026 1.00 45.86 385 MET B C 1
ATOM 3104 O O . MET B 1 171 ? 20.043 54.244 -7.772 1.00 45.37 385 MET B O 1
ATOM 3109 N N . MET B 1 172 ? 21.290 52.373 -7.393 1.00 38.05 386 MET B N 1
ATOM 3110 C CA . MET B 1 172 ? 20.451 51.800 -6.348 1.00 37.16 386 MET B CA 1
ATOM 3111 C C . MET B 1 172 ? 20.375 52.764 -5.165 1.00 38.63 386 MET B C 1
ATOM 3112 O O . MET B 1 172 ? 19.282 53.050 -4.679 1.00 37.76 386 MET B O 1
ATOM 3117 N N . ASN B 1 173 ? 21.530 53.315 -4.739 1.00 35.48 387 ASN B N 1
ATOM 3118 C CA . ASN B 1 173 ? 21.554 54.259 -3.619 1.00 34.57 387 ASN B CA 1
ATOM 3119 C C . ASN B 1 173 ? 20.787 55.532 -3.921 1.00 37.23 387 ASN B C 1
ATOM 3120 O O . ASN B 1 173 ? 20.126 56.048 -3.029 1.00 35.00 387 ASN B O 1
ATOM 3125 N N A SER B 1 174 ? 20.864 56.037 -5.169 0.50 35.18 388 SER B N 1
ATOM 3126 N N B SER B 1 174 ? 20.871 56.021 -5.178 0.50 35.42 388 SER B N 1
ATOM 3127 C CA A SER B 1 174 ? 20.149 57.253 -5.576 0.50 35.03 388 SER B CA 1
ATOM 3128 C CA B SER B 1 174 ? 20.178 57.222 -5.656 0.50 35.40 388 SER B CA 1
ATOM 3129 C C A SER B 1 174 ? 18.638 57.018 -5.525 0.50 38.48 388 SER B C 1
ATOM 3130 C C B SER B 1 174 ? 18.666 57.005 -5.528 0.50 38.60 388 SER B C 1
ATOM 3131 O O A SER B 1 174 ? 17.915 57.862 -4.996 0.50 39.36 388 SER B O 1
ATOM 3132 O O B SER B 1 174 ? 17.975 57.854 -4.965 0.50 39.37 388 SER B O 1
ATOM 3137 N N . VAL B 1 175 ? 18.181 55.834 -5.984 1.00 33.24 389 VAL B N 1
ATOM 3138 C CA . VAL B 1 175 ? 16.770 55.432 -5.907 1.00 33.77 389 VAL B CA 1
ATOM 3139 C C . VAL B 1 175 ? 16.374 55.307 -4.412 1.00 35.49 389 VAL B C 1
ATOM 3140 O O . VAL B 1 175 ? 15.364 55.879 -3.993 1.00 34.78 389 VAL B O 1
ATOM 3144 N N . LEU B 1 176 ? 17.236 54.664 -3.609 1.00 30.94 390 LEU B N 1
ATOM 3145 C CA . LEU B 1 176 ? 16.975 54.467 -2.169 1.00 30.41 390 LEU B CA 1
ATOM 3146 C C . LEU B 1 176 ? 16.932 55.746 -1.345 1.00 34.34 390 LEU B C 1
ATOM 3147 O O . LEU B 1 176 ? 16.304 55.738 -0.291 1.00 34.65 390 LEU B O 1
ATOM 3152 N N . GLU B 1 177 ? 17.542 56.848 -1.818 1.00 32.51 391 GLU B N 1
ATOM 3153 C CA . GLU B 1 177 ? 17.476 58.121 -1.100 1.00 32.57 391 GLU B CA 1
ATOM 3154 C C . GLU B 1 177 ? 16.033 58.598 -0.922 1.00 34.85 391 GLU B C 1
ATOM 3155 O O . GLU B 1 177 ? 15.738 59.334 0.010 1.00 34.12 391 GLU B O 1
ATOM 3161 N N . ASN B 1 178 ? 15.151 58.160 -1.809 1.00 33.33 392 ASN B N 1
ATOM 3162 C CA . ASN B 1 178 ? 13.735 58.525 -1.844 1.00 33.75 392 ASN B CA 1
ATOM 3163 C C . ASN B 1 178 ? 12.806 57.386 -1.482 1.00 35.08 392 ASN B C 1
ATOM 3164 O O . ASN B 1 178 ? 11.611 57.440 -1.775 1.00 35.71 392 ASN B O 1
ATOM 3169 N N . PHE B 1 179 ? 13.357 56.344 -0.868 1.00 29.36 393 PHE B N 1
ATOM 3170 C CA . PHE B 1 179 ? 12.601 55.191 -0.410 1.00 27.65 393 PHE B CA 1
ATOM 3171 C C . PHE B 1 179 ? 12.722 55.129 1.110 1.00 30.74 393 PHE B C 1
ATOM 3172 O O . PHE B 1 179 ? 13.818 54.910 1.631 1.00 29.07 393 PHE B O 1
ATOM 3180 N N . THR B 1 180 ? 11.610 55.331 1.828 1.00 27.18 394 THR B N 1
ATOM 3181 C CA . THR B 1 180 ? 11.650 55.309 3.297 1.00 27.02 394 THR B CA 1
ATOM 3182 C C . THR B 1 180 ? 10.478 54.563 3.884 1.00 28.40 394 THR B C 1
ATOM 3183 O O . THR B 1 180 ? 9.498 54.299 3.194 1.00 27.85 394 THR B O 1
ATOM 3187 N N . ILE B 1 181 ? 10.603 54.200 5.162 1.00 23.81 395 ILE B N 1
ATOM 3188 C CA . ILE B 1 181 ? 9.567 53.490 5.903 1.00 23.12 395 ILE B CA 1
ATOM 3189 C C . ILE B 1 181 ? 9.383 54.224 7.229 1.00 26.21 395 ILE B C 1
ATOM 3190 O O . ILE B 1 181 ? 10.372 54.585 7.886 1.00 23.72 395 ILE B O 1
ATOM 3195 N N . LEU B 1 182 ? 8.124 54.468 7.597 1.00 25.41 396 LEU B N 1
ATOM 3196 C CA . LEU B 1 182 ? 7.787 55.108 8.865 1.00 24.47 396 LEU B CA 1
ATOM 3197 C C . LEU B 1 182 ? 6.933 54.122 9.651 1.00 27.06 396 LEU B C 1
ATOM 3198 O O . LEU B 1 182 ? 5.831 53.750 9.205 1.00 26.36 396 LEU B O 1
ATOM 3203 N N . GLN B 1 183 ? 7.447 53.683 10.809 1.00 22.65 397 GLN B N 1
ATOM 3204 C CA . GLN B 1 183 ? 6.699 52.754 11.657 1.00 21.29 397 GLN B CA 1
ATOM 3205 C C . GLN B 1 183 ? 6.246 53.465 12.916 1.00 27.98 397 GLN B C 1
ATOM 3206 O O . GLN B 1 183 ? 7.072 54.025 13.643 1.00 26.74 397 GLN B O 1
ATOM 3212 N N . VAL B 1 184 ? 4.933 53.458 13.183 1.00 22.99 398 VAL B N 1
ATOM 3213 C CA . VAL B 1 184 ? 4.420 54.136 14.376 1.00 23.62 398 VAL B CA 1
ATOM 3214 C C . VAL B 1 184 ? 3.642 53.120 15.196 1.00 27.49 398 VAL B C 1
ATOM 3215 O O . VAL B 1 184 ? 2.650 52.537 14.691 1.00 26.51 398 VAL B O 1
ATOM 3219 N N . VAL B 1 185 ? 4.080 52.898 16.432 1.00 21.69 399 VAL B N 1
ATOM 3220 C CA . VAL B 1 185 ? 3.388 52.002 17.347 1.00 20.81 399 VAL B CA 1
ATOM 3221 C C . VAL B 1 185 ? 2.660 52.873 18.365 1.00 26.06 399 VAL B C 1
ATOM 3222 O O . VAL B 1 185 ? 3.290 53.709 19.018 1.00 25.00 399 VAL B O 1
ATOM 3226 N N . THR B 1 186 ? 1.353 52.669 18.493 1.00 23.11 400 THR B N 1
ATOM 3227 C CA . THR B 1 186 ? 0.483 53.471 19.368 1.00 23.30 400 THR B CA 1
ATOM 3228 C C . THR B 1 186 ? -0.240 52.624 20.405 1.00 27.00 400 THR B C 1
ATOM 3229 O O . THR B 1 186 ? -0.589 51.485 20.118 1.00 25.93 400 THR B O 1
ATOM 3233 N N . ASN B 1 187 ? -0.484 53.173 21.599 1.00 23.76 401 ASN B N 1
ATOM 3234 C CA . ASN B 1 187 ? -1.351 52.500 22.563 1.00 24.67 401 ASN B CA 1
ATOM 3235 C C . ASN B 1 187 ? -2.767 52.757 22.014 1.00 28.38 401 ASN B C 1
ATOM 3236 O O . ASN B 1 187 ? -3.164 53.912 21.883 1.00 28.64 401 ASN B O 1
ATOM 3241 N N . ARG B 1 188 ? -3.496 51.698 21.626 1.00 27.39 402 ARG B N 1
ATOM 3242 C CA . ARG B 1 188 ? -4.819 51.865 21.031 1.00 29.18 402 A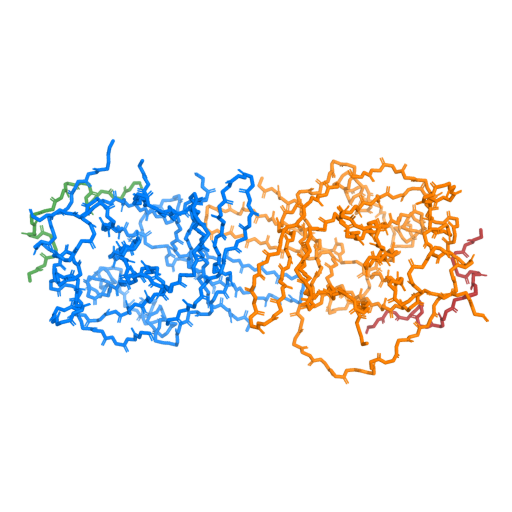RG B CA 1
ATOM 3243 C C . ARG B 1 188 ? -5.798 52.665 21.920 1.00 36.55 402 ARG B C 1
ATOM 3244 O O . ARG B 1 188 ? -6.538 53.499 21.409 1.00 39.65 402 ARG B O 1
ATOM 3252 N N . ASP B 1 189 ? -5.782 52.427 23.232 1.00 34.51 403 ASP B N 1
ATOM 3253 C CA . ASP B 1 189 ? -6.738 53.041 24.160 1.00 35.81 403 ASP B CA 1
ATOM 3254 C C . ASP B 1 189 ? -6.449 54.490 24.557 1.00 40.11 403 ASP B C 1
ATOM 3255 O O . ASP B 1 189 ? -7.395 55.221 24.881 1.00 41.04 403 ASP B O 1
ATOM 3260 N N . THR B 1 190 ? -5.176 54.912 24.554 1.00 34.34 404 THR B N 1
ATOM 3261 C CA . THR B 1 190 ? -4.813 56.276 24.982 1.00 33.05 404 THR B CA 1
ATOM 3262 C C . THR B 1 190 ? -4.315 57.153 23.821 1.00 37.05 404 THR B C 1
ATOM 3263 O O . THR B 1 190 ? -4.185 58.375 23.980 1.00 36.09 404 THR B O 1
ATOM 3267 N N . GLN B 1 191 ? -3.975 56.518 22.671 1.00 32.81 405 GLN B N 1
ATOM 3268 C CA . GLN B 1 191 ? -3.400 57.168 21.481 1.00 32.50 405 GLN B CA 1
ATOM 3269 C C . GLN B 1 191 ? -1.942 57.668 21.708 1.00 35.46 405 GLN B C 1
ATOM 3270 O O . GLN B 1 191 ? -1.401 58.409 20.891 1.00 37.02 405 GLN B O 1
ATOM 3276 N N . GLU B 1 192 ? -1.299 57.246 22.795 1.00 30.83 406 GLU B N 1
ATOM 3277 C CA . GLU B 1 192 ? 0.084 57.636 23.045 1.00 29.69 406 GLU B CA 1
ATOM 3278 C C . GLU B 1 192 ? 1.025 56.965 22.030 1.00 28.92 406 GLU B C 1
ATOM 3279 O O . GLU B 1 192 ? 0.852 55.782 21.720 1.00 25.36 406 GLU B O 1
ATOM 3285 N N . THR B 1 193 ? 2.015 57.724 21.521 1.00 25.27 407 THR B N 1
ATOM 3286 C CA . THR B 1 193 ? 3.033 57.148 20.658 1.00 24.08 407 THR B CA 1
ATOM 3287 C C . THR B 1 193 ? 4.021 56.398 21.551 1.00 27.41 407 THR B C 1
ATOM 3288 O O . THR B 1 193 ? 4.733 57.001 22.369 1.00 26.44 407 THR B O 1
ATOM 3292 N N . LEU B 1 194 ? 4.045 55.075 21.400 1.00 22.45 408 LEU B N 1
ATOM 3293 C CA . LEU B 1 194 ? 4.963 54.218 22.153 1.00 21.37 408 LEU B CA 1
ATOM 3294 C C . LEU B 1 194 ? 6.307 54.159 21.499 1.00 24.48 408 LEU B C 1
ATOM 3295 O O . LEU B 1 194 ? 7.306 54.127 22.195 1.00 24.10 408 LEU B O 1
ATOM 3300 N N . LEU B 1 195 ? 6.339 54.100 20.169 1.00 19.61 409 LEU B N 1
ATOM 3301 C CA . LEU B 1 195 ? 7.558 54.063 19.363 1.00 19.40 409 LEU B CA 1
ATOM 3302 C C . LEU B 1 195 ? 7.257 54.636 17.988 1.00 23.00 409 LEU B C 1
ATOM 3303 O O . LEU B 1 195 ? 6.189 54.386 17.409 1.00 22.40 409 LEU B O 1
ATOM 3308 N N . CYS B 1 196 ? 8.223 55.354 17.438 1.00 22.22 410 CYS B N 1
ATOM 3309 C CA . CYS B 1 196 ? 8.114 55.867 16.079 1.00 22.50 410 CYS B CA 1
ATOM 3310 C C . CYS B 1 196 ? 9.479 55.761 15.465 1.00 26.65 410 CYS B C 1
ATOM 3311 O O . CYS B 1 196 ? 10.431 56.395 15.948 1.00 24.09 410 CYS B O 1
ATOM 3314 N N . ILE B 1 197 ? 9.600 54.914 14.456 1.00 21.76 411 ILE B N 1
ATOM 3315 C CA . ILE B 1 197 ? 10.919 54.645 13.866 1.00 20.14 411 ILE B CA 1
ATOM 3316 C C . ILE B 1 197 ? 10.882 55.007 12.405 1.00 23.98 411 ILE B C 1
ATOM 3317 O O . ILE B 1 197 ? 10.053 54.468 11.639 1.00 22.89 411 ILE B O 1
ATOM 3322 N N . ALA B 1 198 ? 11.755 55.920 12.025 1.00 21.26 412 ALA B N 1
ATOM 3323 C CA . ALA B 1 198 ? 11.901 56.366 10.644 1.00 21.14 412 ALA B CA 1
ATOM 3324 C C . ALA B 1 198 ? 13.084 55.553 10.088 1.00 24.64 412 ALA B C 1
ATOM 3325 O O . ALA B 1 198 ? 14.132 55.517 10.717 1.00 25.29 412 ALA B O 1
ATOM 3327 N N . TYR B 1 199 ? 12.903 54.853 8.973 1.00 21.13 413 TYR B N 1
ATOM 3328 C CA . TYR B 1 199 ? 13.958 54.025 8.364 1.00 20.44 413 TYR B CA 1
ATOM 3329 C C . TYR B 1 199 ? 14.421 54.592 7.025 1.00 25.22 413 TYR B C 1
ATOM 3330 O O . TYR B 1 199 ? 13.614 54.919 6.154 1.00 23.71 413 TYR B O 1
ATOM 3339 N N . VAL B 1 200 ? 15.733 54.724 6.877 1.00 22.50 414 VAL B N 1
ATOM 3340 C CA . VAL B 1 200 ? 16.346 55.165 5.635 1.00 21.21 414 VAL B CA 1
ATOM 3341 C C . VAL B 1 200 ? 17.286 54.062 5.217 1.00 23.85 414 VAL B C 1
ATOM 3342 O O . VAL B 1 200 ? 17.669 53.235 6.047 1.00 23.96 414 VAL B O 1
ATOM 3346 N N . PHE B 1 201 ? 17.636 54.042 3.926 1.00 22.61 415 PHE B N 1
ATOM 3347 C CA . PHE B 1 201 ? 18.351 52.942 3.310 1.00 23.52 415 PHE B CA 1
ATOM 3348 C C . PHE B 1 201 ? 19.486 53.325 2.396 1.00 27.52 415 PHE B C 1
ATOM 3349 O O . PHE B 1 201 ? 19.433 54.321 1.662 1.00 24.51 415 PHE B O 1
ATOM 3357 N N . GLU B 1 202 ? 20.436 52.399 2.351 1.00 24.98 416 GLU B N 1
ATOM 3358 C CA . GLU B 1 202 ? 21.567 52.351 1.468 1.00 25.55 416 GLU B CA 1
ATOM 3359 C C . GLU B 1 202 ? 21.815 50.867 1.160 1.00 27.80 416 GLU B C 1
ATOM 3360 O O . GLU B 1 202 ? 21.410 49.991 1.940 1.00 25.55 416 GLU B O 1
ATOM 3366 N N . VAL B 1 203 ? 22.487 50.576 0.045 1.00 27.29 417 VAL B N 1
ATOM 3367 C CA . VAL B 1 203 ? 22.834 49.175 -0.259 1.00 27.95 417 VAL B CA 1
ATOM 3368 C C . VAL B 1 203 ? 24.102 48.840 0.528 1.00 30.43 417 VAL B C 1
ATOM 3369 O O . VAL B 1 203 ? 25.049 49.646 0.573 1.00 28.52 417 VAL B O 1
ATOM 3373 N N . SER B 1 204 ? 24.148 47.640 1.086 1.00 27.58 418 SER B N 1
ATOM 3374 C CA . SER B 1 204 ? 25.334 47.227 1.821 1.00 28.87 418 SER B CA 1
ATOM 3375 C C . SER B 1 204 ? 26.463 46.852 0.877 1.00 38.32 418 SER B C 1
ATOM 3376 O O . SER B 1 204 ? 26.218 46.276 -0.190 1.00 36.15 418 SER B O 1
ATOM 3379 N N . ALA B 1 205 ? 27.701 47.173 1.297 1.00 39.15 419 ALA B N 1
ATOM 3380 C CA . ALA B 1 205 ? 28.953 46.785 0.635 1.00 40.90 419 ALA B CA 1
ATOM 3381 C C . ALA B 1 205 ? 29.755 45.856 1.610 1.00 47.05 419 ALA B C 1
ATOM 3382 O O . ALA B 1 205 ? 30.887 45.469 1.309 1.00 47.94 419 ALA B O 1
ATOM 3384 N N . SER B 1 206 ? 29.157 45.506 2.774 1.00 43.61 420 SER B N 1
ATOM 3385 C CA . SER B 1 206 ? 29.804 44.698 3.811 1.00 43.04 420 SER B CA 1
ATOM 3386 C C . SER B 1 206 ? 29.960 43.228 3.432 1.00 46.79 420 SER B C 1
ATOM 3387 O O . SER B 1 206 ? 29.126 42.685 2.708 1.00 47.04 420 SER B O 1
ATOM 3390 N N . GLU B 1 207 ? 31.026 42.591 3.950 1.00 43.59 421 GLU B N 1
ATOM 3391 C CA . GLU B 1 207 ? 31.295 41.163 3.752 1.00 43.90 421 GLU B CA 1
ATOM 3392 C C . GLU B 1 207 ? 30.649 40.360 4.893 1.00 46.89 421 GLU B C 1
ATOM 3393 O O . GLU B 1 207 ? 30.719 39.125 4.890 1.00 45.33 421 GLU B O 1
ATOM 3395 N N . HIS B 1 208 ? 30.015 41.067 5.868 1.00 42.97 422 HIS B N 1
ATOM 3396 C CA . HIS B 1 208 ? 29.360 40.458 7.036 1.00 43.93 422 HIS B CA 1
ATOM 3397 C C . HIS B 1 208 ? 27.838 40.639 7.044 1.00 44.68 422 HIS B C 1
ATOM 3398 O O . HIS B 1 208 ? 27.205 40.540 8.101 1.00 45.13 422 HIS B O 1
ATOM 3405 N N . GLY B 1 209 ? 27.279 40.884 5.865 1.00 38.20 423 GLY B N 1
ATOM 3406 C CA . GLY B 1 209 ? 25.848 41.076 5.657 1.00 36.03 423 GLY B CA 1
ATOM 3407 C C . GLY B 1 209 ? 25.344 42.473 5.971 1.00 35.45 423 GLY B C 1
ATOM 3408 O O . GLY B 1 209 ? 26.130 43.412 6.125 1.00 35.84 423 GLY B O 1
ATOM 3409 N N . ALA B 1 210 ? 24.018 42.603 6.074 1.00 26.81 424 ALA B N 1
ATOM 3410 C CA . ALA B 1 210 ? 23.268 43.826 6.370 1.00 24.83 424 ALA B CA 1
ATOM 3411 C C . ALA B 1 210 ? 23.745 44.460 7.648 1.00 25.59 424 ALA B C 1
ATOM 3412 O O . ALA B 1 210 ? 24.141 43.767 8.594 1.00 22.60 424 ALA B O 1
ATOM 3414 N N . GLN B 1 211 ? 23.691 45.788 7.693 1.00 21.16 425 GLN B N 1
ATOM 3415 C CA . GLN B 1 211 ? 24.158 46.520 8.853 1.00 21.71 425 GLN B CA 1
ATOM 3416 C C . GLN B 1 211 ? 23.179 47.657 9.171 1.00 23.77 425 GLN B C 1
ATOM 3417 O O . GLN B 1 211 ? 22.308 47.984 8.370 1.00 23.46 425 GLN B O 1
ATOM 3423 N N . HIS B 1 212 ? 23.315 48.236 10.353 1.00 21.13 426 HIS B N 1
ATOM 3424 C CA . HIS B 1 212 ? 22.491 49.367 10.731 1.00 21.61 426 HIS B CA 1
ATOM 3425 C C . HIS B 1 212 ? 23.200 50.280 11.698 1.00 24.99 426 HIS B C 1
ATOM 3426 O O . HIS B 1 212 ? 24.162 49.873 12.380 1.00 23.09 426 HIS B O 1
ATOM 3433 N N A HIS B 1 213 ? 22.720 51.528 11.759 0.50 22.49 427 HIS B N 1
ATOM 3434 N N B HIS B 1 213 ? 22.714 51.524 11.785 0.50 22.88 427 HIS B N 1
ATOM 3435 C CA A HIS B 1 213 ? 23.104 52.530 12.735 0.50 21.64 427 HIS B CA 1
ATOM 3436 C CA B HIS B 1 213 ? 23.118 52.484 12.797 0.50 22.21 427 HIS B CA 1
ATOM 3437 C C A HIS B 1 213 ? 21.748 52.984 13.291 0.50 23.96 427 HIS B C 1
ATOM 3438 C C B HIS B 1 213 ? 21.788 53.035 13.300 0.50 24.63 427 HIS B C 1
ATOM 3439 O O A HIS B 1 213 ? 20.852 53.280 12.500 0.50 23.42 427 HIS B O 1
ATOM 3440 O O B HIS B 1 213 ? 20.952 53.440 12.489 0.50 24.46 427 HIS B O 1
ATOM 3453 N N . ILE B 1 214 ? 21.583 53.017 14.626 1.00 19.48 428 ILE B N 1
ATOM 3454 C CA . ILE B 1 214 ? 20.345 53.483 15.253 1.00 18.67 428 ILE B CA 1
ATOM 3455 C C . ILE B 1 214 ? 20.627 54.852 15.847 1.00 22.17 428 ILE B C 1
ATOM 3456 O O . ILE B 1 214 ? 21.611 55.014 16.578 1.00 22.53 428 ILE B O 1
ATOM 3461 N N . TYR B 1 215 ? 19.748 55.803 15.595 1.00 18.81 429 TYR B N 1
ATOM 3462 C CA . TYR B 1 215 ? 19.905 57.143 16.109 1.00 20.13 429 TYR B CA 1
ATOM 3463 C C . TYR B 1 215 ? 18.685 57.586 16.864 1.00 24.93 429 TYR B C 1
ATOM 3464 O O . TYR B 1 215 ? 17.571 57.150 16.558 1.00 22.57 429 TYR B O 1
ATOM 3473 N N . ARG B 1 216 ? 18.883 58.504 17.808 1.00 21.99 430 ARG B N 1
ATOM 3474 C CA . ARG B 1 216 ? 17.733 59.170 18.424 1.00 20.57 430 ARG B CA 1
ATOM 3475 C C . ARG B 1 216 ? 17.312 60.303 17.489 1.00 24.32 430 ARG B C 1
ATOM 3476 O O . ARG B 1 216 ? 18.171 61.032 16.985 1.00 26.25 430 ARG B O 1
ATOM 3484 N N . LEU B 1 217 ? 16.016 60.518 17.319 1.00 22.88 431 LEU B N 1
ATOM 3485 C CA . LEU B 1 217 ? 15.520 61.660 16.526 1.00 24.08 431 LEU B CA 1
ATOM 3486 C C . LEU B 1 217 ? 15.333 62.828 17.466 1.00 28.72 431 LEU B C 1
ATOM 3487 O O . LEU B 1 217 ? 14.665 62.691 18.482 1.00 29.34 431 LEU B O 1
ATOM 3492 N N . VAL B 1 218 ? 15.931 63.954 17.166 1.00 26.67 432 VAL B N 1
ATOM 3493 C CA . VAL B 1 218 ? 15.828 65.077 18.101 1.00 27.34 432 VAL B CA 1
ATOM 3494 C C . VAL B 1 218 ? 15.502 66.368 17.361 1.00 31.25 432 VAL B C 1
ATOM 3495 O O . VAL B 1 218 ? 15.538 66.406 16.126 1.00 28.93 432 VAL B O 1
ATOM 3499 N N . LYS B 1 219 ? 15.189 67.420 18.142 1.00 31.79 433 LYS B N 1
ATOM 3500 C CA . LYS B 1 219 ? 15.046 68.789 17.672 1.00 34.17 433 LYS B CA 1
ATOM 3501 C C . LYS B 1 219 ? 15.881 69.551 18.723 1.00 39.94 433 LYS B C 1
ATOM 3502 O O . LYS B 1 219 ? 15.363 69.939 19.773 1.00 39.62 433 LYS B O 1
ATOM 3508 N N . GLU B 1 220 ? 17.215 69.636 18.466 1.00 37.41 434 GLU B N 1
ATOM 3509 C CA . GLU B 1 220 ? 18.268 70.117 19.371 1.00 41.87 434 GLU B CA 1
ATOM 3510 C C . GLU B 1 220 ? 19.042 71.295 18.820 1.00 47.11 434 GLU B C 1
ATOM 3511 O O . GLU B 1 220 ? 19.544 72.092 19.645 1.00 50.90 434 GLU B O 1
ATOM 3521 N N . VAL C 2 2 ? 7.447 -6.842 22.754 1.00 71.17 190 VAL L N 1
ATOM 3522 C CA . VAL C 2 2 ? 6.884 -7.348 21.488 1.00 69.77 190 VAL L CA 1
ATOM 3523 C C . VAL C 2 2 ? 7.158 -6.380 20.309 1.00 69.55 190 VAL L C 1
ATOM 3524 O O . VAL C 2 2 ? 6.913 -5.177 20.462 1.00 69.11 190 VAL L O 1
ATOM 3528 N N . PRO C 2 3 ? 7.690 -6.864 19.149 1.00 62.09 191 PRO L N 1
ATOM 3529 C CA . PRO C 2 3 ? 7.908 -5.947 18.012 1.00 60.23 191 PRO L CA 1
ATOM 3530 C C . PRO C 2 3 ? 6.576 -5.336 17.574 1.00 57.02 191 PRO L C 1
ATOM 3531 O O . PRO C 2 3 ? 5.553 -6.027 17.592 1.00 55.51 191 PRO L O 1
ATOM 3535 N N . MET C 2 4 ? 6.586 -4.037 17.235 1.00 50.39 192 MET L N 1
ATOM 3536 C CA . MET C 2 4 ? 5.396 -3.277 16.840 1.00 47.87 192 MET L CA 1
ATOM 3537 C C . MET C 2 4 ? 4.557 -3.973 15.752 1.00 48.55 192 MET L C 1
ATOM 3538 O O . MET C 2 4 ? 3.334 -3.976 15.849 1.00 44.06 192 MET L O 1
ATOM 3543 N N . ARG C 2 5 ? 5.230 -4.622 14.767 1.00 47.02 193 ARG L N 1
ATOM 3544 C CA . ARG C 2 5 ? 4.615 -5.339 13.643 1.00 47.66 193 ARG L CA 1
ATOM 3545 C C . ARG C 2 5 ? 3.582 -6.407 14.043 1.00 51.72 193 ARG L C 1
ATOM 3546 O O . ARG C 2 5 ? 2.633 -6.637 13.290 1.00 51.89 193 ARG L O 1
ATOM 3554 N N . LYS C 2 6 ? 3.748 -7.036 15.221 1.00 47.87 194 LYS L N 1
ATOM 3555 C CA . LYS C 2 6 ? 2.828 -8.076 15.694 1.00 47.53 194 LYS L CA 1
ATOM 3556 C C . LYS C 2 6 ? 1.773 -7.548 16.689 1.00 48.75 194 LYS L C 1
ATOM 3557 O O . LYS C 2 6 ? 1.029 -8.336 17.276 1.00 50.17 194 LYS L O 1
ATOM 3559 N N . ARG C 2 7 ? 1.675 -6.228 16.848 1.00 40.51 195 ARG L N 1
ATOM 3560 C CA . ARG C 2 7 ? 0.708 -5.644 17.782 1.00 38.86 195 ARG L CA 1
ATOM 3561 C C . ARG C 2 7 ? -0.633 -5.376 17.101 1.00 39.63 195 ARG L C 1
ATOM 3562 O O . ARG C 2 7 ? -0.703 -5.348 15.867 1.00 37.42 195 ARG L O 1
ATOM 3570 N N . GLN C 2 8 ? -1.699 -5.230 17.907 1.00 35.73 196 GLN L N 1
ATOM 3571 C CA . GLN C 2 8 ? -3.068 -4.999 17.427 1.00 35.27 196 GLN L CA 1
ATOM 3572 C C . GLN C 2 8 ? -3.195 -3.549 16.996 1.00 34.27 196 GLN L C 1
ATOM 3573 O O . GLN C 2 8 ? -3.710 -2.732 17.750 1.00 33.71 196 GLN L O 1
ATOM 3579 N N . LEU C 2 9 ? -2.663 -3.211 15.816 1.00 28.31 197 LEU L N 1
ATOM 3580 C CA . LEU C 2 9 ? -2.643 -1.805 15.379 1.00 27.52 197 LEU L CA 1
ATOM 3581 C C . LEU C 2 9 ? -3.366 -1.605 14.052 1.00 29.38 197 LEU L C 1
ATOM 3582 O O . LEU C 2 9 ? -3.535 -2.574 13.327 1.00 28.20 197 LEU L O 1
ATOM 3587 N N . PRO C 2 10 ? -3.862 -0.388 13.741 1.00 26.15 198 PRO L N 1
ATOM 3588 C CA . PRO C 2 10 ? -4.505 -0.178 12.430 1.00 26.42 198 PRO L CA 1
ATOM 3589 C C . PRO C 2 10 ? -3.532 -0.496 11.284 1.00 29.79 198 PRO L C 1
ATOM 3590 O O . PRO C 2 10 ? -2.314 -0.292 11.429 1.00 28.34 198 PRO L O 1
ATOM 3594 N N . ALA C 2 11 ? -4.085 -0.886 10.121 1.00 27.91 199 ALA L N 1
ATOM 3595 C CA . ALA C 2 11 ? -3.351 -1.156 8.878 1.00 27.65 199 ALA L CA 1
ATOM 3596 C C . ALA C 2 11 ? -2.581 0.124 8.486 1.00 28.60 199 ALA L C 1
ATOM 3597 O O . ALA C 2 11 ? -1.423 0.042 8.085 1.00 29.62 199 ALA L O 1
ATOM 3599 N N . SER C 2 12 ? -3.203 1.306 8.692 1.00 24.25 200 SER L N 1
ATOM 3600 C CA . SER C 2 12 ? -2.614 2.627 8.365 1.00 23.18 200 SER L CA 1
ATOM 3601 C C . SER C 2 12 ? -1.314 2.908 9.102 1.00 26.83 200 SER L C 1
ATOM 3602 O O . SER C 2 12 ? -0.497 3.711 8.613 1.00 26.92 200 SER L O 1
ATOM 3605 N N . PHE C 2 13 ? -1.105 2.246 10.271 1.00 24.23 201 PHE L N 1
ATOM 3606 C CA . PHE C 2 13 ? 0.115 2.415 11.073 1.00 24.19 201 PHE L CA 1
ATOM 3607 C C . PHE C 2 13 ? 1.391 2.048 10.282 1.00 30.05 201 PHE L C 1
ATOM 3608 O O . PHE C 2 13 ? 2.463 2.585 10.561 1.00 27.04 201 PHE L O 1
ATOM 3616 N N . TRP C 2 14 ? 1.243 1.189 9.263 1.00 29.34 202 TRP L N 1
ATOM 3617 C CA . TRP C 2 14 ? 2.343 0.699 8.428 1.00 31.39 202 TRP L CA 1
ATOM 3618 C C . TRP C 2 14 ? 2.284 1.237 6.994 1.00 36.21 202 TRP L C 1
ATOM 3619 O O . TRP C 2 14 ? 2.991 0.732 6.108 1.00 37.61 202 TRP L O 1
ATOM 3630 N N . GLU C 2 15 ? 1.436 2.256 6.771 1.00 29.81 203 GLU L N 1
ATOM 3631 C CA . GLU C 2 15 ? 1.202 2.854 5.454 1.00 28.02 203 GLU L CA 1
ATOM 3632 C C . GLU C 2 15 ? 1.533 4.335 5.515 1.00 30.41 203 GLU L C 1
ATOM 3633 O O . GLU C 2 15 ? 0.656 5.181 5.756 1.00 28.07 203 GLU L O 1
ATOM 3639 N N . GLU C 2 16 ? 2.795 4.654 5.255 1.00 26.48 204 GLU L N 1
ATOM 3640 C CA . GLU C 2 16 ? 3.183 6.072 5.278 1.00 24.64 204 GLU L CA 1
ATOM 3641 C C . GLU C 2 16 ? 2.301 6.833 4.261 1.00 29.78 204 GLU L C 1
ATOM 3642 O O . GLU C 2 16 ? 2.182 6.370 3.112 1.00 28.34 204 GLU L O 1
ATOM 3648 N N . PRO C 2 17 ? 1.675 7.968 4.660 1.00 28.06 205 PRO L N 1
ATOM 3649 C CA . PRO C 2 17 ? 0.905 8.770 3.695 1.00 29.07 205 PRO L CA 1
ATOM 3650 C C . PRO C 2 17 ? 1.769 9.207 2.507 1.00 35.20 205 PRO L C 1
ATOM 3651 O O . PRO C 2 17 ? 2.988 9.361 2.644 1.00 31.39 205 PRO L O 1
ATOM 3659 N N . VAL D 2 2 ? 17.290 68.551 -1.529 1.00 60.93 190 VAL M N 1
ATOM 3660 C CA . VAL D 2 2 ? 18.734 68.523 -1.248 1.00 58.93 190 VAL M CA 1
ATOM 3661 C C . VAL D 2 2 ? 19.262 67.074 -1.114 1.00 56.66 190 VAL M C 1
ATOM 3662 O O . VAL D 2 2 ? 18.668 66.290 -0.373 1.00 56.23 190 VAL M O 1
ATOM 3666 N N . PRO D 2 3 ? 20.349 66.696 -1.849 1.00 49.07 191 PRO M N 1
ATOM 3667 C CA . PRO D 2 3 ? 20.886 65.326 -1.722 1.00 46.97 191 PRO M CA 1
ATOM 3668 C C . PRO D 2 3 ? 21.306 65.045 -0.282 1.00 44.32 191 PRO M C 1
ATOM 3669 O O . PRO D 2 3 ? 21.815 65.938 0.408 1.00 43.23 191 PRO M O 1
ATOM 3673 N N . MET D 2 4 ? 21.035 63.827 0.186 1.00 38.37 192 MET M N 1
ATOM 3674 C CA . MET D 2 4 ? 21.321 63.406 1.557 1.00 35.81 192 MET M CA 1
ATOM 3675 C C . MET D 2 4 ? 22.757 63.734 2.009 1.00 36.92 192 MET M C 1
ATOM 3676 O O . MET D 2 4 ? 22.953 64.167 3.141 1.00 34.95 192 MET M O 1
ATOM 3681 N N . ARG D 2 5 ? 23.745 63.548 1.127 1.00 37.05 193 ARG M N 1
ATOM 3682 C CA . ARG D 2 5 ? 25.180 63.834 1.379 1.00 38.52 193 ARG M CA 1
ATOM 3683 C C . ARG D 2 5 ? 25.443 65.304 1.707 1.00 42.21 193 ARG M C 1
ATOM 3684 O O . ARG D 2 5 ? 26.502 65.619 2.245 1.00 41.60 193 ARG M O 1
ATOM 3692 N N . LYS D 2 6 ? 24.499 66.201 1.357 1.00 39.41 194 LYS M N 1
ATOM 3693 C CA . LYS D 2 6 ? 24.647 67.641 1.584 1.00 39.39 194 LYS M CA 1
ATOM 3694 C C . LYS D 2 6 ? 23.888 68.106 2.844 1.00 44.08 194 LYS M C 1
ATOM 3695 O O . LYS D 2 6 ? 23.879 69.299 3.156 1.00 45.52 194 LYS M O 1
ATOM 3701 N N . ARG D 2 7 ? 23.262 67.158 3.560 1.00 39.03 195 ARG M N 1
ATOM 3702 C CA . ARG D 2 7 ? 22.461 67.419 4.763 1.00 38.28 195 ARG M CA 1
ATOM 3703 C C . ARG D 2 7 ? 23.312 67.432 6.049 1.00 38.77 195 ARG M C 1
ATOM 3704 O O . ARG D 2 7 ? 24.427 66.929 6.055 1.00 37.60 195 ARG M O 1
ATOM 3712 N N A GLN D 2 8 ? 22.770 68.046 7.124 0.50 35.44 196 GLN M N 1
ATOM 3713 N N B GLN D 2 8 ? 22.813 68.071 7.102 0.50 35.72 196 GLN M N 1
ATOM 3714 C CA A GLN D 2 8 ? 23.437 68.163 8.429 0.50 34.68 196 GLN M CA 1
ATOM 3715 C CA B GLN D 2 8 ? 23.570 68.227 8.346 0.50 34.97 196 GLN M CA 1
ATOM 3716 C C A GLN D 2 8 ? 23.242 66.865 9.179 0.50 36.42 196 GLN M C 1
ATOM 3717 C C B GLN D 2 8 ? 23.385 66.992 9.237 0.50 36.19 196 GLN M C 1
ATOM 3718 O O A GLN D 2 8 ? 22.306 66.708 9.965 0.50 37.05 196 GLN M O 1
ATOM 3719 O O B GLN D 2 8 ? 22.622 67.017 10.204 0.50 36.75 196 GLN M O 1
ATOM 3730 N N . LEU D 2 9 ? 24.083 65.897 8.870 1.00 30.98 197 LEU M N 1
ATOM 3731 C CA . LEU D 2 9 ? 23.974 64.569 9.473 1.00 28.96 197 LEU M CA 1
ATOM 3732 C C . LEU D 2 9 ? 25.251 64.129 10.163 1.00 31.96 197 LEU M C 1
ATOM 3733 O O . LEU D 2 9 ? 26.309 64.680 9.841 1.00 31.74 197 LEU M O 1
ATOM 3738 N N . PRO D 2 10 ? 25.192 63.158 11.110 1.00 27.91 198 PRO M N 1
ATOM 3739 C CA . PRO D 2 10 ? 26.431 62.681 11.753 1.00 27.11 198 PRO M CA 1
ATOM 3740 C C . PRO D 2 10 ? 27.356 62.018 10.736 1.00 28.94 198 PRO M C 1
ATOM 3741 O O . PRO D 2 10 ? 26.878 61.413 9.765 1.00 26.03 198 PRO M O 1
ATOM 3745 N N . ALA D 2 11 ? 28.669 62.064 10.985 1.00 27.07 199 ALA M N 1
ATOM 3746 C CA . ALA D 2 11 ? 29.687 61.430 10.118 1.00 26.69 199 ALA M CA 1
ATOM 3747 C C . ALA D 2 11 ? 29.425 59.932 9.988 1.00 29.49 199 ALA M C 1
ATOM 3748 O O . ALA D 2 11 ? 29.599 59.374 8.899 1.00 27.85 199 ALA M O 1
ATOM 3750 N N . SER D 2 12 ? 28.954 59.288 11.097 1.00 24.93 200 SER M N 1
ATOM 3751 C CA . SER D 2 12 ? 28.640 57.857 11.111 1.00 25.08 200 SER M CA 1
ATOM 3752 C C . SER D 2 12 ? 27.522 57.486 10.122 1.00 25.41 200 SER M C 1
ATOM 3753 O O . SER D 2 12 ? 27.394 56.321 9.792 1.00 24.62 200 SER M O 1
ATOM 3756 N N . PHE D 2 13 ? 26.696 58.463 9.670 1.00 22.30 201 PHE M N 1
ATOM 3757 C CA . PHE D 2 13 ? 25.600 58.180 8.720 1.00 24.47 201 PHE M CA 1
ATOM 3758 C C . PHE D 2 13 ? 26.156 57.650 7.383 1.00 28.96 201 PHE M C 1
ATOM 3759 O O . PHE D 2 13 ? 25.446 56.965 6.652 1.00 27.16 201 PHE M O 1
ATOM 3767 N N . TRP D 2 14 ? 27.433 57.956 7.097 1.00 26.83 202 TRP M N 1
ATOM 3768 C CA . TRP D 2 14 ? 28.115 57.562 5.856 1.00 28.40 202 TRP M CA 1
ATOM 3769 C C . TRP D 2 14 ? 29.218 56.546 6.099 1.00 31.22 202 TRP M C 1
ATOM 3770 O O . TRP D 2 14 ? 30.090 56.394 5.254 1.00 31.41 202 TRP M O 1
ATOM 3781 N N . GLU D 2 15 ? 29.192 55.865 7.255 1.00 27.35 203 GLU M N 1
ATOM 3782 C CA . GLU D 2 15 ? 30.231 54.880 7.588 1.00 26.20 203 GLU M CA 1
ATOM 3783 C C . GLU D 2 15 ? 29.515 53.562 7.930 1.00 29.36 203 GLU M C 1
ATOM 3784 O O . GLU D 2 15 ? 29.121 53.344 9.067 1.00 28.85 203 GLU M O 1
ATOM 3790 N N . GLU D 2 16 ? 29.322 52.698 6.941 1.00 26.73 204 GLU M N 1
ATOM 3791 C CA . GLU D 2 16 ? 28.672 51.409 7.191 1.00 25.76 204 GLU M CA 1
ATOM 3792 C C . GLU D 2 16 ? 29.487 50.622 8.237 1.00 28.98 204 GLU M C 1
ATOM 3793 O O . GLU D 2 16 ? 30.714 50.516 8.092 1.00 27.54 204 GLU M O 1
ATOM 3799 N N . PRO D 2 17 ? 28.847 50.076 9.292 1.00 29.02 205 PRO M N 1
ATOM 3800 C CA . PRO D 2 17 ? 29.613 49.288 10.286 1.00 30.19 205 PRO M CA 1
ATOM 3801 C C . PRO D 2 17 ? 30.330 48.087 9.683 1.00 35.78 205 PRO M C 1
ATOM 3802 O O . PRO D 2 17 ? 31.314 47.613 10.251 1.00 39.25 205 PRO M O 1
#

Radius of gyration: 25.41 Å; Cα contacts (8 Å, |Δi|>4): 1072; chains: 4; bounding box: 44×78×52 Å

Nearest PDB structures (foldseek):
  6gek-assembly1_A  TM=9.914E-01  e=1.199E-41  Homo sapiens
  6l9f-assembly1_A  TM=9.865E-01  e=2.059E-40  Mus musculus
  8a0u-assembly3_C  TM=9.592E-01  e=3.087E-37  Homo sapiens
  8puy-assembly1_B  TM=9.627E-01  e=2.542E-35  Homo sapiens
  6uyc-assembly1_A  TM=9.563E-01  e=5.100E-35  Homo sapiens

Organism: Homo sapiens (NCBI:txid9606)

CATH classification: 2.70.50.80

Sequence (448 aa):
RSVASSKLWMLEEFSAFLEQQQDPDTYNKHLFVHIGQSYLEAVDIRQIYDKFPEKKGGLKDLFERRGPSNAFFLVKFWADLNTNSSFYGVVSSQYESPENMIITTCCSTKVCSFGKQVVEVETEYARYENGHYSSYRIHRSPLCEYMINFIHKLKHLPEKYMMNSVLENFTILQQVVTNRDTQETLLCIAYVFEVSASEHGAQHHIYRLVKRSVASSKLWMLEFSAFLEQQQDPDTYNKHLFVHIGQSSPSYSDPYLEAVDIRQIYDKFPEKKGGLKDLFERGPSNAFFLLVKFWADLNTNSSFYGVSSQYESSPENMIITCCSTKVCSFGKQVVEVETEYARYENGHYSSYRIHRSPLCCEYMINFIHKLKHLPEKYMMNSSVLENFTILQVVTNRDTQETLLCIAYVFEVSASEHGAQHHHIYRLVKEVPMRKRQLPASFWEEPVPMRKRQQLPASFWEEP

GO terms:
  GO:0035329 hippo signaling (P, IDA)
  GO:0003700 DNA-binding transcription factor activity (F, IDA)
  GO:0005515 protein binding (F, IPI)
  GO:0001501 skeletal system development (P, TAS)
  GO:0006357 regulation of transcription by RNA polymerase II (P, TAS)
  GO:0007517 muscle organ development (P, TAS)
  GO:0005654 nucleoplasm (C, TAS)
  GO:0005654 nucleoplasm (C, IDA)
  GO:0005634 nucleus (C, IDA)

B-factor: mean 36.77, std 13.89, range [18.12, 118.76]